Protein 3BDW (pdb70)

CATH classification: 3.10.100.10

Foldseek 3Di:
DLPDAPPQWDGDPSKTKDWDPWWAFLVVLQVVLVVVVWGFADDPALCRVVVQQPDPFWAFGQWADDPVVNAIAGPVGHGDDCVLAVCRVVADRQFGWIDTSNSDIDTDHRRDIGITMTMDHDD/DDDDPVDDDQWDDDPNKIKDQFPWWDFLVRQQVVQVVVVFGWAADDDLVVLQVVLVVDFKAFHQWWDPFPDDAIAGPVGDGDPDDADVTFTTWMRGRSGIYTHNRHDTGGIMTMHD/DPDAPPQWDADPQKTKDWDPWWAFLVVLQVVLVVVVWGFADDPALCRVVVQQPDPFWAFGQWAADPVVNAIAGPVGHGDDCVLAVCRVVADRQFGWIDDSNSDIDTDHRRDIGITMTMDHDD/DDDDPVDDDQWDDDPNKIKDQFPWWDFLVRQQVVQVVVVFGWAADDDLVVLQVVLVVDFKAFHQWWDPFPDDAIAGPVGDGDPDDADVTFTTWMRGRSGIYTHNRGDTGGIMTMHD

Sequence (477 aa):
DCCSCQEKWVGYRCNCYFISSEQKTWNESRHLCASQKSSLLQLQNTDELDFMSSSQQFYWIGLSYSEEHTAWLWENGSALSQYLFPSFETFNTKNCIAYNPNGNALDESCEDKNRYICKQQLIARHCGHCPEEWITYSNSCYYIGKERRTWEESLLACTSKNSSLLSIDNEEEMKFLSIISPSSWIGVFRNSSHHPWVTMNGLAFKHEIKAELNCAVLQVNRLKSAQCGSSIIYHCKHKCCSCQEKWVGYRCNCYFISSEQKTWNESRHLCASQKSSLLQLQNTDELDFMSSSQQFYWIGLSYSEEHTAWLWENGSALSQYLFPSFETFNTKNCIAYNPNGNALDESCEDKNRYICKQQLIARHCGHCPEEWITYSNSCYYIGKERRTWEESLLACTSKNSSLLSIDNEEEMKFLSIISPSSWIGVFRNSSHHPWVTMNGLAFKHEIKAELNCAVLQVNRLKSAQCGSSIIYHCKHK

Radius of gyration: 29.56 Å; Cα contacts (8 Å, |Δi|>4): 1004; chains: 4; bounding box: 47×53×94 Å

Secondary structure (DSSP, 8-state):
-----TTT-EEETTEEEEE-SS-B-HHHHHHHHHHTT-EE---S-GGGGGGGTT----EE-SEEEETTTTEEEETTSPBPPTTTSGGGGG--TTSEEEEETTTEEEEE-TTS-BEEEEEE---/----TTS-TT-EESSSSEEEEEEEEE-HHHHHHHHHHTTSEE-----HHHHHHHHHH-SEEEEEEE-SSTTS--EETTSSB--S-------EEEEESSSEEEE-TTS-EEEEEE--/----TTT-EEETTEEEEE-SS-B-HHHHHHHHHHTT-EE---S-GGGGGGGTT----EE-SEEEETTTTEEEETTSPBPPTTTSGGGGG--TTSEEEEETTTEEEEE-TTS-BEEEEEE---/----TTS-TT-EESSSSEEEEEEEEE-HHHHHHHHHHTTSEE-----HHHHHHHHHH-SEEEEEEE-SSTTS--EETTSSB--S-------EEEEESSSEEEE-TTS-EEEEEE--

Solvent-accessible surface area: 25341 Å² total; per-residue (Å²): 136,14,48,68,6,104,130,91,9,3,4,12,101,12,16,0,0,62,18,1,72,92,82,54,12,22,61,70,0,79,97,58,0,62,75,79,163,17,55,1,0,34,3,103,76,58,85,12,1,57,5,0,39,48,8,147,46,70,0,0,0,0,0,36,55,24,139,157,115,109,37,14,23,14,70,99,42,52,74,21,65,118,199,27,1,111,57,55,155,112,13,72,60,171,33,4,0,2,1,5,7,100,34,81,12,78,37,55,56,30,135,59,118,27,60,6,0,0,12,21,101,43,195,139,188,63,11,62,153,8,50,106,103,15,2,28,24,52,151,15,7,3,45,13,8,91,62,173,39,29,15,112,51,0,30,80,17,0,82,43,36,128,14,40,6,0,48,14,98,82,93,92,13,0,104,20,2,23,21,0,9,64,23,2,0,0,8,4,54,48,123,48,70,150,95,86,34,49,27,97,128,62,116,71,25,194,48,167,27,154,135,121,63,28,4,0,0,6,59,99,45,134,6,92,10,12,84,35,52,41,68,20,37,2,2,0,15,48,204,65,60,76,6,98,132,92,9,3,4,13,104,12,16,0,0,63,18,1,71,92,80,53,14,22,62,69,0,80,96,57,0,60,75,80,162,17,55,1,0,35,4,103,78,59,83,12,1,59,4,0,40,47,7,149,46,68,0,0,0,0,0,36,55,23,139,157,114,111,35,14,23,14,72,99,41,52,74,22,64,118,198,28,3,110,58,53,155,114,14,71,60,169,34,4,0,1,0,4,7,100,35,81,12,79,35,55,53,30,134,60,118,28,63,7,0,0,12,21,94,48,204,141,187,64,12,63,156,9,51,107,102,17,1,28,24,54,150,16,8,3,46,14,9,96,61,173,38,29,15,111,50,0,31,81,18,0,83,42,34,128,12,39,6,0,49,15,98,82,92,94,11,1,105,20,1,25,19,0,9,67,22,2,0,0,7,4,52,47,124,48,70,152,94,85,32,50,27,97,126,61,117,70,24,193,49,165,28,153,134,121,63,28,4,0,0,6,57,102,46,130,6,93,10,11,82,36,50,42,69,20,37,4,3,0,14,48,202

GO terms:
  GO:0030108 HLA-A specific activating MHC class I receptor activity (F, IDA)
  GO:0001915 negative regulation of T cell mediated cytotoxicity (P, IDA)
  GO:0002223 stimulatory C-type lectin receptor signaling pathway (P, IDA)
  GO:0062082 HLA-E specific inhibitory MHC class Ib receptor activity (F, IDA)
  GO:0005886 plasma membrane (C, IDA)
  GO:0045953 negative regulation of natural killer cell mediated cytotoxicity (P, IDA)
  GO:0045954 positive regulation of natural killer cell mediated cytotoxicity (P, IDA)
  GO:0005886 plasma membrane (C, EXP)
  GO:0005515 protein binding (F, IPI)
  GO:0004888 transmembrane signaling receptor activity (F, TAS)
  GO:0005886 plasma membrane (C, TAS)
  GO:0007166 cell surface receptor signaling pathway (P, TAS)
  GO:0002228 natural killer cell mediated immunity (P, IDA)
  GO:0043235 signaling receptor complex (C, IDA)
  GO:1990405 protein antigen binding (F, IDA)
  GO:0023024 MHC class I protein complex binding (F, IPI)
  GO:0023030 MHC class Ib protein binding, via antigen binding groove (F, IPI)

Structure (mmCIF, N/CA/C/O backbone):
data_3BDW
#
_entry.id   3BDW
#
_cell.length_a   44.651
_cell.length_b   34.730
_cell.length_c   152.896
_cell.angle_alpha   90.000
_cell.angle_beta   89.720
_cell.angle_gamma   90.000
#
_symmetry.space_group_name_H-M   'P 1 21 1'
#
loop_
_entity.id
_entity.type
_entity.pdbx_description
1 polymer 'Natural killer cells antigen CD94'
2 polymer 'NKG2-A/NKG2-B type II integral membrane protein'
3 water water
#
loop_
_atom_site.group_PDB
_atom_site.id
_atom_site.type_symbol
_atom_site.label_atom_id
_atom_site.label_alt_id
_atom_site.label_comp_id
_atom_site.label_asym_id
_atom_site.label_entity_id
_atom_site.label_seq_id
_atom_site.pdbx_PDB_ins_code
_atom_site.Cartn_x
_atom_site.Cartn_y
_atom_site.Cartn_z
_atom_site.occupancy
_atom_site.B_iso_or_equiv
_atom_site.auth_seq_id
_atom_site.auth_comp_id
_atom_site.auth_asym_id
_atom_site.auth_atom_id
_atom_site.pdbx_PDB_model_num
ATOM 1 N N . ASP A 1 1 ? 5.502 0.390 -54.869 1.00 47.76 57 ASP A N 1
ATOM 2 C CA . ASP A 1 1 ? 4.999 1.776 -54.639 1.00 47.54 57 ASP A CA 1
ATOM 3 C C . ASP A 1 1 ? 3.494 1.766 -54.407 1.00 47.56 57 ASP A C 1
ATOM 4 O O . ASP A 1 1 ? 3.006 2.335 -53.426 1.00 48.45 57 ASP A O 1
ATOM 6 N N . CYS A 1 2 ? 2.773 1.131 -55.332 1.00 46.67 58 CYS A N 1
ATOM 7 C CA . CYS A 1 2 ? 1.297 1.003 -55.328 1.00 46.17 58 CYS A CA 1
ATOM 8 C C . CYS A 1 2 ? 0.426 2.259 -55.311 1.00 45.81 58 CYS A C 1
ATOM 9 O O . CYS A 1 2 ? -0.792 2.160 -55.463 1.00 45.97 58 CYS A O 1
ATOM 12 N N . CYS A 1 3 ? 1.033 3.427 -55.126 1.00 45.26 59 CYS A N 1
ATOM 13 C CA . CYS A 1 3 ? 0.287 4.671 -54.978 1.00 45.04 59 CYS A CA 1
ATOM 14 C C . CYS A 1 3 ? 0.843 5.516 -56.134 1.00 44.76 59 CYS A C 1
ATOM 15 O O . CYS A 1 3 ? 1.325 6.633 -55.938 1.00 44.31 59 CYS A O 1
ATOM 18 N N . SER A 1 4 ? 0.757 4.953 -57.338 1.00 44.62 60 SER A N 1
ATOM 19 C CA . SER A 1 4 ? 1.079 5.644 -58.582 1.00 44.72 60 SER A CA 1
ATOM 20 C C . SER A 1 4 ? -0.232 6.280 -59.098 1.00 44.77 60 SER A C 1
ATOM 21 O O . SER A 1 4 ? -0.912 6.979 -58.345 1.00 45.21 60 SER A O 1
ATOM 24 N N . CYS A 1 5 ? -0.578 6.068 -60.367 1.00 44.79 61 CYS A N 1
ATOM 25 C CA . CYS A 1 5 ? -1.950 6.294 -60.885 1.00 44.41 61 CYS A CA 1
ATOM 26 C C . CYS A 1 5 ? -2.304 7.729 -61.253 1.00 44.30 61 CYS A C 1
ATOM 27 O O . CYS A 1 5 ? -3.351 8.222 -60.826 1.00 44.64 61 CYS A O 1
ATOM 30 N N . GLN A 1 6 ? -1.475 8.399 -62.048 1.00 43.98 62 GLN A N 1
ATOM 31 C CA . GLN A 1 6 ? -1.784 9.765 -62.504 1.00 43.82 62 GLN A CA 1
ATOM 32 C C . GLN A 1 6 ? -2.464 10.672 -61.469 1.00 43.59 62 GLN A C 1
ATOM 33 O O . GLN A 1 6 ? -2.393 10.431 -60.265 1.00 43.58 62 GLN A O 1
ATOM 39 N N . GLU A 1 7 ? -3.219 11.673 -61.999 1.00 43.55 63 GLU A N 1
ATOM 40 C CA . GLU A 1 7 ? -4.247 12.329 -61.200 1.00 43.29 63 GLU A CA 1
ATOM 41 C C . GLU A 1 7 ? -5.514 11.882 -61.909 1.00 42.93 63 GLU A C 1
ATOM 42 O O . GLU A 1 7 ? -5.558 11.849 -63.143 1.00 42.97 63 GLU A O 1
ATOM 48 N N . LYS A 1 8 ? -6.514 11.490 -61.126 1.00 42.42 64 LYS A N 1
ATOM 49 C CA . LYS A 1 8 ? -7.826 11.105 -61.652 1.00 42.13 64 LYS A CA 1
ATOM 50 C C . LYS A 1 8 ? -7.903 9.735 -62.366 1.00 41.61 64 LYS A C 1
ATOM 51 O O . LYS A 1 8 ? -8.834 9.480 -63.121 1.00 41.75 64 LYS A O 1
ATOM 57 N N . TRP A 1 9 ? -6.934 8.864 -62.113 1.00 40.91 65 TRP A N 1
ATOM 58 C CA . TRP A 1 9 ? -7.124 7.425 -62.296 1.00 40.47 65 TRP A CA 1
ATOM 59 C C . TRP A 1 9 ? -7.539 6.888 -60.929 1.00 40.09 65 TRP A C 1
ATOM 60 O O . TRP A 1 9 ? -7.280 7.531 -59.923 1.00 40.30 65 TRP A O 1
ATOM 71 N N . VAL A 1 10 ? -8.184 5.729 -60.872 1.00 39.70 66 VAL A N 1
ATOM 72 C CA . VAL A 1 10 ? -8.612 5.193 -59.583 1.00 39.42 66 VAL A CA 1
ATOM 73 C C . VAL A 1 10 ? -7.679 4.051 -59.228 1.00 39.20 66 VAL A C 1
ATOM 74 O O . VAL A 1 10 ? -7.410 3.194 -60.055 1.00 39.13 66 VAL A O 1
ATOM 78 N N . GLY A 1 11 ? -7.156 4.067 -58.011 1.00 39.24 67 GLY A N 1
ATOM 79 C CA . GLY A 1 11 ? -6.242 3.033 -57.543 1.00 39.31 67 GLY A CA 1
ATOM 80 C C . GLY A 1 11 ? -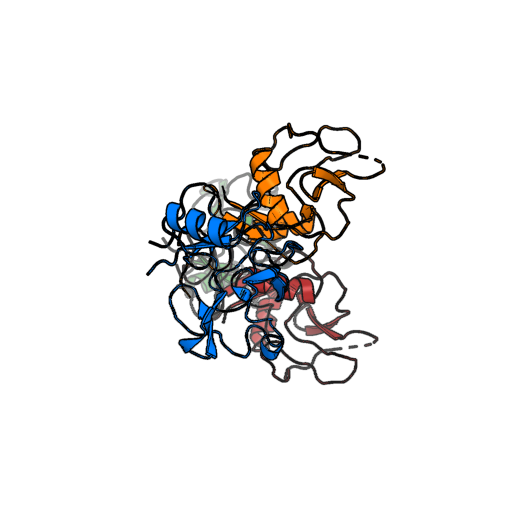6.958 2.049 -56.647 1.00 39.35 67 GLY A C 1
ATOM 81 O O . GLY A 1 11 ? -7.701 2.462 -55.763 1.00 39.55 67 GLY A O 1
ATOM 82 N N . TYR A 1 12 ? -6.726 0.754 -56.859 1.00 39.33 68 TYR A N 1
ATOM 83 C CA . TYR A 1 12 ? -7.431 -0.301 -56.120 1.00 39.44 68 TYR A CA 1
ATOM 84 C C . TYR A 1 12 ? -6.673 -1.614 -56.258 1.00 39.61 68 TYR A C 1
ATOM 85 O O . TYR A 1 12 ? -6.408 -2.059 -57.376 1.00 39.79 68 TYR A O 1
ATOM 94 N N . ARG A 1 13 ? -6.314 -2.215 -55.122 1.00 40.08 69 ARG A N 1
ATOM 95 C CA . ARG A 1 13 ? -5.562 -3.474 -55.081 1.00 40.54 69 ARG A CA 1
ATOM 96 C C . ARG A 1 13 ? -4.219 -3.333 -55.820 1.00 40.79 69 ARG A C 1
ATOM 97 O O . ARG A 1 13 ? -3.820 -4.196 -56.609 1.00 40.63 69 ARG A O 1
ATOM 105 N N . CYS A 1 14 ? -3.541 -2.217 -55.562 1.00 41.15 70 CYS A N 1
ATOM 106 C CA . CYS A 1 14 ? -2.260 -1.897 -56.182 1.00 41.09 70 CYS A CA 1
ATOM 107 C C . CYS A 1 14 ? -2.303 -1.950 -57.704 1.00 40.99 70 CYS A C 1
ATOM 108 O O . CYS A 1 14 ? -1.313 -2.311 -58.338 1.00 40.84 70 CYS A O 1
ATOM 111 N N . ASN A 1 15 ? -3.459 -1.599 -58.273 1.00 40.80 71 ASN A N 1
ATOM 112 C CA . ASN A 1 15 ? -3.599 -1.319 -59.699 1.00 40.72 71 ASN A CA 1
ATOM 113 C C . ASN A 1 15 ? -4.144 0.088 -59.873 1.00 40.62 71 ASN A C 1
ATOM 114 O O . ASN A 1 15 ? -4.607 0.695 -58.909 1.00 40.61 71 ASN A O 1
ATOM 119 N N . CYS A 1 16 ? -4.080 0.599 -61.101 1.00 40.35 72 CYS A N 1
ATOM 120 C CA . CYS A 1 16 ? -4.645 1.897 -61.430 1.00 40.12 72 CYS A CA 1
ATOM 121 C C . CYS A 1 16 ? -5.627 1.693 -62.553 1.00 39.60 72 CYS A C 1
ATOM 122 O O . CYS A 1 16 ? -5.308 1.015 -63.509 1.00 39.35 72 CYS A O 1
ATOM 125 N N . TYR A 1 17 ? -6.814 2.283 -62.429 1.00 39.23 73 TYR A N 1
ATOM 126 C CA . TYR A 1 17 ? -7.844 2.186 -63.444 1.00 39.02 73 TYR A CA 1
ATOM 127 C C . TYR A 1 17 ? -8.243 3.566 -63.976 1.00 38.82 73 TYR A C 1
ATOM 128 O O . TYR A 1 17 ? -8.261 4.555 -63.236 1.00 38.73 73 TYR A O 1
ATOM 137 N N . PHE A 1 18 ? -8.548 3.617 -65.269 1.00 38.94 74 PHE A N 1
ATOM 138 C CA . PHE A 1 18 ? -9.120 4.798 -65.918 1.00 38.91 74 PHE A CA 1
ATOM 139 C C . PHE A 1 18 ? -10.431 4.389 -66.572 1.00 38.66 74 PHE A C 1
ATOM 140 O O . PHE A 1 18 ? -10.432 3.605 -67.504 1.00 38.14 74 PHE A O 1
ATOM 148 N N . ILE A 1 19 ? -11.545 4.912 -66.063 1.00 38.91 75 ILE A N 1
ATOM 149 C CA . ILE A 1 19 ? -12.869 4.581 -66.582 1.00 38.83 75 ILE A CA 1
ATOM 150 C C . ILE A 1 19 ? -13.293 5.730 -67.468 1.00 38.78 75 ILE A C 1
ATOM 151 O O . ILE A 1 19 ? -13.450 6.860 -66.997 1.00 38.53 75 ILE A O 1
ATOM 156 N N . SER A 1 20 ? -13.459 5.456 -68.753 1.00 39.22 76 SER A N 1
ATOM 157 C CA . SER A 1 20 ? -13.733 6.524 -69.717 1.00 39.71 76 SER A CA 1
ATOM 158 C C . SER A 1 20 ? -15.175 7.031 -69.642 1.00 39.89 76 SER A C 1
ATOM 159 O O . SER A 1 20 ? -16.078 6.332 -69.201 1.00 40.05 76 SER A O 1
ATOM 162 N N . SER A 1 21 ? -15.356 8.278 -70.042 1.00 40.47 77 SER A N 1
ATOM 163 C CA . SER A 1 21 ? -16.661 8.869 -70.319 1.00 40.58 77 SER A CA 1
ATOM 164 C C . SER A 1 21 ? -16.854 8.976 -71.831 1.00 40.66 77 SER A C 1
ATOM 165 O O . SER A 1 21 ? -17.974 8.979 -72.334 1.00 40.72 77 SER A O 1
ATOM 168 N N . GLU A 1 22 ? -15.725 9.044 -72.527 1.00 40.71 78 GLU A N 1
ATOM 169 C CA . GLU A 1 22 ? -15.629 9.141 -73.968 1.00 40.57 78 GLU A CA 1
ATOM 170 C C . GLU A 1 22 ? -15.835 7.756 -74.563 1.00 40.48 78 GLU A C 1
ATOM 171 O O . GLU A 1 22 ? -15.353 6.763 -74.005 1.00 40.66 78 GLU A O 1
ATOM 177 N N . GLN A 1 23 ? -16.530 7.686 -75.695 1.00 39.90 79 GLN A N 1
ATOM 178 C CA . GLN A 1 23 ? -16.830 6.413 -76.331 1.00 39.53 79 GLN A CA 1
ATOM 179 C C . GLN A 1 23 ? -16.064 6.273 -77.615 1.00 39.07 79 GLN A C 1
ATOM 180 O O . GLN A 1 23 ? -16.152 7.119 -78.483 1.00 39.43 79 GLN A O 1
ATOM 186 N N . LYS A 1 24 ? -15.314 5.185 -77.728 1.00 38.87 80 LYS A N 1
ATOM 187 C CA . LYS A 1 24 ? -14.429 4.976 -78.843 1.00 38.71 80 LYS A CA 1
ATOM 188 C C . LYS A 1 24 ? -14.499 3.531 -79.318 1.00 38.67 80 LYS A C 1
ATOM 189 O O . LYS A 1 24 ? -15.009 2.633 -78.631 1.00 39.20 80 LYS A O 1
ATOM 195 N N . THR A 1 25 ? -13.943 3.322 -80.494 1.00 38.20 81 THR A N 1
ATOM 196 C CA . THR A 1 25 ? -13.893 2.024 -81.121 1.00 38.21 81 THR A CA 1
ATOM 197 C C . THR A 1 25 ? -12.997 1.134 -80.256 1.00 37.94 81 THR A C 1
ATOM 198 O O . THR A 1 25 ? -12.275 1.631 -79.392 1.00 37.52 81 THR A O 1
ATOM 202 N N . TRP A 1 26 ? -13.055 -0.174 -80.469 1.00 38.29 82 TRP A N 1
ATOM 203 C CA . TRP A 1 26 ? -12.244 -1.101 -79.694 1.00 38.72 82 TRP A CA 1
ATOM 204 C C . TRP A 1 26 ? -10.751 -0.821 -79.913 1.00 39.41 82 TRP A C 1
ATOM 205 O O . TRP A 1 26 ? -9.987 -0.719 -78.938 1.00 39.63 82 TRP A O 1
ATOM 216 N N . ASN A 1 27 ? -10.347 -0.690 -81.180 1.00 39.71 83 ASN A N 1
ATOM 217 C CA . ASN A 1 27 ? -8.972 -0.306 -81.513 1.00 40.21 83 ASN A CA 1
ATOM 218 C C . ASN A 1 27 ? -8.537 1.078 -81.056 1.00 40.33 83 ASN A C 1
ATOM 219 O O . ASN A 1 27 ? -7.399 1.258 -80.630 1.00 40.37 83 ASN A O 1
ATOM 224 N N . GLU A 1 28 ? -9.420 2.058 -81.185 1.00 40.57 84 GLU A N 1
ATOM 225 C CA . GLU A 1 28 ? -9.131 3.409 -80.705 1.00 40.80 84 GLU A CA 1
ATOM 226 C C . GLU A 1 28 ? -8.954 3.362 -79.185 1.00 41.07 84 GLU A C 1
ATOM 227 O O . GLU A 1 28 ? -8.088 4.050 -78.639 1.00 41.36 84 GLU A O 1
ATOM 233 N N . SER A 1 29 ? -9.751 2.537 -78.506 1.00 41.03 85 SER A N 1
ATOM 234 C CA . SER A 1 29 ? -9.622 2.390 -77.046 1.00 41.20 85 SER A CA 1
ATOM 235 C C . SER A 1 29 ? -8.282 1.755 -76.728 1.00 41.71 85 SER A C 1
ATOM 236 O O . SER A 1 29 ? -7.582 2.170 -75.785 1.00 42.07 85 SER A O 1
ATOM 239 N N . ARG A 1 30 ? -7.932 0.755 -77.535 1.00 41.68 86 ARG A N 1
ATOM 240 C CA . ARG A 1 30 ? -6.703 0.005 -77.366 1.00 41.59 86 ARG A CA 1
ATOM 241 C C . ARG A 1 30 ? -5.489 0.928 -77.453 1.00 41.46 86 ARG A C 1
ATOM 242 O O . ARG A 1 30 ? -4.525 0.764 -76.708 1.00 41.21 86 ARG A O 1
ATOM 250 N N . HIS A 1 31 ? -5.543 1.902 -78.362 1.00 41.57 87 HIS A N 1
ATOM 251 C CA . HIS A 1 31 ? -4.425 2.821 -78.595 1.00 41.19 87 HIS A CA 1
ATOM 252 C C . HIS A 1 31 ? -4.374 3.949 -77.550 1.00 40.73 87 HIS A C 1
ATOM 253 O O . HIS A 1 31 ? -3.300 4.346 -77.105 1.00 40.39 87 HIS A O 1
ATOM 260 N N . LEU A 1 32 ? -5.536 4.455 -77.154 1.00 40.29 88 LEU A N 1
ATOM 261 C CA . LEU A 1 32 ? -5.614 5.458 -76.087 1.00 39.99 88 LEU A CA 1
ATOM 262 C C . LEU A 1 32 ? -5.017 4.932 -74.782 1.00 39.83 88 LEU A C 1
ATOM 263 O O . LEU A 1 32 ? -4.224 5.625 -74.144 1.00 39.92 88 LEU A O 1
ATOM 268 N N . CYS A 1 33 ? -5.382 3.713 -74.389 1.00 39.44 89 CYS A N 1
ATOM 269 C CA . CYS A 1 33 ? -4.755 3.088 -73.226 1.00 39.28 89 CYS A CA 1
ATOM 270 C C . CYS A 1 33 ? -3.267 2.957 -73.453 1.00 38.89 89 CYS A C 1
ATOM 271 O O . CYS A 1 33 ? -2.483 3.243 -72.562 1.00 39.36 89 CYS A O 1
ATOM 274 N N . ALA A 1 34 ? -2.876 2.518 -74.641 1.00 38.62 90 ALA A N 1
ATOM 275 C CA . ALA A 1 34 ? -1.452 2.429 -74.984 1.00 38.88 90 ALA A CA 1
ATOM 276 C C . ALA A 1 34 ? -0.749 3.804 -74.942 1.00 38.59 90 ALA A C 1
ATOM 277 O O . ALA A 1 34 ? 0.411 3.893 -74.555 1.00 38.73 90 ALA A O 1
ATOM 279 N N . SER A 1 35 ? -1.457 4.869 -75.317 1.00 38.84 91 SER A N 1
ATOM 280 C CA . SER A 1 35 ? -0.913 6.239 -75.221 1.00 39.04 91 SER A CA 1
ATOM 281 C C . SER A 1 35 ? -0.748 6.704 -73.772 1.00 39.05 91 SER A C 1
ATOM 282 O O . SER A 1 35 ? 0.034 7.596 -73.492 1.00 38.72 91 SER A O 1
ATOM 285 N N . GLN A 1 36 ? -1.498 6.098 -72.856 1.00 39.52 92 GLN A N 1
ATOM 286 C CA . GLN A 1 36 ? -1.360 6.379 -71.423 1.00 39.90 92 GLN A CA 1
ATOM 287 C C . GLN A 1 36 ? -0.426 5.385 -70.753 1.00 40.06 92 GLN A C 1
ATOM 288 O O . GLN A 1 36 ? -0.358 5.342 -69.522 1.00 40.14 92 GLN A O 1
ATOM 294 N N . LYS A 1 37 ? 0.282 4.592 -71.562 1.00 40.49 93 LYS A N 1
ATOM 295 C CA . LYS A 1 37 ? 1.185 3.540 -71.083 1.00 40.78 93 LYS A CA 1
ATOM 296 C C . LYS A 1 37 ? 0.443 2.544 -70.214 1.00 41.01 93 LYS A C 1
ATOM 297 O O . LYS A 1 37 ? 0.858 2.243 -69.099 1.00 41.65 93 LYS A O 1
ATOM 303 N N . SER A 1 38 ? -0.675 2.047 -70.724 1.00 41.15 94 SER A N 1
ATOM 304 C CA . SER A 1 38 ? -1.462 1.050 -70.018 1.00 41.12 94 SER A CA 1
ATOM 305 C C . SER A 1 38 ? -2.162 0.167 -71.031 1.00 41.27 94 SER A C 1
ATOM 306 O O . SER A 1 38 ? -2.089 0.424 -72.226 1.00 41.39 94 SER A O 1
ATOM 309 N N . SER A 1 39 ? -2.851 -0.859 -70.539 1.00 41.53 95 SER A N 1
ATOM 310 C CA . SER A 1 39 ? -3.585 -1.791 -71.379 1.00 41.43 95 SER A CA 1
ATOM 311 C C . SER A 1 39 ? -5.087 -1.666 -71.187 1.00 41.38 95 SER A C 1
ATOM 312 O O . SER A 1 39 ? -5.566 -1.236 -70.135 1.00 41.19 95 SER A O 1
ATOM 315 N N . LEU A 1 40 ? -5.820 -2.084 -72.212 1.00 41.28 96 LEU A N 1
ATOM 316 C CA . LEU A 1 40 ? -7.254 -2.234 -72.114 1.00 41.40 96 LEU A CA 1
ATOM 317 C C . LEU A 1 40 ? -7.513 -3.338 -71.087 1.00 41.98 96 LEU A C 1
ATOM 318 O O . LEU A 1 40 ? -6.813 -4.345 -71.058 1.00 42.02 96 LEU A O 1
ATOM 323 N N . LEU A 1 41 ? -8.509 -3.129 -70.235 1.00 42.04 97 LEU A N 1
ATOM 324 C CA . LEU A 1 41 ? -8.752 -3.995 -69.087 1.00 42.19 97 LEU A CA 1
ATOM 325 C C . LEU A 1 41 ? -8.565 -5.494 -69.350 1.00 42.44 97 LEU A C 1
ATOM 326 O O . LEU A 1 41 ? -9.296 -6.103 -70.133 1.00 42.01 97 LEU A O 1
ATOM 331 N N . GLN A 1 42 ? -7.574 -6.065 -68.675 1.00 43.09 98 GLN A N 1
ATOM 332 C CA . GLN A 1 42 ? -7.458 -7.507 -68.497 1.00 43.18 98 GLN A CA 1
ATOM 333 C C . GLN A 1 42 ? -8.105 -7.845 -67.162 1.00 43.32 98 GLN A C 1
ATOM 334 O O . GLN A 1 42 ? -7.669 -7.361 -66.114 1.00 43.17 98 GLN A O 1
ATOM 340 N N . LEU A 1 43 ? -9.151 -8.665 -67.204 1.00 43.85 99 LEU A N 1
ATOM 341 C CA . LEU A 1 43 ? -9.886 -9.070 -66.004 1.00 44.00 99 LEU A CA 1
ATOM 342 C C . LEU A 1 43 ? -9.325 -10.381 -65.499 1.00 44.31 99 LEU A C 1
ATOM 343 O O . LEU A 1 43 ? -9.366 -11.382 -66.207 1.00 44.97 99 LEU A O 1
ATOM 348 N N . GLN A 1 44 ? -8.819 -10.388 -64.272 1.00 44.54 100 GLN A N 1
ATOM 349 C CA . GLN A 1 44 ? -8.272 -11.609 -63.666 1.00 44.54 100 GLN A CA 1
ATOM 350 C C . GLN A 1 44 ? -9.385 -12.339 -62.897 1.00 44.27 100 GLN A C 1
ATOM 351 O O . GLN A 1 44 ? -9.323 -13.542 -62.702 1.00 44.21 100 GLN A O 1
ATOM 357 N N . ASN A 1 45 ? -10.382 -11.575 -62.450 1.00 44.27 101 ASN A N 1
ATOM 358 C CA . ASN A 1 45 ? -11.640 -12.086 -61.882 1.00 43.91 101 ASN A CA 1
ATOM 359 C C . ASN A 1 45 ? -12.626 -10.918 -61.704 1.00 43.42 101 ASN A C 1
ATOM 360 O O . ASN A 1 45 ? -12.234 -9.753 -61.788 1.00 43.40 101 ASN A O 1
ATOM 365 N N . THR A 1 46 ? -13.896 -11.218 -61.469 1.00 42.87 102 THR A N 1
ATOM 366 C CA . THR A 1 46 ? -14.922 -10.174 -61.403 1.00 42.71 102 THR A CA 1
ATOM 367 C C . THR A 1 46 ? -14.805 -9.235 -60.186 1.00 42.37 102 THR A C 1
ATOM 368 O O . THR A 1 46 ? -15.176 -8.068 -60.266 1.00 42.06 102 THR A O 1
ATOM 372 N N . ASP A 1 47 ? -14.257 -9.722 -59.080 1.00 42.36 103 ASP A N 1
ATOM 373 C CA . ASP A 1 47 ? -14.084 -8.886 -57.872 1.00 42.37 103 ASP A CA 1
ATOM 374 C C . ASP A 1 47 ? -13.143 -7.700 -58.094 1.00 42.23 103 ASP A C 1
ATOM 375 O O . ASP A 1 47 ? -13.089 -6.765 -57.274 1.00 41.93 103 ASP A O 1
ATOM 380 N N . GLU A 1 48 ? -12.385 -7.768 -59.182 1.00 41.78 104 GLU A N 1
ATOM 381 C CA . GLU A 1 48 ? -11.420 -6.747 -59.535 1.00 41.95 104 GLU A CA 1
ATOM 382 C C . GLU A 1 48 ? -12.030 -5.335 -59.675 1.00 41.58 104 GLU A C 1
ATOM 383 O O . GLU A 1 48 ? -11.382 -4.353 -59.319 1.00 41.19 104 GLU A O 1
ATOM 389 N N . LEU A 1 49 ? -13.247 -5.246 -60.223 1.00 41.40 105 LEU A N 1
ATOM 390 C CA . LEU A 1 49 ? -13.994 -3.982 -60.323 1.00 41.29 105 LEU A CA 1
ATOM 391 C C . LEU A 1 49 ? -15.179 -3.994 -59.369 1.00 41.05 105 LEU A C 1
ATOM 392 O O . LEU A 1 49 ? -16.249 -3.488 -59.691 1.00 41.14 105 LEU A O 1
ATOM 397 N N . ASP A 1 50 ? -14.980 -4.573 -58.189 1.00 41.31 106 ASP A N 1
ATOM 398 C CA . ASP A 1 50 ? -15.998 -4.562 -57.127 1.00 41.32 106 ASP A CA 1
ATOM 399 C C . ASP A 1 50 ? -16.435 -3.124 -56.836 1.00 41.19 106 ASP A C 1
ATOM 400 O O . ASP A 1 50 ? -17.629 -2.830 -56.835 1.00 41.13 106 ASP A O 1
ATOM 405 N N . PHE A 1 51 ? -15.466 -2.223 -56.652 1.00 41.31 107 PHE A N 1
ATOM 406 C CA . PHE A 1 51 ? -15.753 -0.799 -56.373 1.00 41.45 107 PHE A CA 1
ATOM 407 C C . PHE A 1 51 ? -16.744 -0.149 -57.337 1.00 41.66 107 PHE A C 1
ATOM 408 O O . PHE A 1 51 ? -17.341 0.864 -57.013 1.00 41.67 107 PHE A O 1
ATOM 416 N N . MET A 1 52 ? -16.903 -0.744 -58.514 1.00 42.37 108 MET A N 1
ATOM 417 C CA . MET A 1 52 ? -17.738 -0.217 -59.582 1.00 42.72 108 MET A CA 1
ATOM 418 C C . MET A 1 52 ? -18.876 -1.183 -59.933 1.00 42.90 108 MET A C 1
ATOM 419 O O . MET A 1 52 ? -19.425 -1.113 -61.028 1.00 43.04 108 MET A O 1
ATOM 424 N N . SER A 1 53 ? -19.259 -2.054 -58.992 1.00 43.08 109 SER A N 1
ATOM 425 C CA . SER A 1 53 ? -20.205 -3.151 -59.279 1.00 43.17 109 SER A CA 1
ATOM 426 C C . SER A 1 53 ? -21.647 -2.696 -59.531 1.00 43.36 109 SER A C 1
ATOM 427 O O . SER A 1 53 ? -22.465 -3.466 -60.049 1.00 43.29 109 SER A O 1
ATOM 430 N N . SER A 1 54 ? -21.961 -1.462 -59.146 1.00 43.45 110 SER A N 1
ATOM 431 C CA . SER A 1 54 ? -23.290 -0.909 -59.370 1.00 43.54 110 SER A CA 1
ATOM 432 C C . SER A 1 54 ? -23.477 -0.399 -60.800 1.00 43.43 110 SER A C 1
ATOM 433 O O . SER A 1 54 ? -24.593 -0.172 -61.226 1.00 43.81 110 SER A O 1
ATOM 436 N N . SER A 1 55 ? -22.403 -0.200 -61.542 1.00 43.61 111 SER A N 1
ATOM 437 C CA . SER A 1 55 ? -22.537 0.340 -62.894 1.00 43.69 111 SER A CA 1
ATOM 438 C C . SER A 1 55 ? -23.432 -0.505 -63.787 1.00 43.66 111 SER A C 1
ATOM 439 O O . SER A 1 55 ? -23.401 -1.735 -63.735 1.00 43.84 111 SER A O 1
ATOM 442 N N . GLN A 1 56 ? -24.215 0.172 -64.618 1.00 43.37 112 GLN A N 1
ATOM 443 C CA . GLN A 1 56 ? -24.925 -0.491 -65.685 1.00 43.36 112 GLN A CA 1
ATOM 444 C C . GLN A 1 56 ? -24.440 0.069 -67.026 1.00 43.09 112 GLN A C 1
ATOM 445 O O . GLN A 1 56 ? -25.237 0.362 -67.916 1.00 43.66 112 GLN A O 1
ATOM 451 N N . GLN A 1 57 ? -23.115 0.198 -67.139 1.00 42.39 113 GLN A N 1
ATOM 452 C CA . GLN A 1 57 ? -22.415 0.586 -68.368 1.00 41.85 113 GLN A CA 1
ATOM 453 C C . GLN A 1 57 ? -21.560 -0.586 -68.854 1.00 40.95 113 GLN A C 1
ATOM 454 O O . GLN A 1 57 ? -20.928 -1.281 -68.061 1.00 40.31 113 GLN A O 1
ATOM 460 N N . PHE A 1 58 ? -21.517 -0.775 -70.162 1.00 40.07 114 PHE A N 1
ATOM 461 C CA . PHE A 1 58 ? -20.610 -1.732 -70.771 1.00 39.72 114 PHE A CA 1
ATOM 462 C C . PHE A 1 58 ? -19.353 -0.985 -71.191 1.00 39.21 114 PHE A C 1
ATOM 463 O O . PHE A 1 58 ? -19.445 0.139 -71.682 1.00 39.31 114 PHE A O 1
ATOM 471 N N . TYR A 1 59 ? -18.199 -1.612 -70.967 1.00 38.43 115 TYR A N 1
ATOM 472 C CA . TYR A 1 59 ? -16.906 -1.062 -71.324 1.00 38.40 115 TYR A CA 1
ATOM 473 C C . TYR A 1 59 ? -16.135 -2.059 -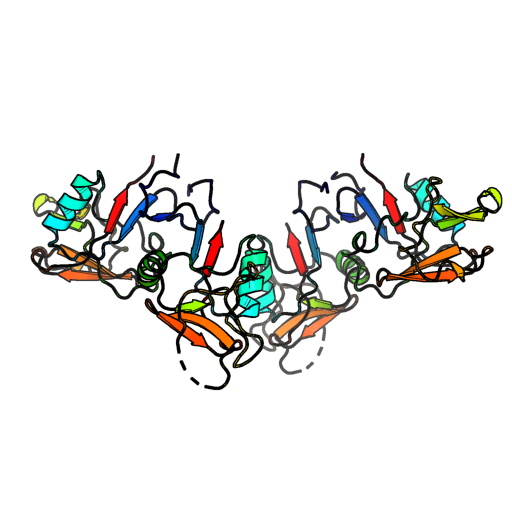72.183 1.00 38.19 115 TYR A C 1
ATOM 474 O O . TYR A 1 59 ? -16.048 -3.237 -71.854 1.00 38.24 115 TYR A O 1
ATOM 483 N N . TRP A 1 60 ? -15.561 -1.598 -73.278 1.00 38.06 116 TRP A N 1
ATOM 484 C CA . TRP A 1 60 ? -14.622 -2.423 -74.016 1.00 38.20 116 TRP A CA 1
ATOM 485 C C . TRP A 1 60 ? -13.554 -2.930 -73.048 1.00 38.01 116 TRP A C 1
ATOM 486 O O . TRP A 1 60 ? -13.027 -2.157 -72.260 1.00 37.08 116 TRP A O 1
ATOM 497 N N . ILE A 1 61 ? -13.248 -4.227 -73.098 1.00 38.65 117 ILE A N 1
ATOM 498 C CA . ILE A 1 61 ? -12.128 -4.792 -72.330 1.00 38.79 117 ILE A CA 1
ATOM 499 C C . ILE A 1 61 ? -11.083 -5.384 -73.275 1.00 39.05 117 ILE A C 1
ATOM 500 O O . ILE A 1 61 ? -11.297 -5.431 -74.481 1.00 39.67 117 ILE A O 1
ATOM 505 N N . GLY A 1 62 ? -9.949 -5.829 -72.744 1.00 39.25 118 GLY A N 1
ATOM 506 C CA . GLY A 1 62 ? -8.806 -6.181 -73.584 1.00 39.55 118 GLY A CA 1
ATOM 507 C C . GLY A 1 62 ? -8.771 -7.577 -74.190 1.00 39.88 118 GLY A C 1
ATOM 508 O O . GLY A 1 62 ? -7.691 -8.095 -74.446 1.00 39.84 118 GLY A O 1
ATOM 509 N N . LEU A 1 63 ? -9.935 -8.174 -74.442 1.00 40.44 119 LEU A N 1
ATOM 510 C CA . LEU A 1 63 ? -10.032 -9.559 -74.935 1.00 40.56 119 LEU A CA 1
ATOM 511 C C . LEU A 1 63 ? -10.380 -9.623 -76.420 1.00 41.00 119 LEU A C 1
ATOM 512 O O . LEU A 1 63 ? -11.417 -9.087 -76.837 1.00 41.49 119 LEU A O 1
ATOM 517 N N . SER A 1 64 ? -9.526 -10.277 -77.213 1.00 41.06 120 SER A N 1
ATOM 518 C CA . SER A 1 64 ? -9.811 -10.525 -78.636 1.00 41.05 120 SER A CA 1
ATOM 519 C C . SER A 1 64 ? -9.402 -11.933 -79.066 1.00 40.88 120 SER A C 1
ATOM 520 O O . SER A 1 64 ? -8.500 -12.531 -78.479 1.00 40.93 120 SER A O 1
ATOM 523 N N . TYR A 1 65 ? -10.053 -12.443 -80.110 1.00 40.73 121 TYR A N 1
ATOM 524 C CA . TYR A 1 65 ? -9.843 -13.816 -80.572 1.00 40.61 121 TYR A CA 1
ATOM 525 C C . TYR A 1 65 ? -8.550 -13.959 -81.349 1.00 40.26 121 TYR A C 1
ATOM 526 O O . TYR A 1 65 ? -8.185 -13.069 -82.109 1.00 40.20 121 TYR A O 1
ATOM 535 N N . SER A 1 66 ? -7.884 -15.098 -81.162 1.00 40.01 122 SER A N 1
ATOM 536 C CA . SER A 1 66 ? -6.668 -15.445 -81.892 1.00 39.85 122 SER A CA 1
ATOM 537 C C . SER A 1 66 ? -6.958 -16.668 -82.751 1.00 39.70 122 SER A C 1
ATOM 538 O O . SER A 1 66 ? -7.188 -17.760 -82.232 1.00 39.49 122 SER A O 1
ATOM 541 N N . GLU A 1 67 ? -6.969 -16.465 -84.069 1.00 39.93 123 GLU A N 1
ATOM 542 C CA . GLU A 1 67 ? -7.173 -17.552 -85.018 1.00 40.10 123 GLU A CA 1
ATOM 543 C C . GLU A 1 67 ? -6.149 -18.648 -84.760 1.00 39.95 123 GLU A C 1
ATOM 544 O O . GLU A 1 67 ? -6.493 -19.826 -84.758 1.00 40.27 123 GLU A O 1
ATOM 550 N N . GLU A 1 68 ? -4.899 -18.249 -84.532 1.00 39.49 124 GLU A N 1
ATOM 551 C CA . GLU A 1 68 ? -3.809 -19.186 -84.269 1.00 39.35 124 GLU A CA 1
ATOM 552 C C . GLU A 1 68 ? -4.033 -20.139 -83.086 1.00 39.13 124 GLU A C 1
ATOM 553 O O . GLU A 1 68 ? -3.818 -21.335 -83.212 1.00 38.90 124 GLU A O 1
ATOM 559 N N . HIS A 1 69 ? -4.455 -19.593 -81.948 1.00 38.85 125 HIS A N 1
ATOM 560 C CA . HIS A 1 69 ? -4.652 -20.363 -80.733 1.00 38.59 125 HIS A CA 1
ATOM 561 C C . HIS A 1 69 ? -6.062 -20.912 -80.621 1.00 38.16 125 HIS A C 1
ATOM 562 O O . HIS A 1 69 ? -6.396 -21.572 -79.639 1.00 37.05 125 HIS A O 1
ATOM 569 N N . THR A 1 70 ? -6.897 -20.615 -81.609 1.00 38.31 126 THR A N 1
ATOM 570 C CA . THR A 1 70 ? -8.294 -21.049 -81.604 1.00 38.65 126 THR A CA 1
ATOM 571 C C . THR A 1 70 ? -8.989 -20.666 -80.280 1.00 38.78 126 THR A C 1
ATOM 572 O O . THR A 1 70 ? -9.898 -21.354 -79.832 1.00 38.90 126 THR A O 1
ATOM 576 N N . ALA A 1 71 ? -8.555 -19.554 -79.678 1.00 39.13 127 ALA A N 1
ATOM 577 C CA . ALA A 1 71 ? -8.956 -19.166 -78.323 1.00 38.80 127 ALA A CA 1
ATOM 578 C C . ALA A 1 71 ? -8.994 -17.645 -78.174 1.00 38.73 127 ALA A C 1
ATOM 579 O O . ALA A 1 71 ? -8.392 -16.920 -78.967 1.00 38.40 127 ALA A O 1
ATOM 581 N N . TRP A 1 72 ? -9.710 -17.176 -77.153 1.00 38.68 128 TRP A N 1
ATOM 582 C CA . TRP A 1 72 ? -9.731 -15.753 -76.801 1.00 38.72 128 TRP A CA 1
ATOM 583 C C . TRP A 1 72 ? -8.575 -15.455 -75.854 1.00 38.49 128 TRP A C 1
ATOM 584 O O . TRP A 1 72 ? -8.365 -16.191 -74.895 1.00 38.33 128 TRP A O 1
ATOM 595 N N . LEU A 1 73 ? -7.856 -14.363 -76.112 1.00 38.28 129 LEU A N 1
ATOM 596 C CA . LEU A 1 73 ? -6.672 -13.984 -75.328 1.00 38.56 129 LEU A CA 1
ATOM 597 C C . LEU A 1 73 ? -6.725 -12.518 -74.916 1.00 38.71 129 LEU A C 1
ATOM 598 O O . LEU A 1 73 ? -7.341 -11.703 -75.602 1.00 38.73 129 LEU A O 1
ATOM 603 N N . TRP A 1 74 ? -6.045 -12.187 -73.817 1.00 38.92 130 TRP A N 1
ATOM 604 C CA . TRP A 1 74 ? -5.865 -10.786 -73.425 1.00 39.33 130 TRP A CA 1
ATOM 605 C C . TRP A 1 74 ? -4.761 -10.161 -74.286 1.00 39.83 130 TRP A C 1
ATOM 606 O O . TRP A 1 74 ? -4.051 -10.855 -75.021 1.00 39.89 130 TRP A O 1
ATOM 617 N N . GLU A 1 75 ? -4.630 -8.849 -74.219 1.00 40.10 131 GLU A N 1
ATOM 618 C CA . GLU A 1 75 ? -3.661 -8.190 -75.065 1.00 40.75 131 GLU A CA 1
ATOM 619 C C . GLU A 1 75 ? -2.221 -8.609 -74.755 1.00 40.50 131 GLU A C 1
ATOM 620 O O . GLU A 1 75 ? -1.361 -8.522 -75.624 1.00 40.36 131 GLU A O 1
ATOM 626 N N . ASN A 1 76 ? -1.971 -9.069 -73.532 1.00 40.38 132 ASN A N 1
ATOM 627 C CA . ASN A 1 76 ? -0.643 -9.519 -73.151 1.00 40.43 132 ASN A CA 1
ATOM 628 C C . ASN A 1 76 ? -0.315 -10.930 -73.665 1.00 40.44 132 ASN A C 1
ATOM 629 O O . ASN A 1 76 ? 0.860 -11.350 -73.661 1.00 39.85 132 ASN A O 1
ATOM 634 N N . GLY A 1 77 ? -1.351 -11.643 -74.111 1.00 40.33 133 GLY A N 1
ATOM 635 C CA . GLY A 1 77 ? -1.193 -12.984 -74.669 1.00 40.54 133 GLY A CA 1
ATOM 636 C C . GLY A 1 77 ? -1.652 -14.117 -73.761 1.00 40.63 133 GLY A C 1
ATOM 637 O O . GLY A 1 77 ? -1.820 -15.247 -74.218 1.00 40.67 133 GLY A O 1
ATOM 638 N N . SER A 1 78 ? -1.842 -13.837 -72.476 1.00 40.89 134 SER A N 1
ATOM 639 C CA . SER A 1 78 ? -2.343 -14.849 -71.539 1.00 41.28 134 SER A CA 1
ATOM 640 C C . SER A 1 78 ? -3.787 -15.256 -71.859 1.00 41.30 134 SER A C 1
ATOM 641 O O . SER A 1 78 ? -4.571 -14.470 -72.362 1.00 41.75 134 SER A O 1
ATOM 644 N N . ALA A 1 79 ? -4.122 -16.501 -71.564 1.00 41.69 135 ALA A N 1
ATOM 645 C CA . ALA A 1 79 ? -5.412 -17.074 -71.946 1.00 41.70 135 ALA A CA 1
ATOM 646 C C . ALA A 1 79 ? -6.549 -16.639 -71.020 1.00 41.70 135 ALA A C 1
ATOM 647 O O . ALA A 1 79 ? -6.316 -16.207 -69.891 1.00 41.67 135 ALA A O 1
ATOM 649 N N . LEU A 1 80 ? -7.776 -16.744 -71.533 1.00 41.82 136 LEU A N 1
ATOM 650 C CA . LEU A 1 80 ? -8.996 -16.513 -70.757 1.00 41.64 136 LEU A CA 1
ATOM 651 C C . LEU A 1 80 ? -9.285 -17.780 -69.990 1.00 41.91 136 LEU A C 1
ATOM 652 O O . LEU A 1 80 ? -9.174 -18.868 -70.544 1.00 42.32 136 LEU A O 1
ATOM 657 N N . SER A 1 81 ? -9.630 -17.653 -68.712 1.00 42.22 137 SER A N 1
ATOM 658 C CA . SER A 1 81 ? -10.162 -18.784 -67.965 1.00 42.25 137 SER A CA 1
ATOM 659 C C . SER A 1 81 ? -11.565 -19.109 -68.459 1.00 42.42 137 SER A C 1
ATOM 660 O O . SER A 1 81 ? -12.334 -18.215 -68.836 1.00 42.42 137 SER A O 1
ATOM 663 N N . GLN A 1 82 ? -11.894 -20.394 -68.438 1.00 42.45 138 GLN A N 1
ATOM 664 C CA . GLN A 1 82 ? -13.181 -20.849 -68.929 1.00 42.44 138 GLN A CA 1
ATOM 665 C C . GLN A 1 82 ? -14.292 -20.336 -68.027 1.00 42.57 138 GLN A C 1
ATOM 666 O O . GLN A 1 82 ? -15.340 -19.896 -68.512 1.00 43.03 138 GLN A O 1
ATOM 672 N N . TYR A 1 83 ? -14.034 -20.332 -66.723 1.00 42.44 139 TYR A N 1
ATOM 673 C CA . TYR A 1 83 ? -15.049 -19.978 -65.747 1.00 42.42 139 TYR A CA 1
ATOM 674 C C . TYR A 1 83 ? -15.312 -18.466 -65.679 1.00 42.59 139 TYR A C 1
ATOM 675 O O . TYR A 1 83 ? -16.350 -18.044 -65.181 1.00 42.77 139 TYR A O 1
ATOM 684 N N . LEU A 1 84 ? -14.396 -17.646 -66.197 1.00 42.60 140 LEU A N 1
ATOM 685 C CA . LEU A 1 84 ? -14.563 -16.188 -66.130 1.00 42.40 140 LEU A CA 1
ATOM 686 C C . LEU A 1 84 ? -15.847 -15.719 -66.819 1.00 42.51 140 LEU A C 1
ATOM 687 O O . LEU A 1 84 ? -16.683 -15.068 -66.210 1.00 43.26 140 LEU A O 1
ATOM 692 N N . PHE A 1 85 ? -15.977 -16.027 -68.098 1.00 42.38 141 PHE A N 1
ATOM 693 C CA . PHE A 1 85 ? -17.173 -15.732 -68.861 1.00 42.17 141 PHE A CA 1
ATOM 694 C C . PHE A 1 85 ? -17.692 -17.085 -69.345 1.00 42.47 141 PHE A C 1
ATOM 695 O O . PHE A 1 85 ? -17.029 -17.733 -70.166 1.00 42.50 141 PHE A O 1
ATOM 703 N N . PRO A 1 86 ? -18.852 -17.542 -68.821 1.00 42.69 142 PRO A N 1
ATOM 704 C CA . PRO A 1 86 ? -19.339 -18.894 -69.180 1.00 42.62 142 PRO A CA 1
ATOM 705 C C . PRO A 1 86 ? -19.957 -19.012 -70.593 1.00 42.84 142 PRO A C 1
ATOM 706 O O . PRO A 1 86 ? -19.877 -20.080 -71.227 1.00 42.89 142 PRO A O 1
ATOM 710 N N . SER A 1 87 ? -20.543 -17.924 -71.091 1.00 42.83 143 SER A N 1
ATOM 711 C CA . SER A 1 87 ? -21.089 -17.897 -72.451 1.00 42.81 143 SER A CA 1
ATOM 712 C C . SER A 1 87 ? -20.023 -17.911 -73.563 1.00 42.89 143 SER A C 1
ATOM 713 O O . SER A 1 87 ? -20.380 -17.999 -74.743 1.00 43.07 143 SER A O 1
ATOM 716 N N . PHE A 1 88 ? -18.734 -17.861 -73.193 1.00 42.68 144 PHE A N 1
ATOM 717 C CA . PHE A 1 88 ? -17.633 -17.611 -74.150 1.00 42.21 144 PHE A CA 1
ATOM 718 C C . PHE A 1 88 ? -17.663 -18.549 -75.346 1.00 42.02 144 PHE A C 1
ATOM 719 O O . PHE A 1 88 ? -17.213 -18.189 -76.448 1.00 42.00 144 PHE A O 1
ATOM 727 N N . GLU A 1 89 ? -18.202 -19.743 -75.110 1.00 41.81 145 GLU A N 1
ATOM 728 C CA . GLU A 1 89 ? -18.535 -20.695 -76.165 1.00 41.56 145 GLU A CA 1
ATOM 729 C C . GLU A 1 89 ? -19.246 -20.015 -77.327 1.00 41.08 145 GLU A C 1
ATOM 730 O O . GLU A 1 89 ? -18.856 -20.183 -78.486 1.00 40.88 145 GLU A O 1
ATOM 736 N N . THR A 1 90 ? -20.273 -19.232 -76.999 1.00 40.41 146 THR A N 1
ATOM 737 C CA . THR A 1 90 ? -21.118 -18.580 -77.998 1.00 40.06 146 THR A CA 1
ATOM 738 C C . THR A 1 90 ? -20.661 -17.182 -78.484 1.00 39.85 146 THR A C 1
ATOM 739 O O . THR A 1 90 ? -21.360 -16.578 -79.300 1.00 39.60 146 THR A O 1
ATOM 743 N N . PHE A 1 91 ? -19.521 -16.668 -78.006 1.00 39.51 147 PHE A N 1
ATOM 744 C CA . PHE A 1 91 ? -18.968 -15.415 -78.547 1.00 39.61 147 PHE A CA 1
ATOM 745 C C . PHE A 1 91 ? -18.625 -15.531 -80.025 1.00 39.68 147 PHE A C 1
ATOM 746 O O . PHE A 1 91 ? -17.934 -16.456 -80.435 1.00 40.23 147 PHE A O 1
ATOM 754 N N . ASN A 1 92 ? -19.069 -14.564 -80.814 1.00 39.85 148 ASN A N 1
ATOM 755 C CA . ASN A 1 92 ? -18.759 -14.498 -82.239 1.00 39.76 148 ASN A CA 1
ATOM 756 C C . ASN A 1 92 ? -17.300 -14.060 -82.429 1.00 39.86 148 ASN A C 1
ATOM 757 O O . ASN A 1 92 ? -16.920 -12.961 -82.031 1.00 39.99 148 ASN A O 1
ATOM 762 N N . THR A 1 93 ? -16.497 -14.926 -83.047 1.00 40.06 149 THR A N 1
ATOM 763 C CA . THR A 1 93 ? -15.030 -14.741 -83.140 1.00 40.21 149 THR A CA 1
ATOM 764 C C . THR A 1 93 ? -14.540 -13.509 -83.944 1.00 40.18 149 THR A C 1
ATOM 765 O O . THR A 1 93 ? -13.392 -13.105 -83.807 1.00 40.35 149 THR A O 1
ATOM 769 N N . LYS A 1 94 ? -15.397 -12.928 -84.777 1.00 40.20 150 LYS A N 1
ATOM 770 C CA . LYS A 1 94 ? -15.114 -11.643 -85.422 1.00 40.33 150 LYS A CA 1
ATOM 771 C C . LYS A 1 94 ? -15.395 -10.423 -84.520 1.00 40.41 150 LYS A C 1
ATOM 772 O O . LYS A 1 94 ? -15.037 -9.308 -84.873 1.00 40.23 150 LYS A O 1
ATOM 778 N N . ASN A 1 95 ? -16.029 -10.628 -83.364 1.00 40.58 151 ASN A N 1
ATOM 779 C CA . ASN A 1 95 ? -16.401 -9.515 -82.472 1.00 40.56 151 ASN A CA 1
ATOM 780 C C . ASN A 1 95 ? -15.410 -9.252 -81.352 1.00 40.57 151 ASN A C 1
ATOM 781 O O . ASN A 1 95 ? -14.587 -10.103 -81.022 1.00 40.42 151 ASN A O 1
ATOM 786 N N . CYS A 1 96 ? -15.506 -8.058 -80.775 1.00 40.60 152 CYS A N 1
ATOM 787 C CA . CYS A 1 96 ? -14.762 -7.718 -79.572 1.00 40.86 152 CYS A CA 1
ATOM 788 C C . CYS A 1 96 ? -15.703 -7.861 -78.369 1.00 40.16 152 CYS A C 1
ATOM 789 O O . CYS A 1 96 ? -16.922 -7.900 -78.544 1.00 39.88 152 CYS A O 1
ATOM 792 N N . ILE A 1 97 ? -15.144 -7.939 -77.164 1.00 39.40 153 ILE A N 1
ATOM 793 C CA . ILE A 1 97 ? -15.944 -8.130 -75.947 1.00 39.69 153 ILE A CA 1
ATOM 794 C C . ILE A 1 97 ? -16.137 -6.822 -75.164 1.00 39.67 153 ILE A C 1
ATOM 795 O O . ILE A 1 97 ? -15.166 -6.132 -74.832 1.00 39.62 153 ILE A O 1
ATOM 800 N N . ALA A 1 98 ? -17.395 -6.494 -74.865 1.00 39.98 154 ALA A N 1
ATOM 801 C CA . ALA A 1 98 ? -17.732 -5.415 -73.907 1.00 40.05 154 ALA A CA 1
ATOM 802 C C . ALA A 1 98 ? -18.169 -6.049 -72.600 1.00 40.13 154 ALA A C 1
ATOM 803 O O . ALA A 1 98 ? -18.679 -7.159 -72.596 1.00 40.15 154 ALA A O 1
ATOM 805 N N . TYR A 1 99 ? -17.978 -5.329 -71.497 1.00 40.56 155 TYR A N 1
ATOM 806 C CA . TYR A 1 99 ? -18.186 -5.875 -70.162 1.00 40.75 155 TYR A CA 1
ATOM 807 C C . TYR A 1 99 ? -18.820 -4.865 -69.215 1.00 41.14 155 TYR A C 1
ATOM 808 O O . TYR A 1 99 ? -18.425 -3.707 -69.154 1.00 41.39 155 TYR A O 1
ATOM 817 N N . ASN A 1 100 ? -19.805 -5.350 -68.469 1.00 41.67 156 ASN A N 1
ATOM 818 C CA . ASN A 1 100 ? -20.519 -4.598 -67.468 1.00 41.72 156 ASN A CA 1
ATOM 819 C C . ASN A 1 100 ? -20.023 -5.062 -66.111 1.00 42.02 156 ASN A C 1
ATOM 820 O O . ASN A 1 100 ? -20.105 -6.245 -65.786 1.00 41.78 156 ASN A O 1
ATOM 825 N N . PRO A 1 101 ? -19.513 -4.134 -65.296 1.00 42.56 157 PRO A N 1
ATOM 826 C CA . PRO A 1 101 ? -19.059 -4.491 -63.951 1.00 42.84 157 PRO A CA 1
ATOM 827 C C . PRO A 1 101 ? -20.043 -5.344 -63.133 1.00 43.38 157 PRO A C 1
ATOM 828 O O . PRO A 1 101 ? -19.638 -5.974 -62.161 1.00 43.95 157 PRO A O 1
ATOM 832 N N . ASN A 1 102 ? -21.317 -5.363 -63.515 1.00 43.81 158 ASN A N 1
ATOM 833 C CA . ASN A 1 102 ? -22.262 -6.405 -63.065 1.00 44.04 158 ASN A CA 1
ATOM 834 C C . ASN A 1 102 ? -21.683 -7.820 -62.997 1.00 44.04 158 ASN A C 1
ATOM 835 O O . ASN A 1 102 ? -21.949 -8.561 -62.055 1.00 44.44 158 ASN A O 1
ATOM 840 N N . GLY A 1 103 ? -20.915 -8.185 -64.019 1.00 43.96 159 GLY A N 1
ATOM 841 C CA . GLY A 1 103 ? -20.512 -9.571 -64.269 1.00 43.58 159 GLY A CA 1
ATOM 842 C C . GLY A 1 103 ? -20.862 -10.056 -65.674 1.00 43.46 159 GLY A C 1
ATOM 843 O O . GLY A 1 103 ? -20.505 -11.173 -66.043 1.00 43.86 159 GLY A O 1
ATOM 844 N N . ASN A 1 104 ? -21.551 -9.229 -66.464 1.00 43.05 160 ASN A N 1
ATOM 845 C CA . ASN A 1 104 ? -22.058 -9.648 -67.763 1.00 42.59 160 ASN A CA 1
ATOM 846 C C . ASN A 1 104 ? -21.180 -9.185 -68.927 1.00 42.12 160 ASN A C 1
ATOM 847 O O . ASN A 1 104 ? -20.917 -7.991 -69.083 1.00 42.27 160 ASN A O 1
ATOM 852 N N . ALA A 1 105 ? -20.723 -10.136 -69.738 1.00 41.49 161 ALA A N 1
ATOM 853 C CA . ALA A 1 105 ? -19.962 -9.828 -70.959 1.00 41.25 161 ALA A CA 1
ATOM 854 C C . ALA A 1 105 ? -20.842 -9.963 -72.184 1.00 40.74 161 ALA A C 1
ATOM 855 O O . ALA A 1 105 ? -21.709 -10.836 -72.245 1.00 40.52 161 ALA A O 1
ATOM 857 N N . LEU A 1 106 ? -20.608 -9.099 -73.161 1.00 40.22 162 LEU A N 1
ATOM 858 C CA . LEU A 1 106 ? -21.289 -9.176 -74.436 1.00 40.36 162 LEU A CA 1
ATOM 859 C C . LEU A 1 106 ? -20.271 -9.035 -75.566 1.00 40.05 162 LEU A C 1
ATOM 860 O O . LEU A 1 106 ? -19.390 -8.176 -75.520 1.00 39.94 162 LEU A O 1
ATOM 865 N N . ASP A 1 107 ? -20.404 -9.867 -76.586 1.00 40.02 163 ASP A N 1
ATOM 866 C CA . ASP A 1 107 ? -19.584 -9.722 -77.780 1.00 40.59 163 ASP A CA 1
ATOM 867 C C . ASP A 1 107 ? -20.259 -8.730 -78.728 1.00 40.66 163 ASP A C 1
ATOM 868 O O . ASP A 1 107 ? -21.471 -8.784 -78.925 1.00 41.18 163 ASP A O 1
ATOM 873 N N . GLU A 1 108 ? -19.482 -7.808 -79.286 1.00 40.58 164 GLU A N 1
ATOM 874 C CA . GLU A 1 108 ? -20.035 -6.730 -80.106 1.00 40.83 164 GLU A CA 1
ATOM 875 C C . GLU A 1 108 ? -19.099 -6.380 -81.243 1.00 40.77 164 GLU A C 1
ATOM 876 O O . GLU A 1 108 ? -17.882 -6.565 -81.139 1.00 40.63 164 GLU A O 1
ATOM 882 N N . SER A 1 109 ? -19.664 -5.822 -82.313 1.00 41.27 165 SER A N 1
ATOM 883 C CA . SER A 1 109 ? -18.879 -5.388 -83.471 1.00 41.43 165 SER A CA 1
ATOM 884 C C . SER A 1 109 ? -17.796 -4.447 -82.978 1.00 41.65 165 SER A C 1
ATOM 885 O O . SER A 1 109 ? -18.089 -3.494 -82.271 1.00 42.10 165 SER A O 1
ATOM 888 N N . CYS A 1 110 ? -16.548 -4.714 -83.336 1.00 41.68 166 CYS A N 1
ATOM 889 C CA . CYS A 1 110 ? -15.430 -3.941 -82.815 1.00 42.16 166 CYS A CA 1
ATOM 890 C C . CYS A 1 110 ? -15.493 -2.492 -83.223 1.00 41.95 166 CYS A C 1
ATOM 891 O O . CYS A 1 110 ? -14.921 -1.641 -82.540 1.00 42.13 166 CYS A O 1
ATOM 894 N N . GLU A 1 111 ? -16.182 -2.211 -84.329 1.00 41.72 167 GLU A N 1
ATOM 895 C CA . GLU A 1 111 ? -16.363 -0.843 -84.798 1.00 41.73 167 GLU A CA 1
ATOM 896 C C . GLU A 1 111 ? -17.477 -0.077 -84.067 1.00 41.18 167 GLU A C 1
ATOM 897 O O . GLU A 1 111 ? -17.719 1.088 -84.379 1.00 40.72 167 GLU A O 1
ATOM 903 N N . ASP A 1 112 ? -18.139 -0.710 -83.097 1.00 40.81 168 ASP A N 1
ATOM 904 C CA . ASP A 1 112 ? -19.064 0.017 -82.211 1.00 40.77 168 ASP A CA 1
ATOM 905 C C . ASP A 1 112 ? -18.291 0.900 -81.259 1.00 40.48 168 ASP A C 1
ATOM 906 O O . ASP A 1 112 ? -17.188 0.566 -80.849 1.00 40.64 168 ASP A O 1
ATOM 911 N N . LYS A 1 113 ? -18.885 2.023 -80.891 1.00 40.41 169 LYS A N 1
ATOM 912 C CA . LYS A 1 113 ? -18.255 2.928 -79.952 1.00 40.24 169 LYS A CA 1
ATOM 913 C C . LYS A 1 113 ? -18.778 2.599 -78.571 1.00 40.04 169 LYS A C 1
ATOM 914 O O . LYS A 1 113 ? -19.993 2.456 -78.363 1.00 40.47 169 LYS A O 1
ATOM 920 N N . ASN A 1 114 ? -17.850 2.438 -77.639 1.00 39.58 170 ASN A N 1
ATOM 921 C CA . ASN A 1 114 ? -18.175 2.186 -76.256 1.00 39.31 170 ASN A CA 1
ATOM 922 C C . ASN A 1 114 ? -17.196 2.918 -75.378 1.00 39.45 170 ASN A C 1
ATOM 923 O O . ASN A 1 114 ? -16.101 3.286 -75.815 1.00 39.16 170 ASN A O 1
ATOM 928 N N . ARG A 1 115 ? -17.585 3.104 -74.121 1.00 39.82 171 ARG A N 1
ATOM 929 C CA . ARG A 1 115 ? -16.628 3.494 -73.105 1.00 39.95 171 ARG A CA 1
ATOM 930 C C . ARG A 1 115 ? -15.630 2.359 -72.974 1.00 39.39 171 ARG A C 1
ATOM 931 O O . ARG A 1 115 ? -15.889 1.265 -73.456 1.00 39.34 171 ARG A O 1
ATOM 939 N N . TYR A 1 116 ? -14.474 2.644 -72.376 1.00 39.00 172 TYR A N 1
ATOM 940 C CA . TYR A 1 116 ? -13.393 1.667 -72.234 1.00 38.65 172 TYR A CA 1
ATOM 941 C C . TYR A 1 116 ? -12.747 1.830 -70.871 1.00 38.47 172 TYR A C 1
ATOM 942 O O . TYR A 1 116 ? -12.879 2.876 -70.258 1.00 39.05 172 TYR A O 1
ATOM 951 N N . ILE A 1 117 ? -12.081 0.792 -70.384 1.00 38.27 173 ILE A N 1
ATOM 952 C CA . ILE A 1 117 ? -11.338 0.874 -69.139 1.00 38.69 173 ILE A CA 1
ATOM 953 C C . ILE A 1 117 ? -9.880 0.496 -69.386 1.00 38.65 173 ILE A C 1
ATOM 954 O O . ILE A 1 117 ? -9.623 -0.570 -69.911 1.00 38.61 173 ILE A O 1
ATOM 959 N N . CYS A 1 118 ? -8.943 1.364 -69.003 1.00 38.90 174 CYS A N 1
ATOM 960 C CA . CYS A 1 118 ? -7.517 1.053 -69.069 1.00 39.32 174 CYS A CA 1
ATOM 961 C C . CYS A 1 118 ? -7.072 0.621 -67.683 1.00 39.42 174 CYS A C 1
ATOM 962 O O . CYS A 1 118 ? -7.686 1.002 -66.681 1.00 39.19 174 CYS A O 1
ATOM 965 N N . LYS A 1 119 ? -5.995 -0.156 -67.632 1.00 39.50 175 LYS A N 1
ATOM 966 C CA . LYS A 1 119 ? -5.465 -0.684 -66.380 1.00 39.80 175 LYS A CA 1
ATOM 967 C C . LYS A 1 119 ? -3.961 -0.752 -66.422 1.00 40.27 175 LYS A C 1
ATOM 968 O O . LYS A 1 119 ? -3.387 -1.227 -67.404 1.00 40.25 175 LYS A O 1
ATOM 974 N N . GLN A 1 120 ? -3.336 -0.310 -65.340 1.00 40.82 176 GLN A N 1
ATOM 975 C CA . GLN A 1 120 ? -1.913 -0.467 -65.140 1.00 41.67 176 GLN A CA 1
ATOM 976 C C . GLN A 1 120 ? -1.688 -1.425 -63.983 1.00 42.52 176 GLN A C 1
ATOM 977 O O . GLN A 1 120 ? -2.278 -1.264 -62.911 1.00 42.52 176 GLN A O 1
ATOM 983 N N . GLN A 1 121 ? -0.841 -2.424 -64.211 1.00 43.71 177 GLN A N 1
ATOM 984 C CA . GLN A 1 121 ? -0.320 -3.273 -63.143 1.00 44.40 177 GLN A CA 1
ATOM 985 C C . GLN A 1 121 ? 0.762 -2.515 -62.391 1.00 45.26 177 GLN A C 1
ATOM 986 O O . GLN A 1 121 ? 1.250 -1.491 -62.871 1.00 45.71 177 GLN A O 1
ATOM 992 N N . LEU A 1 122 ? 1.133 -3.028 -61.219 1.00 45.95 178 LEU A N 1
ATOM 993 C CA . LEU A 1 122 ? 2.287 -2.530 -60.476 1.00 46.45 178 LEU A CA 1
ATOM 994 C C . LEU A 1 122 ? 2.996 -3.685 -59.715 1.00 47.26 178 LEU A C 1
ATOM 995 O O . LEU A 1 122 ? 2.666 -3.975 -58.565 1.00 47.46 178 LEU A O 1
ATOM 1000 N N . ILE A 1 123 ? 3.958 -4.321 -60.375 1.00 48.13 179 ILE A N 1
ATOM 1001 C CA . ILE A 1 123 ? 4.962 -5.121 -59.684 1.00 48.29 179 ILE A CA 1
ATOM 1002 C C . ILE A 1 123 ? 6.240 -5.234 -60.507 1.00 48.78 179 ILE A C 1
ATOM 1003 O O . ILE A 1 123 ? 7.111 -4.367 -60.442 1.00 49.06 179 ILE A O 1
ATOM 1008 N N . ALA B 2 1 ? -2.025 -10.017 -52.723 1.00 41.35 113 ALA B N 1
ATOM 1009 C CA . ALA B 2 1 ? -3.073 -9.155 -52.105 1.00 41.42 113 ALA B CA 1
ATOM 1010 C C . ALA B 2 1 ? -2.444 -7.880 -51.529 1.00 41.48 113 ALA B C 1
ATOM 1011 O O . ALA B 2 1 ? -2.547 -7.613 -50.329 1.00 41.34 113 ALA B O 1
ATOM 1013 N N . ARG B 2 2 ? -1.803 -7.100 -52.404 1.00 41.60 114 ARG B N 1
ATOM 1014 C CA . ARG B 2 2 ? -1.101 -5.868 -52.020 1.00 41.60 114 ARG B CA 1
ATOM 1015 C C . ARG B 2 2 ? -1.943 -4.638 -52.319 1.00 41.73 114 ARG B C 1
ATOM 1016 O O . ARG B 2 2 ? -2.818 -4.675 -53.189 1.00 41.77 114 ARG B O 1
ATOM 1024 N N . HIS B 2 3 ? -1.664 -3.550 -51.600 1.00 41.86 115 HIS B N 1
ATOM 1025 C CA . HIS B 2 3 ? -2.435 -2.313 -51.732 1.00 41.92 115 HIS B CA 1
ATOM 1026 C C . HIS B 2 3 ? -1.638 -1.036 -51.418 1.00 41.97 115 HIS B C 1
ATOM 1027 O O . HIS B 2 3 ? -0.678 -1.051 -50.637 1.00 41.75 115 HIS B O 1
ATOM 1034 N N . CYS B 2 4 ? -2.056 0.058 -52.055 1.00 42.06 116 CYS B N 1
ATOM 1035 C CA . CYS B 2 4 ? -1.534 1.395 -51.788 1.00 42.01 116 CYS B CA 1
ATOM 1036 C C . CYS B 2 4 ? -1.640 1.676 -50.294 1.00 41.94 116 CYS B C 1
ATOM 1037 O O . CYS B 2 4 ? -2.732 1.641 -49.725 1.00 41.77 116 CYS B O 1
ATOM 1040 N N . GLY B 2 5 ? -0.495 1.924 -49.665 1.00 41.91 117 GLY B N 1
ATOM 1041 C CA . GLY B 2 5 ? -0.420 2.079 -48.214 1.00 41.96 117 GLY B CA 1
ATOM 1042 C C . GLY B 2 5 ? -1.257 3.213 -47.656 1.00 41.94 117 GLY B C 1
ATOM 1043 O O . GLY B 2 5 ? -1.811 3.095 -46.565 1.00 42.05 117 GLY B O 1
ATOM 1044 N N . HIS B 2 6 ? -1.360 4.305 -48.412 1.00 41.91 118 HIS B N 1
ATOM 1045 C CA . HIS B 2 6 ? -2.045 5.513 -47.943 1.00 41.85 118 HIS B CA 1
ATOM 1046 C C . HIS B 2 6 ? -3.511 5.269 -47.575 1.00 41.92 118 HIS B C 1
ATOM 1047 O O . HIS B 2 6 ? -4.043 5.945 -46.691 1.00 42.15 118 HIS B O 1
ATOM 1054 N N . CYS B 2 7 ? -4.155 4.308 -48.245 1.00 41.92 119 CYS B N 1
ATOM 1055 C CA . CYS B 2 7 ? -5.547 3.934 -47.950 1.00 41.96 119 CYS B CA 1
ATOM 1056 C C . CYS B 2 7 ? -5.610 2.520 -47.380 1.00 41.71 119 CYS B C 1
ATOM 1057 O O . CYS B 2 7 ? -4.635 1.778 -47.486 1.00 41.84 119 CYS B O 1
ATOM 1060 N N . PRO B 2 8 ? -6.749 2.144 -46.763 1.00 41.38 120 PRO B N 1
ATOM 1061 C CA . PRO B 2 8 ? -6.934 0.774 -46.260 1.00 41.32 120 PRO B CA 1
ATOM 1062 C C . PRO B 2 8 ? -7.058 -0.306 -47.343 1.00 41.26 120 PRO B C 1
ATOM 1063 O O . PRO B 2 8 ? -7.071 -0.001 -48.535 1.00 41.38 120 PRO B O 1
ATOM 1067 N N . GLU B 2 9 ? -7.194 -1.552 -46.895 1.00 41.14 121 GLU B N 1
ATOM 1068 C CA . GLU B 2 9 ? -7.019 -2.754 -47.727 1.00 40.99 121 GLU B CA 1
ATOM 1069 C C . GLU B 2 9 ? -8.062 -2.953 -48.832 1.00 40.93 121 GLU B C 1
ATOM 1070 O O . GLU B 2 9 ? -7.787 -3.625 -49.822 1.00 41.00 121 GLU B O 1
ATOM 1076 N N . GLU B 2 10 ? -9.251 -2.383 -48.668 1.00 40.73 122 GLU B N 1
ATOM 1077 C CA . GLU B 2 10 ? -10.348 -2.631 -49.604 1.00 40.57 122 GLU B CA 1
ATOM 1078 C C . GLU B 2 10 ? -10.996 -1.337 -50.137 1.00 40.48 122 GLU B C 1
ATOM 1079 O O . GLU B 2 10 ? -12.120 -1.360 -50.645 1.00 40.18 122 GLU B O 1
ATOM 1085 N N . TRP B 2 11 ? -10.261 -0.225 -50.043 1.00 40.39 123 TRP B N 1
ATOM 1086 C CA . TRP B 2 11 ? -10.745 1.112 -50.420 1.00 40.13 123 TRP B CA 1
ATOM 1087 C C . TRP B 2 11 ? -10.086 1.489 -51.732 1.00 39.89 123 TRP B C 1
ATOM 1088 O O . TRP B 2 11 ? -9.221 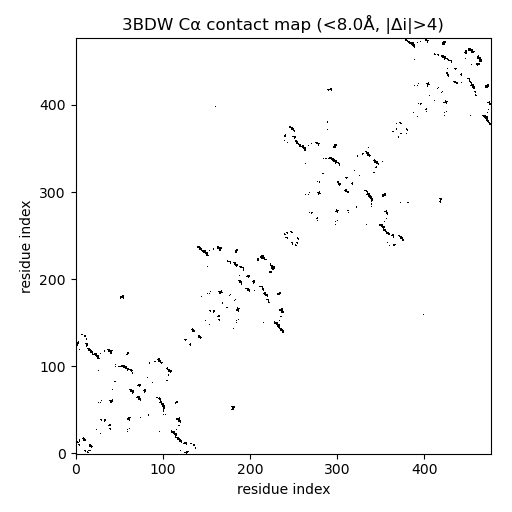0.759 -52.208 1.00 39.90 123 TRP B O 1
ATOM 1099 N N . ILE B 2 12 ? -10.473 2.629 -52.302 1.00 39.65 124 ILE B N 1
ATOM 1100 C CA . ILE B 2 12 ? -9.846 3.124 -53.535 1.00 39.67 124 ILE B CA 1
ATOM 1101 C C . ILE B 2 12 ? -9.285 4.530 -53.372 1.00 39.66 124 ILE B C 1
ATOM 1102 O O . ILE B 2 12 ? -9.802 5.333 -52.587 1.00 39.58 124 ILE B O 1
ATOM 1107 N N . THR B 2 13 ? -8.224 4.815 -54.123 1.00 39.58 125 THR B N 1
ATOM 1108 C CA . THR B 2 13 ? -7.681 6.163 -54.204 1.00 39.69 125 THR B CA 1
ATOM 1109 C C . THR B 2 13 ? -8.281 6.810 -55.441 1.00 39.89 125 THR B C 1
ATOM 1110 O O . THR B 2 13 ? -8.627 6.101 -56.389 1.00 40.07 125 THR B O 1
ATOM 1114 N N . TYR B 2 14 ? -8.414 8.136 -55.431 1.00 39.83 126 TYR B N 1
ATOM 1115 C CA . TYR B 2 14 ? -8.831 8.867 -56.630 1.00 40.00 126 TYR B CA 1
ATOM 1116 C C . TYR B 2 14 ? -8.108 10.214 -56.795 1.00 40.40 126 TYR B C 1
ATOM 1117 O O . TYR B 2 14 ? -7.230 10.359 -57.672 1.00 40.93 126 TYR B O 1
ATOM 1126 N N . SER B 2 15 ? -8.465 11.200 -55.981 1.00 40.18 127 SER B N 1
ATOM 1127 C CA . SER B 2 15 ? -7.766 12.472 -56.032 1.00 40.36 127 SER B CA 1
ATOM 1128 C C . SER B 2 15 ? -7.373 12.865 -54.620 1.00 40.57 127 SER B C 1
ATOM 1129 O O . SER B 2 15 ? -8.100 13.573 -53.929 1.00 40.44 127 SER B O 1
ATOM 1132 N N . ASN B 2 16 ? -6.221 12.356 -54.194 1.00 40.99 128 ASN B N 1
ATOM 1133 C CA . ASN B 2 16 ? -5.677 12.620 -52.863 1.00 41.20 128 ASN B CA 1
ATOM 1134 C C . ASN B 2 16 ? -6.714 12.423 -51.767 1.00 41.35 128 ASN B C 1
ATOM 1135 O O . ASN B 2 16 ? -6.770 13.176 -50.800 1.00 41.39 128 ASN B O 1
ATOM 1140 N N . SER B 2 17 ? -7.531 11.393 -51.948 1.00 41.56 129 SER B N 1
ATOM 1141 C CA . SER B 2 17 ? -8.562 11.035 -50.996 1.00 41.83 129 SER B CA 1
ATOM 1142 C C . SER B 2 17 ? -8.939 9.575 -51.225 1.00 41.95 129 SER B C 1
ATOM 1143 O O . SER B 2 17 ? -8.975 9.115 -52.377 1.00 42.09 129 SER B O 1
ATOM 1146 N N . CYS B 2 18 ? -9.173 8.852 -50.126 1.00 41.81 130 CYS B N 1
ATOM 1147 C CA . CYS B 2 18 ? -9.585 7.450 -50.170 1.00 41.76 130 CYS B CA 1
ATOM 1148 C C . CYS B 2 18 ? -11.104 7.360 -50.202 1.00 41.48 130 CYS B C 1
ATOM 1149 O O . CYS B 2 18 ? -11.787 8.211 -49.651 1.00 41.35 130 CYS B O 1
ATOM 1152 N N . TYR B 2 19 ? -11.631 6.310 -50.818 1.00 41.34 131 TYR B N 1
ATOM 1153 C CA . TYR B 2 19 ? -13.067 6.099 -50.857 1.00 41.21 131 TYR B CA 1
ATOM 1154 C C . TYR B 2 19 ? -13.423 4.674 -50.478 1.00 41.36 131 TYR B C 1
ATOM 1155 O O . TYR B 2 19 ? -12.680 3.743 -50.759 1.00 41.75 131 TYR B O 1
ATOM 1164 N N . TYR B 2 20 ? -14.569 4.526 -49.827 1.00 41.55 132 TYR B N 1
ATOM 1165 C CA . TYR B 2 20 ? -15.175 3.238 -49.561 1.00 41.62 132 TYR B CA 1
ATOM 1166 C C . TYR B 2 20 ? -16.522 3.276 -50.252 1.00 41.87 132 TYR B C 1
ATOM 1167 O O . TYR B 2 20 ? -17.374 4.073 -49.878 1.00 42.37 132 TYR B O 1
ATOM 1176 N N . ILE B 2 21 ? -16.701 2.460 -51.285 1.00 42.17 133 ILE B N 1
ATOM 1177 C CA . ILE B 2 21 ? -18.004 2.299 -51.914 1.00 42.07 133 ILE B CA 1
ATOM 1178 C C . ILE B 2 21 ? -18.735 1.197 -51.151 1.00 42.25 133 ILE B C 1
ATOM 1179 O O . ILE B 2 21 ? -18.467 0.013 -51.333 1.00 42.26 133 ILE B O 1
ATOM 1184 N N . GLY B 2 22 ? -19.684 1.614 -50.317 1.00 42.53 134 GLY B N 1
ATOM 1185 C CA . GLY B 2 22 ? -20.154 0.830 -49.183 1.00 42.58 134 GLY B CA 1
ATOM 1186 C C . GLY B 2 22 ? -20.960 -0.423 -49.454 1.00 42.85 134 GLY B C 1
ATOM 1187 O O . GLY B 2 22 ? -20.705 -1.458 -48.816 1.00 42.96 134 GLY B O 1
ATOM 1188 N N . LYS B 2 23 ? -21.940 -0.319 -50.364 1.00 42.71 135 LYS B N 1
ATOM 1189 C CA . LYS B 2 23 ? -22.877 -1.423 -50.722 1.00 42.59 135 LYS B CA 1
ATOM 1190 C C . LYS B 2 23 ? -23.862 -1.920 -49.630 1.00 42.48 135 LYS B C 1
ATOM 1191 O O . LYS B 2 23 ? -24.572 -2.898 -49.861 1.00 42.57 135 LYS B O 1
ATOM 1197 N N . GLU B 2 24 ? -23.920 -1.252 -48.473 1.00 42.35 136 GLU B N 1
ATOM 1198 C CA . GLU B 2 24 ? -24.940 -1.535 -47.446 1.00 42.38 136 GLU B CA 1
ATOM 1199 C C . GLU B 2 24 ? -25.806 -0.305 -47.222 1.00 42.20 136 GLU B C 1
ATOM 1200 O O . GLU B 2 24 ? -25.284 0.771 -46.964 1.00 41.88 136 GLU B O 1
ATOM 1206 N N . ARG B 2 25 ? -27.124 -0.470 -47.312 1.00 42.19 137 ARG B N 1
ATOM 1207 C CA . ARG B 2 25 ? -28.051 0.632 -47.073 1.00 42.27 137 ARG B CA 1
ATOM 1208 C C . ARG B 2 25 ? -28.210 0.925 -45.568 1.00 42.26 137 ARG B C 1
ATOM 1209 O O . ARG B 2 25 ? -28.259 0.008 -44.737 1.00 42.28 137 ARG B O 1
ATOM 1217 N N . ARG B 2 26 ? -28.291 2.212 -45.237 1.00 42.17 138 ARG B N 1
ATOM 1218 C CA . ARG B 2 26 ? -28.336 2.680 -43.849 1.00 42.02 138 ARG B CA 1
ATOM 1219 C C . ARG B 2 26 ? -29.071 4.014 -43.743 1.00 41.87 138 ARG B C 1
ATOM 1220 O O . ARG B 2 26 ? -29.230 4.722 -44.737 1.00 41.65 138 ARG B O 1
ATOM 1228 N N . THR B 2 27 ? -29.494 4.357 -42.526 1.00 41.78 139 THR B N 1
ATOM 1229 C CA . THR B 2 27 ? -30.102 5.664 -42.246 1.00 41.70 139 THR B CA 1
ATOM 1230 C C . THR B 2 27 ? -29.003 6.725 -42.359 1.00 41.47 139 THR B C 1
ATOM 1231 O O . THR B 2 27 ? -27.820 6.384 -42.392 1.00 41.56 139 THR B O 1
ATOM 1235 N N . TRP B 2 28 ? -29.368 8.001 -42.434 1.00 41.31 140 TRP B N 1
ATOM 1236 C CA . TRP B 2 28 ? -28.350 9.046 -42.600 1.00 41.16 140 TRP B CA 1
ATOM 1237 C C . TRP B 2 28 ? -27.391 9.078 -41.412 1.00 41.08 140 TRP B C 1
ATOM 1238 O O . TRP B 2 28 ? -26.173 9.025 -41.597 1.00 41.14 140 TRP B O 1
ATOM 1249 N N . GLU B 2 29 ? -27.944 9.162 -40.204 1.00 40.78 141 GLU B N 1
ATOM 1250 C CA . GLU B 2 29 ? -27.135 9.125 -38.991 1.00 40.69 141 GLU B CA 1
ATOM 1251 C C . GLU B 2 29 ? -26.387 7.799 -38.876 1.00 40.98 141 GLU B C 1
ATOM 1252 O O . GLU B 2 29 ? -25.235 7.772 -38.446 1.00 41.52 141 GLU B O 1
ATOM 1258 N N . GLU B 2 30 ? -27.024 6.704 -39.281 1.00 40.94 142 GLU B N 1
ATOM 1259 C CA . GLU B 2 30 ? -26.375 5.393 -39.243 1.00 40.96 142 GLU B CA 1
ATOM 1260 C C . GLU B 2 30 ? -25.176 5.344 -40.190 1.00 40.80 142 GLU B C 1
ATOM 1261 O O . GLU B 2 30 ? -24.178 4.684 -39.903 1.00 40.85 142 GLU B O 1
ATOM 1267 N N . SER B 2 31 ? -25.278 6.049 -41.315 1.00 40.69 143 SER B N 1
ATOM 1268 C CA . SER B 2 31 ? -24.180 6.130 -42.279 1.00 40.57 143 SER B CA 1
ATOM 1269 C C . SER B 2 31 ? -23.021 6.948 -41.721 1.00 40.30 143 SER B C 1
ATOM 1270 O O . SER B 2 31 ? -21.868 6.509 -41.742 1.00 40.03 143 SER B O 1
ATOM 1273 N N . LEU B 2 32 ? -23.353 8.139 -41.227 1.00 39.96 144 LEU B N 1
ATOM 1274 C CA . LEU B 2 32 ? -22.408 9.025 -40.549 1.00 39.63 144 LEU B CA 1
ATOM 1275 C C . LEU B 2 32 ? -21.592 8.281 -39.480 1.00 39.44 144 LEU B C 1
ATOM 1276 O O . LEU B 2 32 ? -20.361 8.289 -39.513 1.00 39.50 144 LEU B O 1
ATOM 1281 N N . LEU B 2 33 ? -22.276 7.637 -38.538 1.00 39.08 145 LEU B N 1
ATOM 1282 C CA . LEU B 2 33 ? -21.595 6.874 -37.491 1.00 39.15 145 LEU B CA 1
ATOM 1283 C C . LEU B 2 33 ? -20.843 5.665 -38.053 1.00 38.95 145 LEU B C 1
ATOM 1284 O O . LEU B 2 33 ? -19.777 5.302 -37.561 1.00 38.73 145 LEU B O 1
ATOM 1289 N N . ALA B 2 34 ? -21.399 5.046 -39.088 1.00 38.97 146 ALA B N 1
ATOM 1290 C CA . ALA B 2 34 ? -20.729 3.939 -39.757 1.00 39.15 146 ALA B CA 1
ATOM 1291 C C . ALA B 2 34 ? -19.366 4.365 -40.324 1.00 38.98 146 ALA B C 1
ATOM 1292 O O . ALA B 2 34 ? -18.361 3.697 -40.093 1.00 38.63 146 ALA B O 1
ATOM 1294 N N . CYS B 2 35 ? -19.331 5.478 -41.054 1.00 39.10 147 CYS B N 1
ATOM 1295 C CA . CYS B 2 35 ? -18.062 5.991 -41.583 1.00 39.35 147 CYS B CA 1
ATOM 1296 C C . CYS B 2 35 ? -17.071 6.405 -40.477 1.00 39.19 147 CYS B C 1
ATOM 1297 O O . CYS B 2 35 ? -15.901 6.039 -40.531 1.00 38.86 147 CYS B O 1
ATOM 1300 N N . THR B 2 36 ? -17.534 7.154 -39.476 1.00 39.31 148 THR B N 1
ATOM 1301 C CA . THR B 2 36 ? -16.649 7.609 -38.397 1.00 39.57 148 THR B CA 1
ATOM 1302 C C . THR B 2 36 ? -16.016 6.432 -37.654 1.00 39.64 148 THR B C 1
ATOM 1303 O O . THR B 2 36 ? -14.852 6.489 -37.252 1.00 39.52 148 THR B O 1
ATOM 1307 N N . SER B 2 37 ? -16.789 5.367 -37.477 1.00 39.68 149 SER B N 1
ATOM 1308 C CA . SER B 2 37 ? -16.265 4.126 -36.926 1.00 39.79 149 SER B CA 1
ATOM 1309 C C . SER B 2 37 ? -15.100 3.591 -37.767 1.00 39.94 149 SER B C 1
ATOM 1310 O O . SER B 2 37 ? -14.094 3.120 -37.220 1.00 39.73 149 SER B O 1
ATOM 1313 N N . LYS B 2 38 ? -15.239 3.670 -39.093 1.00 39.79 150 LYS B N 1
ATOM 1314 C CA . LYS B 2 38 ? -14.177 3.256 -40.008 1.00 39.94 150 LYS B CA 1
ATOM 1315 C C . LYS B 2 38 ? -13.041 4.284 -40.114 1.00 39.88 150 LYS B C 1
ATOM 1316 O O . LYS B 2 38 ? -12.245 4.230 -41.055 1.00 39.66 150 LYS B O 1
ATOM 1322 N N . ASN B 2 39 ? -12.971 5.212 -39.160 1.00 39.94 151 ASN B N 1
ATOM 1323 C CA . ASN B 2 39 ? -11.895 6.204 -39.085 1.00 40.00 151 ASN B CA 1
ATOM 1324 C C . ASN B 2 39 ? -11.852 7.133 -40.295 1.00 39.96 151 ASN B C 1
ATOM 1325 O O . ASN B 2 39 ? -10.777 7.463 -40.806 1.00 39.45 151 ASN B O 1
ATOM 1330 N N . SER B 2 40 ? -13.036 7.542 -40.753 1.00 40.12 152 SER B N 1
ATOM 1331 C CA . SER B 2 40 ? -13.153 8.590 -41.765 1.00 40.29 152 SER B CA 1
ATOM 1332 C C . SER B 2 40 ? -14.527 9.235 -41.676 1.00 40.48 152 SER B C 1
ATOM 1333 O O . SER B 2 40 ? -15.178 9.162 -40.642 1.00 40.94 152 SER B O 1
ATOM 1336 N N . SER B 2 41 ? -14.965 9.882 -42.745 1.00 40.64 153 SER B N 1
ATOM 1337 C CA . SER B 2 41 ? -16.173 10.672 -42.695 1.00 40.50 153 SER B CA 1
ATOM 1338 C C . SER B 2 41 ? -17.083 10.261 -43.823 1.00 40.71 153 SER B C 1
ATOM 1339 O O . SER B 2 41 ? -16.613 9.831 -44.868 1.00 40.99 153 SER B O 1
ATOM 1342 N N . LEU B 2 42 ? -18.387 10.387 -43.588 1.00 40.75 154 LEU B N 1
ATOM 1343 C CA . LEU B 2 42 ? -19.409 10.200 -44.601 1.00 40.56 154 LEU B CA 1
ATOM 1344 C C . LEU B 2 42 ? -19.028 10.995 -45.841 1.00 40.60 154 LEU B C 1
ATOM 1345 O O . LEU B 2 42 ? -18.289 11.963 -45.753 1.00 40.81 154 LEU B O 1
ATOM 1350 N N . LEU B 2 43 ? -19.516 10.571 -46.998 1.00 40.89 155 LEU B N 1
ATOM 1351 C CA . LEU B 2 43 ? -19.112 11.180 -48.257 1.00 41.10 155 LEU B CA 1
ATOM 1352 C C . LEU B 2 43 ? -19.319 12.683 -48.238 1.00 41.39 155 LEU B C 1
ATOM 1353 O O . LEU B 2 43 ? -20.408 13.167 -47.940 1.00 41.62 155 LEU B O 1
ATOM 1358 N N . SER B 2 44 ? -18.251 13.411 -48.526 1.00 41.65 156 SER B N 1
ATOM 1359 C CA . SER B 2 44 ? -18.321 14.842 -48.701 1.00 42.02 156 SER B CA 1
ATOM 1360 C C . SER B 2 44 ? -18.147 15.074 -50.175 1.00 42.44 156 SER B C 1
ATOM 1361 O O . SER B 2 44 ? -17.554 14.239 -50.876 1.00 42.82 156 SER B O 1
ATOM 1364 N N . ILE B 2 45 ? -18.661 16.196 -50.655 1.00 42.64 157 ILE B N 1
ATOM 1365 C CA . ILE B 2 45 ? -18.545 16.543 -52.063 1.00 42.76 157 ILE B CA 1
ATOM 1366 C C . ILE B 2 45 ? -17.824 17.878 -52.148 1.00 43.00 157 ILE B C 1
ATOM 1367 O O . ILE B 2 45 ? -18.228 18.834 -51.487 1.00 43.22 157 ILE B O 1
ATOM 1372 N N . ASP B 2 46 ? -16.758 17.934 -52.946 1.00 43.40 158 ASP B N 1
ATOM 1373 C CA . ASP B 2 46 ? -15.900 19.129 -53.047 1.00 43.71 158 ASP B CA 1
ATOM 1374 C C . ASP B 2 46 ? -16.177 19.945 -54.299 1.00 43.83 158 ASP B C 1
ATOM 1375 O O . ASP B 2 46 ? -16.428 21.151 -54.220 1.00 44.25 158 ASP B O 1
ATOM 1380 N N . ASN B 2 47 ? -16.110 19.273 -55.446 1.00 43.81 159 ASN B N 1
ATOM 1381 C CA . ASN B 2 47 ? -16.338 19.878 -56.753 1.00 43.76 159 ASN B CA 1
ATOM 1382 C C . ASN B 2 47 ? -17.624 19.308 -57.379 1.00 43.60 159 ASN B C 1
ATOM 1383 O O . ASN B 2 47 ? -18.276 18.439 -56.799 1.00 43.41 159 ASN B O 1
ATOM 1388 N N . GLU B 2 48 ? -17.988 19.837 -58.548 1.00 43.48 160 GLU B N 1
ATOM 1389 C CA . GLU B 2 48 ? -19.032 19.268 -59.419 1.00 43.20 160 GLU B CA 1
ATOM 1390 C C . GLU B 2 48 ? -18.458 18.096 -60.224 1.00 42.97 160 GLU B C 1
ATOM 1391 O O . GLU B 2 48 ? -19.187 17.195 -60.665 1.00 42.59 160 GLU B O 1
ATOM 1397 N N . GLU B 2 49 ? -17.140 18.134 -60.415 1.00 42.68 161 GLU B N 1
ATOM 1398 C CA . GLU B 2 49 ? -16.419 17.143 -61.206 1.00 42.37 161 GLU B CA 1
ATOM 1399 C C . GLU B 2 49 ? -16.229 15.837 -60.429 1.00 42.00 161 GLU B C 1
ATOM 1400 O O . GLU B 2 49 ? -16.370 14.754 -60.996 1.00 42.22 161 GLU B O 1
ATOM 1406 N N . GLU B 2 50 ? -15.885 15.935 -59.149 1.00 41.35 162 GLU B N 1
ATOM 1407 C CA . GLU B 2 50 ? -15.905 14.776 -58.266 1.00 41.12 162 GLU B CA 1
ATOM 1408 C C . GLU B 2 50 ? -17.249 14.070 -58.398 1.00 40.74 162 GLU B C 1
ATOM 1409 O O . GLU B 2 50 ? -17.316 12.856 -58.534 1.00 40.76 162 GLU B O 1
ATOM 1415 N N . MET B 2 51 ? -18.313 14.862 -58.360 1.00 40.45 163 MET B N 1
ATOM 1416 C CA . MET B 2 51 ? -19.686 14.371 -58.433 1.00 40.20 163 MET B CA 1
ATOM 1417 C C . MET B 2 51 ? -19.870 13.497 -59.671 1.00 39.45 163 MET B C 1
ATOM 1418 O O . MET B 2 51 ? -20.371 12.377 -59.580 1.00 38.95 163 MET B O 1
ATOM 1423 N N . LYS B 2 52 ? -19.436 14.009 -60.821 1.00 39.05 164 LYS B N 1
ATOM 1424 C CA . LYS B 2 52 ? -19.551 13.279 -62.091 1.00 38.57 164 LYS B CA 1
ATOM 1425 C C . LYS B 2 52 ? -18.775 11.969 -62.057 1.00 37.92 164 LYS B C 1
ATOM 1426 O O . LYS B 2 52 ? -19.261 10.951 -62.526 1.00 37.57 164 LYS B O 1
ATOM 1432 N N . PHE B 2 53 ? -17.573 11.998 -61.496 1.00 37.69 165 PHE B N 1
ATOM 1433 C CA . PHE B 2 53 ? -16.790 10.787 -61.322 1.00 37.68 165 PHE B CA 1
ATOM 1434 C C . PHE B 2 53 ? -17.517 9.783 -60.440 1.00 37.57 165 PHE B C 1
ATOM 1435 O O . PHE B 2 53 ? -17.634 8.614 -60.787 1.00 37.43 165 PHE B O 1
ATOM 1443 N N . LEU B 2 54 ? -17.997 10.258 -59.295 1.00 37.40 166 LEU B N 1
ATOM 1444 C CA . LEU B 2 54 ? -18.705 9.425 -58.325 1.00 37.39 166 LEU B CA 1
ATOM 1445 C C . LEU B 2 54 ? -20.004 8.813 -58.910 1.00 37.41 166 LEU B C 1
ATOM 1446 O O . LEU B 2 54 ? -20.498 7.774 -58.435 1.00 37.04 166 LEU B O 1
ATOM 1451 N N . SER B 2 55 ? -20.538 9.455 -59.946 1.00 37.19 167 SER B N 1
ATOM 1452 C CA . SER B 2 55 ? -21.750 8.990 -60.617 1.00 37.30 167 SER B CA 1
ATOM 1453 C C . SER B 2 55 ? -21.506 7.829 -61.591 1.00 37.42 167 SER B C 1
ATOM 1454 O O . SER B 2 55 ? -22.467 7.198 -62.040 1.00 37.11 167 SER B O 1
ATOM 1457 N N . ILE B 2 56 ? -20.238 7.579 -61.926 1.00 37.48 168 ILE B N 1
ATOM 1458 C CA . ILE B 2 56 ? -19.841 6.415 -62.729 1.00 37.95 168 ILE B CA 1
ATOM 1459 C C . ILE B 2 56 ? -19.710 5.177 -61.826 1.00 38.09 168 ILE B C 1
ATOM 1460 O O . ILE B 2 56 ? -20.003 4.054 -62.226 1.00 37.80 168 ILE B O 1
ATOM 1465 N N . ILE B 2 57 ? -19.275 5.417 -60.598 1.00 38.60 169 ILE B N 1
ATOM 1466 C CA . ILE B 2 57 ? -18.891 4.363 -59.671 1.00 39.08 169 ILE B CA 1
ATOM 1467 C C . ILE B 2 57 ? -20.060 3.856 -58.820 1.00 39.22 169 ILE B C 1
ATOM 1468 O O . ILE B 2 57 ? -20.069 2.698 -58.424 1.00 39.28 169 ILE B O 1
ATOM 1473 N N . SER B 2 58 ? -21.046 4.712 -58.561 1.00 39.69 170 SER B N 1
ATOM 1474 C CA . SER B 2 58 ? -22.196 4.343 -57.740 1.00 39.96 170 SER B CA 1
ATOM 1475 C C . SER B 2 58 ? -23.364 5.309 -57.920 1.00 40.28 170 SER B C 1
ATOM 1476 O O . SER B 2 58 ? -23.178 6.515 -57.815 1.00 40.61 170 SER B O 1
ATOM 1479 N N . PRO B 2 59 ? -24.580 4.785 -58.164 1.00 40.62 171 PRO B N 1
ATOM 1480 C CA . PRO B 2 59 ? -25.716 5.656 -58.478 1.00 40.55 171 PRO B CA 1
ATOM 1481 C C . PRO B 2 59 ? -26.210 6.519 -57.312 1.00 40.55 171 PRO B C 1
ATOM 1482 O O . PRO B 2 59 ? -26.499 7.692 -57.529 1.00 40.83 171 PRO B O 1
ATOM 1486 N N . SER B 2 60 ? -26.312 5.959 -56.105 1.00 40.16 172 SER B N 1
ATOM 1487 C CA . SER B 2 60 ? -26.891 6.696 -54.975 1.00 39.89 172 SER B CA 1
ATOM 1488 C C . SER B 2 60 ? -25.990 6.680 -53.739 1.00 39.62 172 SER B C 1
ATOM 1489 O O . SER B 2 60 ? -25.398 5.653 -53.413 1.00 39.55 172 SER B O 1
ATOM 1492 N N . SER B 2 61 ? -25.902 7.821 -53.051 1.00 39.26 173 SER B N 1
ATOM 1493 C CA . SER B 2 61 ? -25.254 7.876 -51.738 1.00 38.86 173 SER B CA 1
ATOM 1494 C C . SER B 2 61 ? -25.647 9.079 -50.905 1.00 38.30 173 SER B C 1
ATOM 1495 O O . SER B 2 61 ? -25.848 10.166 -51.432 1.00 38.10 173 SER B O 1
ATOM 1498 N N . TRP B 2 62 ? -25.729 8.867 -49.594 1.00 38.03 174 TRP B N 1
ATOM 1499 C CA . TRP B 2 62 ? -25.822 9.950 -48.632 1.00 37.85 174 TRP B CA 1
ATOM 1500 C C . TRP B 2 62 ? -24.564 10.796 -48.739 1.00 37.71 174 TRP B C 1
ATOM 1501 O O . TRP B 2 62 ? -23.473 10.277 -48.969 1.00 37.34 174 TRP B O 1
ATOM 1512 N N . ILE B 2 63 ? -24.697 12.098 -48.562 1.00 37.57 175 ILE B N 1
ATOM 1513 C CA . ILE B 2 63 ? -23.521 12.918 -48.380 1.00 37.81 175 ILE B CA 1
ATOM 1514 C C . ILE B 2 63 ? -23.660 13.620 -47.035 1.00 37.93 175 ILE B C 1
ATOM 1515 O O . ILE B 2 63 ? -24.769 13.754 -46.517 1.00 37.88 175 ILE B O 1
ATOM 1520 N N . GLY B 2 64 ? -22.537 14.046 -46.462 1.00 38.07 176 GLY B N 1
ATOM 1521 C CA . GLY B 2 64 ? -22.545 14.701 -45.145 1.00 38.36 176 GLY B CA 1
ATOM 1522 C C . GLY B 2 64 ? -23.076 16.123 -45.188 1.00 38.48 176 GLY B C 1
ATOM 1523 O O . GLY B 2 64 ? -22.328 17.065 -44.956 1.00 39.00 176 GLY B O 1
ATOM 1524 N N . VAL B 2 65 ? -24.367 16.272 -45.484 1.00 38.56 177 VAL B N 1
ATOM 1525 C CA . VAL B 2 65 ? -25.030 17.580 -45.580 1.00 38.67 177 VAL B CA 1
ATOM 1526 C C . VAL B 2 65 ? -26.451 17.464 -45.015 1.00 39.00 177 VAL B C 1
ATOM 1527 O O . VAL B 2 65 ? -27.135 16.470 -45.280 1.00 39.28 177 VAL B O 1
ATOM 1531 N N . PHE B 2 66 ? -26.900 18.451 -44.238 1.00 39.03 178 PHE B N 1
ATOM 1532 C CA . PHE B 2 66 ? -28.199 18.321 -43.556 1.00 39.21 178 PHE B CA 1
ATOM 1533 C C . PHE B 2 66 ? -28.879 19.621 -43.127 1.00 39.31 178 PHE B C 1
ATOM 1534 O O . PHE B 2 66 ? -28.283 20.700 -43.154 1.00 38.90 178 PHE B O 1
ATOM 1542 N N . ARG B 2 67 ? -30.146 19.472 -42.734 1.00 39.59 179 ARG B N 1
ATOM 1543 C CA . ARG B 2 67 ? -30.934 20.534 -42.113 1.00 39.87 179 ARG B CA 1
ATOM 1544 C C . ARG B 2 67 ? -31.584 20.022 -40.838 1.00 39.97 179 ARG B C 1
ATOM 1545 O O . ARG B 2 67 ? -31.923 18.833 -40.738 1.00 39.79 179 ARG B O 1
ATOM 1553 N N . ASN B 2 68 ? -31.759 20.930 -39.876 1.00 39.97 180 ASN B N 1
ATOM 1554 C CA . ASN B 2 68 ? -32.584 20.674 -38.698 1.00 40.03 180 ASN B CA 1
ATOM 1555 C C . ASN B 2 68 ? -34.060 20.658 -39.084 1.00 40.15 180 ASN B C 1
ATOM 1556 O O . ASN B 2 68 ? -34.837 19.865 -38.551 1.00 40.05 180 ASN B O 1
ATOM 1561 N N . SER B 2 69 ? -34.436 21.549 -40.004 1.00 40.31 181 SER B N 1
ATOM 1562 C CA . SER B 2 69 ? -35.813 21.636 -40.508 1.00 40.29 181 SER B CA 1
ATOM 1563 C C . SER B 2 69 ? -35.901 22.279 -41.898 1.00 40.38 181 SER B C 1
ATOM 1564 O O . SER B 2 69 ? -34.929 22.830 -42.419 1.00 39.98 181 SER B O 1
ATOM 1567 N N . SER B 2 70 ? -37.110 22.232 -42.452 1.00 40.83 182 SER B N 1
ATOM 1568 C CA . SER B 2 70 ? -37.402 22.655 -43.826 1.00 41.03 182 SER B CA 1
ATOM 1569 C C . SER B 2 70 ? -36.701 23.935 -44.262 1.00 41.23 182 SER B C 1
ATOM 1570 O O . SER B 2 70 ? -36.302 24.042 -45.424 1.00 41.38 182 SER B O 1
ATOM 1573 N N . HIS B 2 71 ? -36.563 24.916 -43.369 1.00 41.22 183 HIS B N 1
ATOM 1574 C CA . HIS B 2 71 ? -35.660 26.015 -43.692 1.00 41.13 183 HIS B CA 1
ATOM 1575 C C . HIS B 2 71 ? -34.860 26.637 -42.563 1.00 40.89 183 HIS B C 1
ATOM 1576 O O . HIS B 2 71 ? -35.229 27.645 -41.955 1.00 40.80 183 HIS B O 1
ATOM 1583 N N . HIS B 2 72 ? -33.757 25.962 -42.298 1.00 40.59 184 HIS B N 1
ATOM 1584 C CA . HIS B 2 72 ? -32.497 26.601 -42.019 1.00 40.42 184 HIS B CA 1
ATOM 1585 C C . HIS B 2 72 ? -31.654 26.138 -43.215 1.00 40.32 184 HIS B C 1
ATOM 1586 O O . HIS B 2 72 ? -32.026 25.171 -43.887 1.00 40.24 184 HIS B O 1
ATOM 1593 N N . PRO B 2 73 ? -30.540 26.822 -43.509 1.00 40.16 185 PRO B N 1
ATOM 1594 C CA . PRO B 2 73 ? -29.760 26.441 -44.693 1.00 40.08 185 PRO B CA 1
ATOM 1595 C C . PRO B 2 73 ? -29.106 25.065 -44.586 1.00 39.96 185 PRO B C 1
ATOM 1596 O O . PRO B 2 73 ? -28.947 24.543 -43.485 1.00 39.97 185 PRO B O 1
ATOM 1600 N N . TRP B 2 74 ? -28.742 24.479 -45.726 1.00 39.91 186 TRP B N 1
ATOM 1601 C CA . TRP B 2 74 ? -28.018 23.202 -45.728 1.00 39.84 186 TRP B CA 1
ATOM 1602 C C . TRP B 2 74 ? -26.598 23.372 -45.158 1.00 39.80 186 TRP B C 1
ATOM 1603 O O . TRP B 2 74 ? -25.860 24.288 -45.547 1.00 39.84 186 TRP B O 1
ATOM 1614 N N . VAL B 2 75 ? -26.234 22.473 -44.243 1.00 39.51 187 VAL B N 1
ATOM 1615 C CA . VAL B 2 75 ? -24.994 22.566 -43.471 1.00 39.41 187 VAL B CA 1
ATOM 1616 C C . VAL B 2 75 ? -24.157 21.313 -43.697 1.00 39.22 187 VAL B C 1
ATOM 1617 O O . VAL B 2 75 ? -24.708 20.217 -43.815 1.00 39.22 187 VAL B O 1
ATOM 1621 N N . THR B 2 76 ? -22.837 21.473 -43.766 1.00 39.03 188 THR B N 1
ATOM 1622 C CA . THR B 2 76 ? -21.930 20.318 -43.851 1.00 39.15 188 THR B CA 1
ATOM 1623 C C . THR B 2 76 ? -21.594 19.804 -42.450 1.00 39.26 188 THR B C 1
ATOM 1624 O O . THR B 2 76 ? -21.980 20.405 -41.451 1.00 38.97 188 THR B O 1
ATOM 1628 N N . MET B 2 77 ? -20.859 18.699 -42.386 1.00 39.43 189 MET B N 1
ATOM 1629 C CA . MET B 2 77 ? -20.357 18.180 -41.119 1.00 39.57 189 MET B CA 1
ATOM 1630 C C . MET B 2 77 ? -19.047 18.855 -40.703 1.00 39.74 189 MET B C 1
ATOM 1631 O O . MET B 2 77 ? -18.580 18.656 -39.578 1.00 40.05 189 MET B O 1
ATOM 1636 N N . ASN B 2 78 ? -18.461 19.657 -41.597 1.00 39.66 190 ASN B N 1
ATOM 1637 C CA . ASN B 2 78 ? -17.359 20.561 -41.221 1.00 39.52 190 ASN B CA 1
ATOM 1638 C C . ASN B 2 78 ? -17.849 21.887 -40.643 1.00 39.39 190 ASN B C 1
ATOM 1639 O O . ASN B 2 78 ? -17.032 22.747 -40.317 1.00 39.42 190 ASN B O 1
ATOM 1644 N N . GLY B 2 79 ? -19.168 22.064 -40.541 1.00 39.34 191 GLY B N 1
ATOM 1645 C CA . GLY B 2 79 ? -19.751 23.267 -39.956 1.00 39.45 191 GLY B CA 1
ATOM 1646 C C . GLY B 2 79 ? -19.813 24.466 -40.886 1.00 39.58 191 GLY B C 1
ATOM 1647 O O . GLY B 2 79 ? -19.731 25.604 -40.432 1.00 39.72 191 GLY B O 1
ATOM 1648 N N . LEU B 2 80 ? -19.989 24.213 -42.180 1.00 39.93 192 LEU B N 1
ATOM 1649 C CA . LEU B 2 80 ? -20.022 25.252 -43.207 1.00 40.09 192 LEU B CA 1
ATOM 1650 C C . LEU B 2 80 ? -21.332 25.215 -43.989 1.00 40.41 192 LEU B C 1
ATOM 1651 O O . LEU B 2 80 ? -22.051 24.206 -43.979 1.00 40.75 192 LEU B O 1
ATOM 1656 N N . ALA B 2 81 ? -21.617 26.306 -44.694 1.00 40.53 193 ALA B N 1
ATOM 1657 C CA . ALA B 2 81 ? -22.773 26.372 -45.585 1.00 40.80 193 ALA B CA 1
ATOM 1658 C C . ALA B 2 81 ? -22.460 25.629 -46.882 1.00 40.95 193 ALA B C 1
ATOM 1659 O O . ALA B 2 81 ? -21.436 25.881 -47.505 1.00 41.01 193 ALA B O 1
ATOM 1661 N N . PHE B 2 82 ? -23.343 24.712 -47.274 1.00 41.56 194 PHE B N 1
ATOM 1662 C CA . PHE B 2 82 ? -23.138 23.877 -48.465 1.00 41.80 194 PHE B CA 1
ATOM 1663 C C . PHE B 2 82 ? -23.495 24.663 -49.729 1.00 42.08 194 PHE B C 1
ATOM 1664 O O . PHE B 2 82 ? -24.664 24.951 -49.982 1.00 42.33 194 PHE B O 1
ATOM 1672 N N . LYS B 2 83 ? -22.485 25.000 -50.525 1.00 42.21 195 LYS B N 1
ATOM 1673 C CA . LYS B 2 83 ? -22.655 25.961 -51.619 1.00 42.28 195 LYS B CA 1
ATOM 1674 C C . LYS B 2 83 ? -23.163 25.370 -52.944 1.00 42.10 195 LYS B C 1
ATOM 1675 O O . LYS B 2 83 ? -23.354 26.116 -53.908 1.00 42.04 195 LYS B O 1
ATOM 1681 N N . HIS B 2 84 ? -23.389 24.057 -52.997 1.00 41.96 196 HIS B N 1
ATOM 1682 C CA . HIS B 2 84 ? -24.031 23.436 -54.169 1.00 41.94 196 HIS B CA 1
ATOM 1683 C C . HIS B 2 84 ? -25.530 23.297 -53.935 1.00 41.80 196 HIS B C 1
ATOM 1684 O O . HIS B 2 84 ? -25.970 22.924 -52.841 1.00 41.57 196 HIS B O 1
ATOM 1691 N N . GLU B 2 85 ? -26.311 23.593 -54.970 1.00 41.67 197 GLU B N 1
ATOM 1692 C CA . GLU B 2 85 ? -27.762 23.529 -54.865 1.00 41.61 197 GLU B CA 1
ATOM 1693 C C . GLU B 2 85 ? -28.176 22.070 -54.745 1.00 41.51 197 GLU B C 1
ATOM 1694 O O . GLU B 2 85 ? -27.591 21.194 -55.387 1.00 41.60 197 GLU B O 1
ATOM 1700 N N . ILE B 2 86 ? -29.176 21.820 -53.906 1.00 41.43 198 ILE B N 1
ATOM 1701 C CA . ILE B 2 86 ? -29.729 20.481 -53.721 1.00 41.30 198 ILE B CA 1
ATOM 1702 C C . ILE B 2 86 ? -31.263 20.538 -53.926 1.00 41.32 198 ILE B C 1
ATOM 1703 O O . ILE B 2 86 ? -31.938 21.448 -53.437 1.00 41.55 198 ILE B O 1
ATOM 1708 N N . LYS B 2 87 ? -31.783 19.574 -54.686 1.00 41.15 199 LYS B N 1
ATOM 1709 C CA . LYS B 2 87 ? -33.184 19.535 -55.091 1.00 40.90 199 LYS B CA 1
ATOM 1710 C C . LYS B 2 87 ? -34.112 19.226 -53.922 1.00 40.85 199 LYS B C 1
ATOM 1711 O O . LYS B 2 87 ? -35.037 19.994 -53.634 1.00 41.15 199 LYS B O 1
ATOM 1717 N N . ALA B 2 92 ? -41.206 17.631 -48.993 1.00 42.14 204 ALA B N 1
ATOM 1718 C CA . ALA B 2 92 ? -42.107 17.607 -47.851 1.00 42.16 204 ALA B CA 1
ATOM 1719 C C . ALA B 2 92 ? -41.316 17.609 -46.544 1.00 42.19 204 ALA B C 1
ATOM 1720 O O . ALA B 2 92 ? -41.178 18.658 -45.915 1.00 42.33 204 ALA B O 1
ATOM 1722 N N . GLU B 2 93 ? -40.782 16.453 -46.147 1.00 42.21 205 GLU B N 1
ATOM 1723 C CA . GLU B 2 93 ? -40.094 16.311 -44.851 1.00 42.15 205 GLU B CA 1
ATOM 1724 C C . GLU B 2 93 ? -38.656 15.822 -45.027 1.00 42.12 205 GLU B C 1
ATOM 1725 O O . GLU B 2 93 ? -38.184 14.957 -44.287 1.00 42.33 205 GLU B O 1
ATOM 1731 N N . LEU B 2 94 ? -37.959 16.397 -46.000 1.00 41.88 206 LEU B N 1
ATOM 1732 C CA . LEU B 2 94 ? -36.640 15.926 -46.398 1.00 41.63 206 LEU B CA 1
ATOM 1733 C C . LEU B 2 94 ? -35.575 16.862 -45.844 1.00 41.36 206 LEU B C 1
ATOM 1734 O O . LEU B 2 94 ? -35.476 18.003 -46.277 1.00 41.25 206 LEU B O 1
ATOM 1739 N N . ASN B 2 95 ? -34.776 16.378 -44.897 1.00 41.14 207 ASN B N 1
ATOM 1740 C CA . ASN B 2 95 ? -33.791 17.216 -44.207 1.00 41.07 207 ASN B CA 1
ATOM 1741 C C . ASN B 2 95 ? -32.331 16.727 -44.284 1.00 40.97 207 ASN B C 1
ATOM 1742 O O . ASN B 2 95 ? -31.453 17.268 -43.613 1.00 40.74 207 ASN B O 1
ATOM 1747 N N . CYS B 2 96 ? -32.074 15.720 -45.119 1.00 41.18 208 CYS B N 1
ATOM 1748 C CA . CYS B 2 96 ? -30.727 15.166 -45.324 1.00 41.05 208 CYS B CA 1
ATOM 1749 C C . CYS B 2 96 ? -30.466 15.032 -46.817 1.00 40.98 208 CYS B C 1
ATOM 1750 O O . CYS B 2 96 ? -31.380 14.721 -47.576 1.00 41.13 208 CYS B O 1
ATOM 1753 N N . ALA B 2 97 ? -29.221 15.237 -47.240 1.00 40.87 209 ALA B N 1
ATOM 1754 C CA . ALA B 2 97 ? -28.892 15.228 -48.665 1.00 40.71 209 ALA B CA 1
ATOM 1755 C C . ALA B 2 97 ? -28.370 13.871 -49.127 1.00 40.77 209 ALA B C 1
ATOM 1756 O O . ALA B 2 97 ? -27.737 13.150 -48.362 1.00 40.96 209 ALA B O 1
ATOM 1758 N N . VAL B 2 98 ? -28.655 13.545 -50.385 1.00 40.72 210 VAL B N 1
ATOM 1759 C CA . VAL B 2 98 ? -28.184 12.333 -51.048 1.00 40.85 210 VAL B CA 1
ATOM 1760 C C . VAL B 2 98 ? -27.747 12.694 -52.462 1.00 41.04 210 VAL B C 1
ATOM 1761 O O . VAL B 2 98 ? -28.417 13.480 -53.136 1.00 41.04 210 VAL B O 1
ATOM 1765 N N . LEU B 2 99 ? -26.632 12.116 -52.900 1.00 41.29 211 LEU B N 1
ATOM 1766 C CA . LEU B 2 99 ? -26.186 12.221 -54.293 1.00 41.46 211 LEU B CA 1
ATOM 1767 C C . LEU B 2 99 ? -26.737 11.030 -55.066 1.00 41.62 211 LEU B C 1
ATOM 1768 O O . LEU B 2 99 ? -26.379 9.897 -54.761 1.00 41.38 211 LEU B O 1
ATOM 1773 N N . GLN B 2 100 ? -27.607 11.299 -56.048 1.00 42.14 212 GLN B N 1
ATOM 1774 C CA . GLN B 2 100 ? -28.208 10.265 -56.908 1.00 42.40 212 GLN B CA 1
ATOM 1775 C C . GLN B 2 100 ? -28.034 10.566 -58.401 1.00 42.72 212 GLN B C 1
ATOM 1776 O O . GLN B 2 100 ? -28.717 11.445 -58.938 1.00 42.93 212 GLN B O 1
ATOM 1782 N N . VAL B 2 101 ? -27.150 9.810 -59.063 1.00 42.92 213 VAL B N 1
ATOM 1783 C CA . VAL B 2 101 ? -26.743 10.038 -60.470 1.00 42.91 213 VAL B CA 1
ATOM 1784 C C . VAL B 2 101 ? -26.527 11.522 -60.837 1.00 42.95 213 VAL B C 1
ATOM 1785 O O . VAL B 2 101 ? -27.412 12.191 -61.381 1.00 42.89 213 VAL B O 1
ATOM 1789 N N . ASN B 2 102 ? -25.332 12.012 -60.509 1.00 42.81 214 ASN B N 1
ATOM 1790 C CA . ASN B 2 102 ? -24.906 13.390 -60.787 1.00 42.52 214 ASN B CA 1
ATOM 1791 C C . ASN B 2 102 ? -25.928 14.482 -60.456 1.00 42.25 214 ASN B C 1
ATOM 1792 O O . ASN B 2 102 ? -26.004 15.499 -61.145 1.00 42.18 214 ASN B O 1
ATOM 1797 N N . ARG B 2 103 ? -26.699 14.270 -59.394 1.00 41.99 215 ARG B N 1
ATOM 1798 C CA . ARG B 2 103 ? -27.523 15.328 -58.824 1.00 41.83 215 ARG B CA 1
ATOM 1799 C C . ARG B 2 103 ? -27.648 15.213 -57.298 1.00 41.60 215 ARG B C 1
ATOM 1800 O O . ARG B 2 103 ? -27.616 14.111 -56.726 1.00 41.18 215 ARG B O 1
ATOM 1808 N N . LEU B 2 104 ? -27.775 16.373 -56.657 1.00 41.14 216 LEU B N 1
ATOM 1809 C CA . LEU B 2 104 ? -27.922 16.451 -55.207 1.00 41.15 216 LEU B CA 1
ATOM 1810 C C . LEU B 2 104 ? -29.409 16.503 -54.865 1.00 41.01 216 LEU B C 1
ATOM 1811 O O . LEU B 2 104 ? -30.109 17.451 -55.238 1.00 40.70 216 LEU B O 1
ATOM 1816 N N . LYS B 2 105 ? -29.883 15.469 -54.171 1.00 40.99 217 LYS B N 1
ATOM 1817 C CA . LYS B 2 105 ? -31.306 15.274 -53.914 1.00 40.97 217 LYS B CA 1
ATOM 1818 C C . LYS B 2 105 ? -31.598 15.377 -52.420 1.00 40.86 217 LYS B C 1
ATOM 1819 O O . LYS B 2 105 ? -30.793 14.973 -51.595 1.00 40.84 217 LYS B O 1
ATOM 1825 N N . SER B 2 106 ? -32.757 15.921 -52.079 1.00 40.91 218 SER B N 1
ATOM 1826 C CA . SER B 2 106 ? -33.218 15.946 -50.694 1.00 41.01 218 SER B CA 1
ATOM 1827 C C . SER B 2 106 ? -33.879 14.603 -50.414 1.00 40.93 218 SER B C 1
ATOM 1828 O O . SER B 2 106 ? -34.595 14.087 -51.272 1.00 41.25 218 SER B O 1
ATOM 1831 N N . ALA B 2 107 ? -33.645 14.030 -49.237 1.00 40.71 219 ALA B N 1
ATOM 1832 C CA . ALA B 2 107 ? -34.263 12.747 -48.892 1.00 40.78 219 ALA B CA 1
ATOM 1833 C C . ALA B 2 107 ? -34.595 12.640 -47.416 1.00 40.87 219 ALA B C 1
ATOM 1834 O O . ALA B 2 107 ? -33.959 13.280 -46.586 1.00 40.97 219 ALA B O 1
ATOM 1836 N N . GLN B 2 108 ? -35.606 11.831 -47.106 1.00 41.00 220 GLN B N 1
ATOM 1837 C CA . GLN B 2 108 ? -36.036 11.601 -45.728 1.00 41.05 220 GLN B CA 1
ATOM 1838 C C . GLN B 2 108 ? -34.917 10.878 -44.980 1.00 41.09 220 GLN B C 1
ATOM 1839 O O . GLN B 2 108 ? -34.471 9.811 -45.395 1.00 40.95 220 GLN B O 1
ATOM 1845 N N . CYS B 2 109 ? -34.474 11.478 -43.877 1.00 41.32 221 CYS B N 1
ATOM 1846 C CA . CYS B 2 109 ? -33.288 11.024 -43.147 1.00 41.41 221 CYS B CA 1
ATOM 1847 C C . CYS B 2 109 ? -33.391 9.582 -42.655 1.00 41.36 221 CYS B C 1
ATOM 1848 O O . CYS B 2 109 ? -32.370 8.920 -42.466 1.00 41.54 221 CYS B O 1
ATOM 1851 N N . GLY B 2 110 ? -34.618 9.106 -42.449 1.00 41.27 222 GLY B N 1
ATOM 1852 C CA . GLY B 2 110 ? -34.866 7.729 -42.026 1.00 41.30 222 GLY B CA 1
ATOM 1853 C C . GLY B 2 110 ? -34.901 6.684 -43.138 1.00 41.30 222 GLY B C 1
ATOM 1854 O O . GLY B 2 110 ? -35.098 5.493 -42.869 1.00 41.41 222 GLY B O 1
ATOM 1855 N N . SER B 2 111 ? -34.736 7.114 -44.387 1.00 41.16 223 SER B N 1
ATOM 1856 C CA . SER B 2 111 ? -34.657 6.176 -45.507 1.00 41.00 223 SER B CA 1
ATOM 1857 C C . SER B 2 111 ? -33.382 5.379 -45.393 1.00 40.98 223 SER B C 1
ATOM 1858 O O . SER B 2 111 ? -32.349 5.919 -45.030 1.00 41.47 223 SER B O 1
ATOM 1861 N N . SER B 2 112 ? -33.437 4.095 -45.704 1.00 40.94 224 SER B N 1
ATOM 1862 C CA . SER B 2 112 ? -32.211 3.318 -45.818 1.00 40.51 224 SER B CA 1
ATOM 1863 C C . SER B 2 112 ? -31.671 3.559 -47.221 1.00 40.17 224 SER B C 1
ATOM 1864 O O . SER B 2 112 ? -32.367 3.335 -48.212 1.00 40.02 224 SER B O 1
ATOM 1867 N N . ILE B 2 113 ? -30.451 4.076 -47.290 1.00 39.85 225 ILE B N 1
ATOM 1868 C CA . ILE B 2 113 ? -29.784 4.361 -48.551 1.00 39.62 225 ILE B CA 1
ATOM 1869 C C . ILE B 2 113 ? -28.298 3.993 -48.436 1.00 39.40 225 ILE B C 1
ATOM 1870 O O . ILE B 2 113 ? -27.730 4.024 -47.334 1.00 39.10 225 ILE B O 1
ATOM 1875 N N . ILE B 2 114 ? -27.691 3.633 -49.570 1.00 38.90 226 ILE B N 1
ATOM 1876 C CA . ILE B 2 114 ? -26.254 3.364 -49.668 1.00 38.82 226 ILE B CA 1
ATOM 1877 C C . ILE B 2 114 ? -25.477 4.569 -49.163 1.00 38.59 226 ILE B C 1
ATOM 1878 O O . ILE B 2 114 ? -25.911 5.698 -49.357 1.00 38.11 226 ILE B O 1
ATOM 1883 N N . TYR B 2 115 ? -24.331 4.323 -48.528 1.00 38.74 227 TYR B N 1
ATOM 1884 C CA . TYR B 2 115 ? -23.441 5.394 -48.070 1.00 39.24 227 TYR B CA 1
ATOM 1885 C C . TYR B 2 115 ? -22.012 5.074 -48.431 1.00 39.29 227 TYR B C 1
ATOM 1886 O O . TYR B 2 115 ? -21.601 3.926 -48.345 1.00 39.15 227 TYR B O 1
ATOM 1895 N N . HIS B 2 116 ? -21.264 6.103 -48.817 1.00 39.82 228 HIS B N 1
ATOM 1896 C CA . HIS B 2 116 ? -19.821 6.007 -49.003 1.00 40.18 228 HIS B CA 1
ATOM 1897 C C . HIS B 2 116 ? -19.075 6.832 -47.965 1.00 40.50 228 HIS B C 1
ATOM 1898 O O . HIS B 2 116 ? -19.629 7.766 -47.393 1.00 40.95 228 HIS B O 1
ATOM 1905 N N . CYS B 2 117 ? -17.806 6.496 -47.753 1.00 40.76 229 CYS B N 1
ATOM 1906 C CA . CYS B 2 117 ? -16.933 7.217 -46.833 1.00 40.80 229 CYS B CA 1
ATOM 1907 C C . CYS B 2 117 ? -15.724 7.817 -47.582 1.00 40.71 229 CYS B C 1
ATOM 1908 O O . CYS B 2 117 ? -15.313 7.294 -48.600 1.00 40.43 229 CYS B O 1
ATOM 1911 N N . LYS B 2 118 ? -15.159 8.908 -47.070 1.00 41.20 230 LYS B N 1
ATOM 1912 C CA . LYS B 2 118 ? -14.085 9.627 -47.762 1.00 41.39 230 LYS B CA 1
ATOM 1913 C C . LYS B 2 118 ? -13.073 10.282 -46.802 1.00 41.70 230 LYS B C 1
ATOM 1914 O O . LYS B 2 118 ? -13.457 10.832 -45.776 1.00 41.73 230 LYS B O 1
ATOM 1920 N N . HIS B 2 119 ? -11.788 10.226 -47.172 1.00 42.10 231 HIS B N 1
ATOM 1921 C CA . HIS B 2 119 ? -10.666 10.679 -46.329 1.00 42.37 231 HIS B CA 1
ATOM 1922 C C . HIS B 2 119 ? -10.162 12.033 -46.746 1.00 42.57 231 HIS B C 1
ATOM 1923 O O . HIS B 2 119 ? -10.048 12.318 -47.929 1.00 42.74 231 HIS B O 1
ATOM 1930 N N . LYS B 2 120 ? -9.762 12.825 -45.766 1.00 43.00 232 LYS B N 1
ATOM 1931 C CA . LYS B 2 120 ? -9.142 14.119 -46.027 1.00 43.28 232 LYS B CA 1
ATOM 1932 C C . LYS B 2 120 ? -7.760 13.947 -46.680 1.00 43.21 232 LYS B C 1
ATOM 1933 O O . LYS B 2 120 ? -7.515 12.973 -47.405 1.00 43.19 232 LYS B O 1
ATOM 1939 N N . CYS C 1 2 ? 3.021 -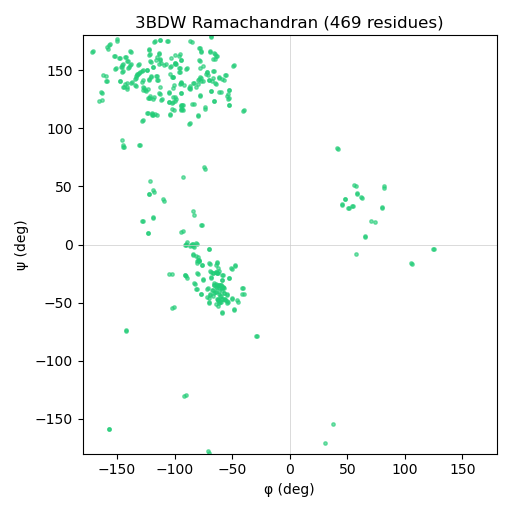0.508 -21.336 1.00 46.30 58 CYS C N 1
ATOM 1940 C CA . CYS C 1 2 ? 1.543 -0.290 -21.202 1.00 45.96 58 CYS C CA 1
ATOM 1941 C C . CYS C 1 2 ? 0.748 -1.584 -21.018 1.00 45.77 58 CYS C C 1
ATOM 1942 O O . CYS C 1 2 ? -0.272 -1.590 -20.326 1.00 45.91 58 CYS C O 1
ATOM 1945 N N . CYS C 1 3 ? 1.208 -2.671 -21.632 1.00 45.22 59 CYS C N 1
ATOM 1946 C CA . CYS C 1 3 ? 0.523 -3.956 -21.530 1.00 44.99 59 CYS C CA 1
ATOM 1947 C C . CYS C 1 3 ? 1.078 -4.808 -20.380 1.00 44.71 59 CYS C C 1
ATOM 1948 O O . CYS C 1 3 ? 1.542 -5.929 -20.576 1.00 44.28 59 CYS C O 1
ATOM 1951 N N . SER C 1 4 ? 1.011 -4.243 -19.176 1.00 44.65 60 SER C N 1
ATOM 1952 C CA . SER C 1 4 ? 1.341 -4.933 -17.930 1.00 44.73 60 SER C CA 1
ATOM 1953 C C . SER C 1 4 ? 0.038 -5.580 -17.402 1.00 44.81 60 SER C C 1
ATOM 1954 O O . SER C 1 4 ? -0.638 -6.292 -18.149 1.00 45.25 60 SER C O 1
ATOM 1957 N N . CYS C 1 5 ? -0.308 -5.353 -16.132 1.00 44.78 61 CYS C N 1
ATOM 1958 C CA . CYS C 1 5 ? -1.678 -5.576 -15.604 1.00 44.40 61 CYS C CA 1
ATOM 1959 C C . CYS C 1 5 ? -2.034 -7.002 -15.216 1.00 44.29 61 CYS C C 1
ATOM 1960 O O . CYS C 1 5 ? -3.101 -7.480 -15.601 1.00 44.70 61 CYS C O 1
ATOM 1963 N N . GLN C 1 6 ? -1.187 -7.681 -14.451 1.00 43.98 62 GLN C N 1
ATOM 1964 C CA . GLN C 1 6 ? -1.492 -9.051 -14.001 1.00 43.85 62 GLN C CA 1
ATOM 1965 C C . GLN C 1 6 ? -2.361 -9.828 -15.003 1.00 43.60 62 GLN C C 1
ATOM 1966 O O . GLN C 1 6 ? -2.577 -9.392 -16.133 1.00 43.59 62 GLN C O 1
ATOM 1972 N N . GLU C 1 7 ? -2.847 -10.995 -14.593 1.00 43.55 63 GLU C N 1
ATOM 1973 C CA . GLU C 1 7 ? -3.962 -11.619 -15.297 1.00 43.29 63 GLU C CA 1
ATOM 1974 C C . GLU C 1 7 ? -5.220 -11.139 -14.584 1.00 42.93 63 GLU C C 1
ATOM 1975 O O . GLU C 1 7 ? -5.238 -11.030 -13.351 1.00 42.86 63 GLU C O 1
ATOM 1981 N N . LYS C 1 8 ? -6.237 -10.791 -15.366 1.00 42.39 64 LYS C N 1
ATOM 1982 C CA . LYS C 1 8 ? -7.543 -10.402 -14.832 1.00 42.12 64 LYS C CA 1
ATOM 1983 C C . LYS C 1 8 ? -7.599 -9.034 -14.111 1.00 41.60 64 LYS C C 1
ATOM 1984 O O . LYS C 1 8 ? -8.516 -8.769 -13.341 1.00 41.72 64 LYS C O 1
ATOM 1990 N N . TRP C 1 9 ? -6.630 -8.166 -14.378 1.00 40.86 65 TRP C N 1
ATOM 1991 C CA . TRP C 1 9 ? -6.830 -6.724 -14.199 1.00 40.50 65 TRP C CA 1
ATOM 1992 C C . TRP C 1 9 ? -7.258 -6.186 -15.561 1.00 40.11 65 TRP C C 1
ATOM 1993 O O . TRP C 1 9 ? -6.999 -6.825 -16.575 1.00 40.46 65 TRP C O 1
ATOM 2004 N N . VAL C 1 10 ? -7.910 -5.030 -15.611 1.00 39.71 66 VAL C N 1
ATOM 2005 C CA . VAL C 1 10 ? -8.344 -4.494 -16.897 1.00 39.39 66 VAL C CA 1
ATOM 2006 C C . VAL C 1 10 ? -7.407 -3.353 -17.247 1.00 39.32 66 VAL C C 1
ATOM 2007 O O . VAL C 1 10 ? -7.120 -2.502 -16.400 1.00 39.10 66 VAL C O 1
ATOM 2011 N N . GLY C 1 11 ? -6.894 -3.367 -18.476 1.00 39.25 67 GLY C N 1
ATOM 2012 C CA . GLY C 1 11 ? -5.987 -2.331 -18.954 1.00 39.28 67 GLY C CA 1
ATOM 2013 C C . GLY C 1 11 ? -6.731 -1.338 -19.819 1.00 39.35 67 GLY C C 1
ATOM 2014 O O . GLY C 1 11 ? -7.544 -1.740 -20.641 1.00 39.54 67 GLY C O 1
ATOM 2015 N N . TYR C 1 12 ? -6.465 -0.045 -19.637 1.00 39.31 68 TYR C N 1
ATOM 2016 C CA . TYR C 1 12 ? -7.180 1.010 -20.370 1.00 39.43 68 TYR C CA 1
ATOM 2017 C C . TYR C 1 12 ? -6.427 2.332 -20.226 1.00 39.61 68 TYR C C 1
ATOM 2018 O O . TYR C 1 12 ? -6.169 2.781 -19.106 1.00 39.79 68 TYR C O 1
ATOM 2027 N N . ARG C 1 13 ? -6.069 2.934 -21.362 1.00 40.07 69 ARG C N 1
ATOM 2028 C CA . ARG C 1 13 ? -5.317 4.194 -21.409 1.00 40.52 69 ARG C CA 1
ATOM 2029 C C . ARG C 1 13 ? -3.973 4.062 -20.679 1.00 40.78 69 ARG C C 1
ATOM 2030 O O . ARG C 1 13 ? -3.571 4.945 -19.912 1.00 40.66 69 ARG C O 1
ATOM 2038 N N . CYS C 1 14 ? -3.299 2.939 -20.925 1.00 41.14 70 CYS C N 1
ATOM 2039 C CA . CYS C 1 14 ? -2.015 2.614 -20.307 1.00 41.08 70 CYS C CA 1
ATOM 2040 C C . CYS C 1 14 ? -2.051 2.664 -18.780 1.00 41.02 70 CYS C C 1
ATOM 2041 O O . CYS C 1 14 ? -1.061 3.026 -18.148 1.00 40.91 70 CYS C O 1
ATOM 2044 N N . ASN C 1 15 ? -3.204 2.312 -18.207 1.00 40.78 71 ASN C N 1
ATOM 2045 C CA . ASN C 1 15 ? -3.334 2.029 -16.778 1.00 40.73 71 ASN C CA 1
ATOM 2046 C C . ASN C 1 15 ? -3.876 0.613 -16.596 1.00 40.63 71 ASN C C 1
ATOM 2047 O O . ASN C 1 15 ? -4.320 -0.010 -17.559 1.00 40.71 71 ASN C O 1
ATOM 2052 N N . CYS C 1 16 ? -3.822 0.109 -15.369 1.00 40.24 72 CYS C N 1
ATOM 2053 C CA . CYS C 1 16 ? -4.378 -1.190 -15.049 1.00 40.10 72 CYS C CA 1
ATOM 2054 C C . CYS C 1 16 ? -5.352 -1.015 -13.915 1.00 39.65 72 CYS C C 1
ATOM 2055 O O . CYS C 1 16 ? -5.029 -0.369 -12.930 1.00 39.51 72 CYS C O 1
ATOM 2058 N N . TYR C 1 17 ? -6.538 -1.597 -14.050 1.00 39.30 73 TYR C N 1
ATOM 2059 C CA . TYR C 1 17 ? -7.566 -1.487 -13.031 1.00 39.06 73 TYR C CA 1
ATOM 2060 C C . TYR C 1 17 ? -7.964 -2.855 -12.494 1.00 38.86 73 TYR C C 1
ATOM 2061 O O . TYR C 1 17 ? -7.981 -3.845 -13.230 1.00 38.87 73 TYR C O 1
ATOM 2070 N N . PHE C 1 18 ? -8.267 -2.902 -11.202 1.00 38.92 74 PHE C N 1
ATOM 2071 C CA . PHE C 1 18 ? -8.823 -4.093 -10.556 1.00 38.93 74 PHE C CA 1
ATOM 2072 C C . PHE C 1 18 ? -10.125 -3.690 -9.881 1.00 38.60 74 PHE C C 1
ATOM 2073 O O . PHE C 1 18 ? -10.113 -2.914 -8.940 1.00 38.08 74 PHE C O 1
ATOM 2081 N N . ILE C 1 19 ? -11.243 -4.218 -10.375 1.00 38.85 75 ILE C N 1
ATOM 2082 C CA . ILE C 1 19 ? -12.568 -3.880 -9.862 1.00 38.72 75 ILE C CA 1
ATOM 2083 C C . ILE C 1 19 ? -12.987 -5.025 -8.981 1.00 38.73 75 ILE C C 1
ATOM 2084 O O . ILE C 1 19 ? -13.132 -6.155 -9.445 1.00 38.49 75 ILE C O 1
ATOM 2089 N N . SER C 1 20 ? -13.166 -4.748 -7.698 1.00 39.23 76 SER C N 1
ATOM 2090 C CA . SER C 1 20 ? -13.416 -5.819 -6.733 1.00 39.71 76 SER C CA 1
ATOM 2091 C C . SER C 1 20 ? -14.859 -6.327 -6.785 1.00 39.89 76 SER C C 1
ATOM 2092 O O . SER C 1 20 ? -15.779 -5.605 -7.148 1.00 39.92 76 SER C O 1
ATOM 2095 N N . SER C 1 21 ? -15.030 -7.588 -6.427 1.00 40.41 77 SER C N 1
ATOM 2096 C CA . SER C 1 21 ? -16.336 -8.173 -6.138 1.00 40.61 77 SER C CA 1
ATOM 2097 C C . SER C 1 21 ? -16.521 -8.279 -4.626 1.00 40.68 77 SER C C 1
ATOM 2098 O O . SER C 1 21 ? -17.640 -8.277 -4.121 1.00 40.77 77 SER C O 1
ATOM 2101 N N . GLU C 1 22 ? -15.386 -8.346 -3.935 1.00 40.78 78 GLU C N 1
ATOM 2102 C CA . GLU C 1 22 ? -15.276 -8.433 -2.488 1.00 40.62 78 GLU C CA 1
ATOM 2103 C C . GLU C 1 22 ? -15.490 -7.044 -1.900 1.00 40.42 78 GLU C C 1
ATOM 2104 O O . GLU C 1 22 ? -15.043 -6.053 -2.478 1.00 40.52 78 GLU C O 1
ATOM 2110 N N . GLN C 1 23 ? -16.167 -6.979 -0.758 1.00 39.79 79 GLN C N 1
ATOM 2111 C CA . GLN C 1 23 ? -16.464 -5.710 -0.123 1.00 39.56 79 GLN C CA 1
ATOM 2112 C C . GLN C 1 23 ? -15.691 -5.567 1.160 1.00 39.08 79 GLN C C 1
ATOM 2113 O O . GLN C 1 23 ? -15.782 -6.406 2.043 1.00 39.47 79 GLN C O 1
ATOM 2119 N N . LYS C 1 24 ? -14.937 -4.482 1.262 1.00 38.82 80 LYS C N 1
ATOM 2120 C CA . LYS C 1 24 ? -14.051 -4.275 2.379 1.00 38.72 80 LYS C CA 1
ATOM 2121 C C . LYS C 1 24 ? -14.109 -2.829 2.864 1.00 38.71 80 LYS C C 1
ATOM 2122 O O . LYS C 1 24 ? -14.595 -1.925 2.174 1.00 39.07 80 LYS C O 1
ATOM 2128 N N . THR C 1 25 ? -13.566 -2.632 4.054 1.00 38.34 81 THR C N 1
ATOM 2129 C CA . THR C 1 25 ? -13.508 -1.337 4.699 1.00 38.27 81 THR C CA 1
ATOM 2130 C C . THR C 1 25 ? -12.603 -0.453 3.835 1.00 38.05 81 THR C C 1
ATOM 2131 O O . THR C 1 25 ? -11.892 -0.961 2.968 1.00 37.66 81 THR C O 1
ATOM 2135 N N . TRP C 1 26 ? -12.659 0.859 4.041 1.00 38.35 82 TRP C N 1
ATOM 2136 C CA . TRP C 1 26 ? -11.866 1.787 3.252 1.00 38.74 82 TRP C CA 1
ATOM 2137 C C . TRP C 1 26 ? -10.372 1.515 3.458 1.00 39.35 82 TRP C C 1
ATOM 2138 O O . TRP C 1 26 ? -9.605 1.450 2.491 1.00 39.65 82 TRP C O 1
ATOM 2149 N N . ASN C 1 27 ? -9.968 1.361 4.717 1.00 39.80 83 ASN C N 1
ATOM 2150 C CA . ASN C 1 27 ? -8.592 0.991 5.041 1.00 40.26 83 ASN C CA 1
ATOM 2151 C C . ASN C 1 27 ? -8.166 -0.389 4.571 1.00 40.35 83 ASN C C 1
ATOM 2152 O O . ASN C 1 27 ? -7.034 -0.568 4.136 1.00 40.62 83 ASN C O 1
ATOM 2157 N N . GLU C 1 28 ? -9.049 -1.367 4.698 1.00 40.55 84 GLU C N 1
ATOM 2158 C CA . GLU C 1 28 ? -8.760 -2.720 4.241 1.00 40.79 84 GLU C CA 1
ATOM 2159 C C . GLU C 1 28 ? -8.584 -2.699 2.726 1.00 41.07 84 GLU C C 1
ATOM 2160 O O . GLU C 1 28 ? -7.732 -3.415 2.193 1.00 41.35 84 GLU C O 1
ATOM 2166 N N . SER C 1 29 ? -9.372 -1.868 2.041 1.00 41.07 85 SER C N 1
ATOM 2167 C CA . SER C 1 29 ? -9.249 -1.710 0.589 1.00 41.13 85 SER C CA 1
ATOM 2168 C C . SER C 1 29 ? -7.904 -1.069 0.283 1.00 41.64 85 SER C C 1
ATOM 2169 O O . SER C 1 29 ? -7.172 -1.493 -0.630 1.00 41.83 85 SER C O 1
ATOM 2172 N N . ARG C 1 30 ? -7.576 -0.050 1.074 1.00 41.72 86 ARG C N 1
ATOM 2173 C CA . ARG C 1 30 ? -6.343 0.694 0.902 1.00 41.64 86 ARG C CA 1
ATOM 2174 C C . ARG C 1 30 ? -5.120 -0.220 1.006 1.00 41.39 86 ARG C C 1
ATOM 2175 O O . ARG C 1 30 ? -4.132 -0.041 0.294 1.00 41.06 86 ARG C O 1
ATOM 2183 N N . HIS C 1 31 ? -5.192 -1.204 1.891 1.00 41.41 87 HIS C N 1
ATOM 2184 C CA . HIS C 1 31 ? -4.070 -2.120 2.112 1.00 41.25 87 HIS C CA 1
ATOM 2185 C C . HIS C 1 31 ? -4.006 -3.232 1.068 1.00 40.72 87 HIS C C 1
ATOM 2186 O O . HIS C 1 31 ? -2.922 -3.617 0.642 1.00 40.41 87 HIS C O 1
ATOM 2193 N N . LEU C 1 32 ? -5.168 -3.741 0.663 1.00 40.37 88 LEU C N 1
ATOM 2194 C CA . LEU C 1 32 ? -5.252 -4.757 -0.391 1.00 40.00 88 LEU C CA 1
ATOM 2195 C C . LEU C 1 32 ? -4.650 -4.244 -1.692 1.00 39.81 88 LEU C C 1
ATOM 2196 O O . LEU C 1 32 ? -3.856 -4.944 -2.324 1.00 39.81 88 LEU C O 1
ATOM 2201 N N . CYS C 1 33 ? -5.019 -3.027 -2.088 1.00 39.59 89 CYS C N 1
ATOM 2202 C CA . CYS C 1 33 ? -4.407 -2.396 -3.260 1.00 39.30 89 CYS C CA 1
ATOM 2203 C C . CYS C 1 33 ? -2.921 -2.249 -3.040 1.00 38.96 89 CYS C C 1
ATOM 2204 O O . CYS C 1 33 ? -2.137 -2.535 -3.929 1.00 39.63 89 CYS C O 1
ATOM 2207 N N . ALA C 1 34 ? -2.527 -1.803 -1.859 1.00 38.64 90 ALA C N 1
ATOM 2208 C CA . ALA C 1 34 ? -1.105 -1.713 -1.535 1.00 38.87 90 ALA C CA 1
ATOM 2209 C C . ALA C 1 34 ? -0.415 -3.093 -1.577 1.00 38.58 90 ALA C C 1
ATOM 2210 O O . ALA C 1 34 ? 0.732 -3.184 -1.978 1.00 38.79 90 ALA C O 1
ATOM 2212 N N . SER C 1 35 ? -1.115 -4.160 -1.187 1.00 38.80 91 SER C N 1
ATOM 2213 C CA . SER C 1 35 ? -0.563 -5.532 -1.285 1.00 39.05 91 SER C CA 1
ATOM 2214 C C . SER C 1 35 ? -0.393 -5.999 -2.736 1.00 39.12 91 SER C C 1
ATOM 2215 O O . SER C 1 35 ? 0.416 -6.883 -3.017 1.00 38.78 91 SER C O 1
ATOM 2218 N N . GLN C 1 36 ? -1.165 -5.409 -3.648 1.00 39.46 92 GLN C N 1
ATOM 2219 C CA . GLN C 1 36 ? -1.029 -5.678 -5.074 1.00 39.89 92 GLN C CA 1
ATOM 2220 C C . GLN C 1 36 ? -0.091 -4.679 -5.740 1.00 40.01 92 GLN C C 1
ATOM 2221 O O . GLN C 1 36 ? -0.032 -4.617 -6.965 1.00 40.07 92 GLN C O 1
ATOM 2227 N N . LYS C 1 37 ? 0.632 -3.902 -4.933 1.00 40.47 93 LYS C N 1
ATOM 2228 C CA . LYS C 1 37 ? 1.522 -2.844 -5.424 1.00 40.79 93 LYS C CA 1
ATOM 2229 C C . LYS C 1 37 ? 0.768 -1.851 -6.301 1.00 40.99 93 LYS C C 1
ATOM 2230 O O . LYS C 1 37 ? 1.175 -1.559 -7.422 1.00 41.47 93 LYS C O 1
ATOM 2236 N N . SER C 1 38 ? -0.343 -1.346 -5.782 1.00 41.14 94 SER C N 1
ATOM 2237 C CA . SER C 1 38 ? -1.138 -0.349 -6.481 1.00 41.14 94 SER C CA 1
ATOM 2238 C C . SER C 1 38 ? -1.834 0.548 -5.470 1.00 41.30 94 SER C C 1
ATOM 2239 O O . SER C 1 38 ? -1.738 0.318 -4.275 1.00 41.44 94 SER C O 1
ATOM 2242 N N . SER C 1 39 ? -2.545 1.560 -5.966 1.00 41.53 95 SER C N 1
ATOM 2243 C CA . SER C 1 39 ? -3.271 2.490 -5.126 1.00 41.44 95 SER C CA 1
ATOM 2244 C C . SER C 1 39 ? -4.778 2.373 -5.305 1.00 41.37 95 SER C C 1
ATOM 2245 O O . SER C 1 39 ? -5.274 1.940 -6.344 1.00 41.16 95 SER C O 1
ATOM 2248 N N . LEU C 1 40 ? -5.496 2.787 -4.272 1.00 41.25 96 LEU C N 1
ATOM 2249 C CA . LEU C 1 40 ? -6.928 2.936 -4.353 1.00 41.51 96 LEU C CA 1
ATOM 2250 C C . LEU C 1 40 ? -7.189 4.041 -5.382 1.00 42.08 96 LEU C C 1
ATOM 2251 O O . LEU C 1 40 ? -6.477 5.043 -5.427 1.00 42.18 96 LEU C O 1
ATOM 2256 N N . LEU C 1 41 ? -8.186 3.827 -6.231 1.00 42.10 97 LEU C N 1
ATOM 2257 C CA . LEU C 1 41 ? -8.428 4.684 -7.381 1.00 42.21 97 LEU C CA 1
ATOM 2258 C C . LEU C 1 41 ? -8.249 6.172 -7.105 1.00 42.39 97 LEU C C 1
ATOM 2259 O O . LEU C 1 41 ? -8.992 6.762 -6.329 1.00 42.06 97 LEU C O 1
ATOM 2264 N N . GLN C 1 42 ? -7.255 6.755 -7.764 1.00 43.10 98 GLN C N 1
ATOM 2265 C CA . GLN C 1 42 ? -7.150 8.204 -7.947 1.00 43.24 98 GLN C CA 1
ATOM 2266 C C . GLN C 1 42 ? -7.809 8.536 -9.271 1.00 43.38 98 GLN C C 1
ATOM 2267 O O . GLN C 1 42 ? -7.381 8.042 -10.312 1.00 43.34 98 GLN C O 1
ATOM 2273 N N . LEU C 1 43 ? -8.851 9.365 -9.229 1.00 43.86 99 LEU C N 1
ATOM 2274 C CA . LEU C 1 43 ? -9.588 9.772 -10.427 1.00 44.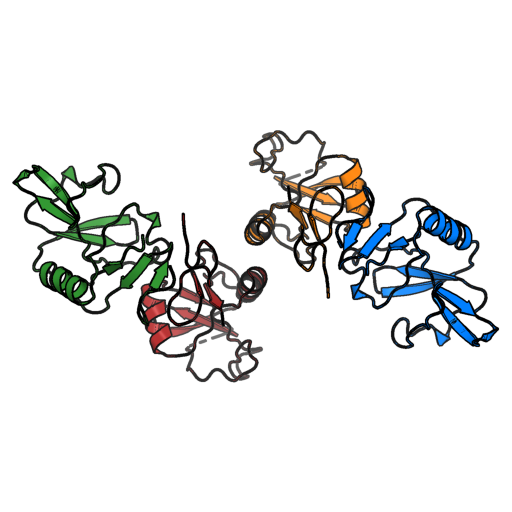01 99 LEU C CA 1
ATOM 2275 C C . LEU C 1 43 ? -9.030 11.086 -10.941 1.00 44.32 99 LEU C C 1
ATOM 2276 O O . LEU C 1 43 ? -9.075 12.087 -10.232 1.00 44.92 99 LEU C O 1
ATOM 2281 N N . GLN C 1 44 ? -8.528 11.092 -12.175 1.00 44.57 100 GLN C N 1
ATOM 2282 C CA . GLN C 1 44 ? -7.991 12.313 -12.804 1.00 44.54 100 GLN C CA 1
ATOM 2283 C C . GLN C 1 44 ? -9.111 13.040 -13.582 1.00 44.30 100 GLN C C 1
ATOM 2284 O O . GLN C 1 44 ? -9.052 14.248 -13.790 1.00 44.22 100 GLN C O 1
ATOM 2290 N N . ASN C 1 45 ? -10.111 12.272 -14.019 1.00 44.21 101 ASN C N 1
ATOM 2291 C CA . ASN C 1 45 ? -11.371 12.782 -14.578 1.00 43.87 101 ASN C CA 1
ATOM 2292 C C . ASN C 1 45 ? -12.360 11.617 -14.770 1.00 43.41 101 ASN C C 1
ATOM 2293 O O . ASN C 1 45 ? -11.968 10.456 -14.734 1.00 43.40 101 ASN C O 1
ATOM 2298 N N . THR C 1 46 ? -13.635 11.913 -14.980 1.00 42.88 102 THR C N 1
ATOM 2299 C CA . THR C 1 46 ? -14.658 10.861 -15.035 1.00 42.70 102 THR C CA 1
ATOM 2300 C C . THR C 1 46 ? -14.554 9.923 -16.262 1.00 42.45 102 THR C C 1
ATOM 2301 O O . THR C 1 46 ? -14.934 8.753 -16.195 1.00 42.14 102 THR C O 1
ATOM 2305 N N . ASP C 1 47 ? -14.007 10.415 -17.368 1.00 42.35 103 ASP C N 1
ATOM 2306 C CA . ASP C 1 47 ? -13.826 9.584 -18.565 1.00 42.30 103 ASP C CA 1
ATOM 2307 C C . ASP C 1 47 ? -12.879 8.406 -18.348 1.00 42.12 103 ASP C C 1
ATOM 2308 O O . ASP C 1 47 ? -12.827 7.476 -19.153 1.00 41.79 103 ASP C O 1
ATOM 2313 N N . GLU C 1 48 ? -12.122 8.467 -17.262 1.00 41.94 104 GLU C N 1
ATOM 2314 C CA . GLU C 1 48 ? -11.162 7.437 -16.906 1.00 42.03 104 GLU C CA 1
ATOM 2315 C C . GLU C 1 48 ? -11.772 6.025 -16.748 1.00 41.60 104 GLU C C 1
ATOM 2316 O O . GLU C 1 48 ? -11.123 5.031 -17.086 1.00 41.09 104 GLU C O 1
ATOM 2322 N N . LEU C 1 49 ? -12.992 5.949 -16.207 1.00 41.27 105 LEU C N 1
ATOM 2323 C CA . LEU C 1 49 ? -13.732 4.688 -16.108 1.00 41.26 105 LEU C CA 1
ATOM 2324 C C . LEU C 1 49 ? -14.927 4.689 -17.048 1.00 41.14 105 LEU C C 1
ATOM 2325 O O . LEU C 1 49 ? -16.000 4.192 -16.695 1.00 41.16 105 LEU C O 1
ATOM 2330 N N . ASP C 1 50 ? -14.732 5.245 -18.246 1.00 41.35 106 ASP C N 1
ATOM 2331 C CA . ASP C 1 50 ? -15.755 5.248 -19.305 1.00 41.32 106 ASP C CA 1
ATOM 2332 C C . ASP C 1 50 ? -16.194 3.821 -19.621 1.00 41.18 106 ASP C C 1
ATOM 2333 O O . ASP C 1 50 ? -17.385 3.536 -19.678 1.00 41.16 106 ASP C O 1
ATOM 2338 N N . PHE C 1 51 ? -15.227 2.920 -19.787 1.00 41.33 107 PHE C N 1
ATOM 2339 C CA . PHE C 1 51 ? -15.515 1.496 -20.061 1.00 41.49 107 PHE C CA 1
ATOM 2340 C C . PHE C 1 51 ? -16.498 0.833 -19.089 1.00 41.64 107 PHE C C 1
ATOM 2341 O O . PHE C 1 51 ? -17.085 -0.194 -19.398 1.00 41.71 107 PHE C O 1
ATOM 2349 N N . MET C 1 52 ? -16.663 1.431 -17.921 1.00 42.31 108 MET C N 1
ATOM 2350 C CA . MET C 1 52 ? -17.488 0.893 -16.854 1.00 42.73 108 MET C CA 1
ATOM 2351 C C . MET C 1 52 ? -18.633 1.860 -16.510 1.00 42.90 108 MET C C 1
ATOM 2352 O O . MET C 1 52 ? -19.188 1.794 -15.412 1.00 43.12 108 MET C O 1
ATOM 2357 N N . SER C 1 53 ? -19.000 2.741 -17.447 1.00 43.01 109 SER C N 1
ATOM 2358 C CA . SER C 1 53 ? -19.938 3.839 -17.160 1.00 43.14 109 SER C CA 1
ATOM 2359 C C . SER C 1 53 ? -21.369 3.380 -16.904 1.00 43.31 109 SER C C 1
ATOM 2360 O O . SER C 1 53 ? -22.175 4.134 -16.362 1.00 43.31 109 SER C O 1
ATOM 2363 N N . SER C 1 54 ? -21.682 2.147 -17.286 1.00 43.38 110 SER C N 1
ATOM 2364 C CA . SER C 1 54 ? -23.014 1.597 -17.050 1.00 43.54 110 SER C CA 1
ATOM 2365 C C . SER C 1 54 ? -23.205 1.080 -15.623 1.00 43.41 110 SER C C 1
ATOM 2366 O O . SER C 1 54 ? -24.321 0.819 -15.222 1.00 43.63 110 SER C O 1
ATOM 2369 N N . SER C 1 55 ? -22.131 0.906 -14.864 1.00 43.63 111 SER C N 1
ATOM 2370 C CA . SER C 1 55 ? -22.255 0.346 -13.517 1.00 43.65 111 SER C CA 1
ATOM 2371 C C . SER C 1 55 ? -23.153 1.183 -12.634 1.00 43.56 111 SER C C 1
ATOM 2372 O O . SER C 1 55 ? -23.141 2.403 -12.706 1.00 43.80 111 SER C O 1
ATOM 2375 N N . GLN C 1 56 ? -23.926 0.511 -11.795 1.00 43.41 112 GLN C N 1
ATOM 2376 C CA . GLN C 1 56 ? -24.632 1.181 -10.716 1.00 43.39 112 GLN C CA 1
ATOM 2377 C C . GLN C 1 56 ? -24.149 0.598 -9.384 1.00 43.08 112 GLN C C 1
ATOM 2378 O O . GLN C 1 56 ? -24.943 0.272 -8.508 1.00 43.59 112 GLN C O 1
ATOM 2384 N N . GLN C 1 57 ? -22.821 0.484 -9.271 1.00 42.42 113 GLN C N 1
ATOM 2385 C CA . GLN C 1 57 ? -22.117 0.099 -8.048 1.00 41.86 113 GLN C CA 1
ATOM 2386 C C . GLN C 1 57 ? -21.261 1.281 -7.570 1.00 41.00 113 GLN C C 1
ATOM 2387 O O . GLN C 1 57 ? -20.633 1.970 -8.381 1.00 40.33 113 GLN C O 1
ATOM 2393 N N . PHE C 1 58 ? -21.209 1.473 -6.256 1.00 40.01 114 PHE C N 1
ATOM 2394 C CA . PHE C 1 58 ? -20.293 2.417 -5.649 1.00 39.68 114 PHE C CA 1
ATOM 2395 C C . PHE C 1 58 ? -19.039 1.671 -5.233 1.00 39.18 114 PHE C C 1
ATOM 2396 O O . PHE C 1 58 ? -19.129 0.544 -4.750 1.00 39.07 114 PHE C O 1
ATOM 2404 N N . TYR C 1 59 ? -17.887 2.309 -5.447 1.00 38.52 115 TYR C N 1
ATOM 2405 C CA . TYR C 1 59 ? -16.583 1.760 -5.107 1.00 38.37 115 TYR C CA 1
ATOM 2406 C C . TYR C 1 59 ? -15.810 2.764 -4.262 1.00 38.18 115 TYR C C 1
ATOM 2407 O O . TYR C 1 59 ? -15.723 3.947 -4.599 1.00 37.98 115 TYR C O 1
ATOM 2416 N N . TRP C 1 60 ? -15.227 2.296 -3.169 1.00 38.16 116 TRP C N 1
ATOM 2417 C CA . TRP C 1 60 ? -14.287 3.118 -2.428 1.00 38.21 116 TRP C CA 1
ATOM 2418 C C . TRP C 1 60 ? -13.224 3.633 -3.409 1.00 37.97 116 TRP C C 1
ATOM 2419 O O . TRP C 1 60 ? -12.693 2.868 -4.194 1.00 36.92 116 TRP C O 1
ATOM 2430 N N . ILE C 1 61 ? -12.924 4.929 -3.364 1.00 38.59 117 ILE C N 1
ATOM 2431 C CA . ILE C 1 61 ? -11.797 5.490 -4.127 1.00 38.73 117 ILE C CA 1
ATOM 2432 C C . ILE C 1 61 ? -10.739 6.074 -3.175 1.00 39.00 117 ILE C C 1
ATOM 2433 O O . ILE C 1 61 ? -10.950 6.129 -1.964 1.00 39.30 117 ILE C O 1
ATOM 2438 N N . GLY C 1 62 ? -9.608 6.522 -3.715 1.00 39.23 118 GLY C N 1
ATOM 2439 C CA . GLY C 1 62 ? -8.456 6.874 -2.878 1.00 39.54 118 GLY C CA 1
ATOM 2440 C C . GLY C 1 62 ? -8.424 8.260 -2.247 1.00 39.77 118 GLY C C 1
ATOM 2441 O O . GLY C 1 62 ? -7.354 8.764 -1.942 1.00 39.58 118 GLY C O 1
ATOM 2442 N N . LEU C 1 63 ? -9.589 8.865 -2.032 1.00 40.41 119 LEU C N 1
ATOM 2443 C CA . LEU C 1 63 ? -9.685 10.246 -1.543 1.00 40.59 119 LEU C CA 1
ATOM 2444 C C . LEU C 1 63 ? -10.014 10.303 -0.038 1.00 41.00 119 LEU C C 1
ATOM 2445 O O . LEU C 1 63 ? -11.041 9.754 0.401 1.00 41.22 119 LEU C O 1
ATOM 2450 N N . SER C 1 64 ? -9.155 10.964 0.743 1.00 40.90 120 SER C N 1
ATOM 2451 C CA . SER C 1 64 ? -9.441 11.209 2.169 1.00 41.05 120 SER C CA 1
ATOM 2452 C C . SER C 1 64 ? -9.053 12.624 2.590 1.00 40.73 120 SER C C 1
ATOM 2453 O O . SER C 1 64 ? -8.199 13.237 1.972 1.00 40.72 120 SER C O 1
ATOM 2456 N N . TYR C 1 65 ? -9.691 13.128 3.646 1.00 40.64 121 TYR C N 1
ATOM 2457 C CA . TYR C 1 65 ? -9.485 14.508 4.101 1.00 40.60 121 TYR C CA 1
ATOM 2458 C C . TYR C 1 65 ? -8.189 14.656 4.874 1.00 40.19 121 TYR C C 1
ATOM 2459 O O . TYR C 1 65 ? -7.810 13.762 5.613 1.00 40.41 121 TYR C O 1
ATOM 2468 N N . SER C 1 66 ? -7.532 15.798 4.709 1.00 39.98 122 SER C N 1
ATOM 2469 C CA . SER C 1 66 ? -6.304 16.124 5.439 1.00 39.85 122 SER C CA 1
ATOM 2470 C C . SER C 1 66 ? -6.582 17.335 6.296 1.00 39.70 122 SER C C 1
ATOM 2471 O O . SER C 1 66 ? -6.810 18.419 5.775 1.00 39.81 122 SER C O 1
ATOM 2474 N N . GLU C 1 67 ? -6.589 17.141 7.612 1.00 39.93 123 GLU C N 1
ATOM 2475 C CA . GLU C 1 67 ? -6.796 18.228 8.551 1.00 40.11 123 GLU C CA 1
ATOM 2476 C C . GLU C 1 67 ? -5.781 19.329 8.284 1.00 39.99 123 GLU C C 1
ATOM 2477 O O . GLU C 1 67 ? -6.135 20.503 8.289 1.00 40.41 123 GLU C O 1
ATOM 2483 N N . GLU C 1 68 ? -4.529 18.936 8.046 1.00 39.55 124 GLU C N 1
ATOM 2484 C CA . GLU C 1 68 ? -3.433 19.874 7.783 1.00 39.39 124 GLU C CA 1
ATOM 2485 C C . GLU C 1 68 ? -3.647 20.826 6.599 1.00 39.15 124 GLU C C 1
ATOM 2486 O O . GLU C 1 68 ? -3.401 22.020 6.715 1.00 38.87 124 GLU C O 1
ATOM 2492 N N . HIS C 1 69 ? -4.083 20.281 5.467 1.00 38.88 125 HIS C N 1
ATOM 2493 C CA . HIS C 1 69 ? -4.292 21.055 4.243 1.00 38.67 125 HIS C CA 1
ATOM 2494 C C . HIS C 1 69 ? -5.706 21.605 4.137 1.00 38.22 125 HIS C C 1
ATOM 2495 O O . HIS C 1 69 ? -6.050 22.260 3.150 1.00 36.98 125 HIS C O 1
ATOM 2502 N N . THR C 1 70 ? -6.530 21.315 5.141 1.00 38.31 126 THR C N 1
ATOM 2503 C CA . THR C 1 70 ? -7.929 21.741 5.140 1.00 38.69 126 THR C CA 1
ATOM 2504 C C . THR C 1 70 ? -8.625 21.352 3.812 1.00 38.78 126 THR C C 1
ATOM 2505 O O . THR C 1 70 ? -9.541 22.029 3.366 1.00 38.95 126 THR C O 1
ATOM 2509 N N . ALA C 1 71 ? -8.189 20.239 3.210 1.00 39.15 127 ALA C N 1
ATOM 2510 C CA . ALA C 1 71 ? -8.596 19.847 1.855 1.00 38.79 127 ALA C CA 1
ATOM 2511 C C . ALA C 1 71 ? -8.648 18.333 1.714 1.00 38.75 127 ALA C C 1
ATOM 2512 O O . ALA C 1 71 ? -8.044 17.611 2.500 1.00 38.58 127 ALA C O 1
ATOM 2514 N N . TRP C 1 72 ? -9.377 17.862 0.704 1.00 38.87 128 TRP C N 1
ATOM 2515 C CA . TRP C 1 72 ? -9.404 16.437 0.336 1.00 38.76 128 TRP C CA 1
ATOM 2516 C C . TRP C 1 72 ? -8.257 16.147 -0.619 1.00 38.52 128 TRP C C 1
ATOM 2517 O O . TRP C 1 72 ? -8.066 16.887 -1.577 1.00 38.32 128 TRP C O 1
ATOM 2528 N N . LEU C 1 73 ? -7.521 15.061 -0.364 1.00 38.32 129 LEU C N 1
ATOM 2529 C CA . LEU C 1 73 ? -6.346 14.687 -1.154 1.00 38.46 129 LEU C CA 1
ATOM 2530 C C . LEU C 1 73 ? -6.405 13.218 -1.561 1.00 38.70 129 LEU C C 1
ATOM 2531 O O . LEU C 1 73 ? -7.028 12.402 -0.873 1.00 38.63 129 LEU C O 1
ATOM 2536 N N . TRP C 1 74 ? -5.718 12.883 -2.657 1.00 38.87 130 TRP C N 1
ATOM 2537 C CA . TRP C 1 74 ? -5.541 11.484 -3.048 1.00 39.29 130 TRP C CA 1
ATOM 2538 C C . TRP C 1 74 ? -4.443 10.863 -2.188 1.00 39.81 130 TRP C C 1
ATOM 2539 O O . TRP C 1 74 ? -3.726 11.559 -1.468 1.00 40.00 130 TRP C O 1
ATOM 2550 N N . GLU C 1 75 ? -4.310 9.554 -2.247 1.00 40.13 131 GLU C N 1
ATOM 2551 C CA . GLU C 1 75 ? -3.323 8.902 -1.414 1.00 40.76 131 GLU C CA 1
ATOM 2552 C C . GLU C 1 75 ? -1.884 9.296 -1.741 1.00 40.47 131 GLU C C 1
ATOM 2553 O O . GLU C 1 75 ? -1.011 9.166 -0.897 1.00 40.33 131 GLU C O 1
ATOM 2559 N N . ASN C 1 76 ? -1.640 9.759 -2.963 1.00 40.43 132 ASN C N 1
ATOM 2560 C CA . ASN C 1 76 ? -0.307 10.205 -3.355 1.00 40.43 132 ASN C CA 1
ATOM 2561 C C . ASN C 1 76 ? 0.006 11.623 -2.854 1.00 40.46 132 ASN C C 1
ATOM 2562 O O . ASN C 1 76 ? 1.171 12.058 -2.878 1.00 39.88 132 ASN C O 1
ATOM 2567 N N . GLY C 1 77 ? -1.029 12.330 -2.397 1.00 40.37 133 GLY C N 1
ATOM 2568 C CA . GLY C 1 77 ? -0.867 13.672 -1.829 1.00 40.55 133 GLY C CA 1
ATOM 2569 C C . GLY C 1 77 ? -1.343 14.803 -2.725 1.00 40.60 133 GLY C C 1
ATOM 2570 O O . GLY C 1 77 ? -1.518 15.921 -2.259 1.00 40.67 133 GLY C O 1
ATOM 2571 N N . SER C 1 78 ? -1.533 14.533 -4.013 1.00 40.95 134 SER C N 1
ATOM 2572 C CA . SER C 1 78 ? -2.031 15.552 -4.943 1.00 41.28 134 SER C CA 1
ATOM 2573 C C . SER C 1 78 ? -3.476 15.967 -4.610 1.00 41.36 134 SER C C 1
ATOM 2574 O O . SER C 1 78 ? -4.262 15.181 -4.091 1.00 41.71 134 SER C O 1
ATOM 2577 N N . ALA C 1 79 ? -3.807 17.215 -4.909 1.00 41.64 135 ALA C N 1
ATOM 2578 C CA . ALA C 1 79 ? -5.091 17.794 -4.526 1.00 41.67 135 ALA C CA 1
ATOM 2579 C C . ALA C 1 79 ? -6.223 17.349 -5.440 1.00 41.72 135 ALA C C 1
ATOM 2580 O O . ALA C 1 79 ? -5.988 16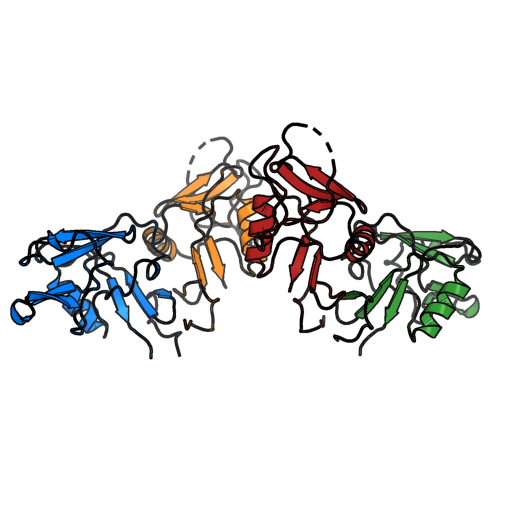.931 -6.577 1.00 41.80 135 ALA C O 1
ATOM 2582 N N . LEU C 1 80 ? -7.449 17.435 -4.919 1.00 41.79 136 LEU C N 1
ATOM 2583 C CA . LEU C 1 80 ? -8.669 17.208 -5.697 1.00 41.68 136 LEU C CA 1
ATOM 2584 C C . LEU C 1 80 ? -8.933 18.482 -6.483 1.00 41.98 136 LEU C C 1
ATOM 2585 O O . LEU C 1 80 ? -8.739 19.581 -5.965 1.00 42.33 136 LEU C O 1
ATOM 2590 N N . SER C 1 81 ? -9.324 18.347 -7.746 1.00 42.27 137 SER C N 1
ATOM 2591 C CA . SER C 1 81 ? -9.868 19.479 -8.483 1.00 42.26 137 SER C CA 1
ATOM 2592 C C . SER C 1 81 ? -11.270 19.805 -7.973 1.00 42.40 137 SER C C 1
ATOM 2593 O O . SER C 1 81 ? -12.037 18.911 -7.574 1.00 42.40 137 SER C O 1
ATOM 2596 N N . GLN C 1 82 ? -11.601 21.090 -7.994 1.00 42.38 138 GLN C N 1
ATOM 2597 C CA . GLN C 1 82 ? -12.888 21.545 -7.504 1.00 42.41 138 GLN C CA 1
ATOM 2598 C C . GLN C 1 82 ? -14.003 21.038 -8.407 1.00 42.53 138 GLN C C 1
ATOM 2599 O O . GLN C 1 82 ? -15.054 20.598 -7.927 1.00 42.96 138 GLN C O 1
ATOM 2605 N N . TYR C 1 83 ? -13.747 21.036 -9.709 1.00 42.47 139 TYR C N 1
ATOM 2606 C CA . TYR C 1 83 ? -14.767 20.675 -10.686 1.00 42.47 139 TYR C CA 1
ATOM 2607 C C . TYR C 1 83 ? -15.032 19.158 -10.766 1.00 42.60 139 TYR C C 1
ATOM 2608 O O . TYR C 1 83 ? -16.074 18.734 -11.269 1.00 42.76 139 TYR C O 1
ATOM 2617 N N . LEU C 1 84 ? -14.114 18.340 -10.254 1.00 42.59 140 LEU C N 1
ATOM 2618 C CA . LEU C 1 84 ? -14.268 16.883 -10.323 1.00 42.39 140 LEU C CA 1
ATOM 2619 C C . LEU C 1 84 ? -15.545 16.408 -9.631 1.00 42.48 140 LEU C C 1
ATOM 2620 O O . LEU C 1 84 ? -16.378 15.758 -10.250 1.00 43.09 140 LEU C O 1
ATOM 2625 N N . PHE C 1 85 ? -15.671 16.711 -8.342 1.00 42.40 141 PHE C N 1
ATOM 2626 C CA . PHE C 1 85 ? -16.867 16.428 -7.568 1.00 42.13 141 PHE C CA 1
ATOM 2627 C C . PHE C 1 85 ? -17.379 17.788 -7.081 1.00 42.41 141 PHE C C 1
ATOM 2628 O O . PHE C 1 85 ? -16.707 18.438 -6.275 1.00 42.41 141 PHE C O 1
ATOM 2636 N N . PRO C 1 86 ? -18.543 18.248 -7.592 1.00 42.65 142 PRO C N 1
ATOM 2637 C CA . PRO C 1 86 ? -19.034 19.590 -7.229 1.00 42.56 142 PRO C CA 1
ATOM 2638 C C . PRO C 1 86 ? -19.635 19.701 -5.810 1.00 42.83 142 PRO C C 1
ATOM 2639 O O . PRO C 1 86 ? -19.532 20.761 -5.168 1.00 42.82 142 PRO C O 1
ATOM 2643 N N . SER C 1 87 ? -20.229 18.615 -5.313 1.00 42.88 143 SER C N 1
ATOM 2644 C CA . SER C 1 87 ? -20.767 18.585 -3.941 1.00 42.83 143 SER C CA 1
ATOM 2645 C C . SER C 1 87 ? -19.696 18.583 -2.833 1.00 42.91 143 SER C C 1
ATOM 2646 O O . SER C 1 87 ? -20.047 18.661 -1.650 1.00 43.09 143 SER C O 1
ATOM 2649 N N . PHE C 1 88 ? -18.406 18.536 -3.206 1.00 42.74 144 PHE C N 1
ATOM 2650 C CA . PHE C 1 88 ? -17.302 18.290 -2.249 1.00 42.14 144 PHE C CA 1
ATOM 2651 C C . PHE C 1 88 ? -17.330 19.233 -1.051 1.00 42.00 144 PHE C C 1
ATOM 2652 O O . PHE C 1 88 ? -16.875 18.883 0.047 1.00 42.00 144 PHE C O 1
ATOM 2660 N N . GLU C 1 89 ? -17.870 20.426 -1.284 1.00 41.78 145 GLU C N 1
ATOM 2661 C CA . GLU C 1 89 ? -18.195 21.381 -0.234 1.00 41.50 145 GLU C CA 1
ATOM 2662 C C . GLU C 1 89 ? -18.907 20.708 0.935 1.00 41.06 145 GLU C C 1
ATOM 2663 O O . GLU C 1 89 ? -18.541 20.916 2.098 1.00 40.82 145 GLU C O 1
ATOM 2669 N N . THR C 1 90 ? -19.921 19.905 0.610 1.00 40.43 146 THR C N 1
ATOM 2670 C CA . THR C 1 90 ? -20.766 19.262 1.612 1.00 40.05 146 THR C CA 1
ATOM 2671 C C . THR C 1 90 ? -20.296 17.866 2.100 1.00 39.93 146 THR C C 1
ATOM 2672 O O . THR C 1 90 ? -20.972 17.265 2.952 1.00 39.60 146 THR C O 1
ATOM 2676 N N . PHE C 1 91 ? -19.165 17.351 1.594 1.00 39.50 147 PHE C N 1
ATOM 2677 C CA . PHE C 1 91 ? -18.601 16.099 2.129 1.00 39.66 147 PHE C CA 1
ATOM 2678 C C . PHE C 1 91 ? -18.266 16.214 3.614 1.00 39.68 147 PHE C C 1
ATOM 2679 O O . PHE C 1 91 ? -17.589 17.142 4.030 1.00 40.21 147 PHE C O 1
ATOM 2687 N N . ASN C 1 92 ? -18.700 15.238 4.395 1.00 39.74 148 ASN C N 1
ATOM 2688 C CA . ASN C 1 92 ? -18.376 15.163 5.812 1.00 39.83 148 ASN C CA 1
ATOM 2689 C C . ASN C 1 92 ? -16.910 14.727 6.009 1.00 39.96 148 ASN C C 1
ATOM 2690 O O . ASN C 1 92 ? -16.533 13.604 5.660 1.00 39.97 148 ASN C O 1
ATOM 2695 N N . THR C 1 93 ? -16.103 15.609 6.600 1.00 40.02 149 THR C N 1
ATOM 2696 C CA . THR C 1 93 ? -14.642 15.422 6.684 1.00 40.16 149 THR C CA 1
ATOM 2697 C C . THR C 1 93 ? -14.153 14.179 7.470 1.00 40.31 149 THR C C 1
ATOM 2698 O O . THR C 1 93 ? -13.011 13.763 7.289 1.00 40.50 149 THR C O 1
ATOM 2702 N N . LYS C 1 94 ? -14.993 13.609 8.339 1.00 40.30 150 LYS C N 1
ATOM 2703 C CA . LYS C 1 94 ? -14.708 12.324 8.999 1.00 40.34 150 LYS C CA 1
ATOM 2704 C C . LYS C 1 94 ? -14.993 11.096 8.121 1.00 40.40 150 LYS C C 1
ATOM 2705 O O . LYS C 1 94 ? -14.621 9.982 8.492 1.00 40.19 150 LYS C O 1
ATOM 2711 N N . ASN C 1 95 ? -15.651 11.292 6.972 1.00 40.62 151 ASN C N 1
ATOM 2712 C CA . ASN C 1 95 ? -16.024 10.174 6.076 1.00 40.60 151 ASN C CA 1
ATOM 2713 C C . ASN C 1 95 ? -15.024 9.929 4.966 1.00 40.59 151 ASN C C 1
ATOM 2714 O O . ASN C 1 95 ? -14.168 10.769 4.685 1.00 40.42 151 ASN C O 1
ATOM 2719 N N . CYS C 1 96 ? -15.143 8.754 4.357 1.00 40.76 152 CYS C N 1
ATOM 2720 C CA . CYS C 1 96 ? -14.415 8.410 3.137 1.00 40.89 152 CYS C CA 1
ATOM 2721 C C . CYS C 1 96 ? -15.360 8.505 1.942 1.00 40.19 152 CYS C C 1
ATOM 2722 O O . CYS C 1 96 ? -16.581 8.463 2.119 1.00 39.72 152 CYS C O 1
ATOM 2725 N N . ILE C 1 97 ? -14.804 8.624 0.735 1.00 39.49 153 ILE C N 1
ATOM 2726 C CA . ILE C 1 97 ? -15.607 8.820 -0.472 1.00 39.67 153 ILE C CA 1
ATOM 2727 C C . ILE C 1 97 ? -15.803 7.507 -1.235 1.00 39.69 153 ILE C C 1
ATOM 2728 O O . ILE C 1 97 ? -14.833 6.821 -1.566 1.00 39.76 153 ILE C O 1
ATOM 2733 N N . ALA C 1 98 ? -17.059 7.175 -1.533 1.00 40.04 154 ALA C N 1
ATOM 2734 C CA . ALA C 1 98 ? -17.394 6.104 -2.503 1.00 40.08 154 ALA C CA 1
ATOM 2735 C C . ALA C 1 98 ? -17.832 6.740 -3.816 1.00 40.08 154 ALA C C 1
ATOM 2736 O O . ALA C 1 98 ? -18.333 7.854 -3.816 1.00 40.13 154 ALA C O 1
ATOM 2738 N N . TYR C 1 99 ? -17.652 6.021 -4.922 1.00 40.46 155 TYR C N 1
ATOM 2739 C CA . TYR C 1 99 ? -17.866 6.564 -6.257 1.00 40.75 155 TYR C CA 1
ATOM 2740 C C . TYR C 1 99 ? -18.509 5.561 -7.225 1.00 41.16 155 TYR C C 1
ATOM 2741 O O . TYR C 1 99 ? -18.090 4.410 -7.336 1.00 41.42 155 TYR C O 1
ATOM 2750 N N . ASN C 1 100 ? -19.516 6.045 -7.939 1.00 41.66 156 ASN C N 1
ATOM 2751 C CA . ASN C 1 100 ? -20.229 5.297 -8.944 1.00 41.72 156 ASN C CA 1
ATOM 2752 C C . ASN C 1 100 ? -19.734 5.748 -10.312 1.00 41.95 156 ASN C C 1
ATOM 2753 O O . ASN C 1 100 ? -19.833 6.921 -10.658 1.00 41.71 156 ASN C O 1
ATOM 2758 N N . PRO C 1 101 ? -19.215 4.818 -11.114 1.00 42.43 157 PRO C N 1
ATOM 2759 C CA . PRO C 1 101 ? -18.764 5.176 -12.461 1.00 42.89 157 PRO C CA 1
ATOM 2760 C C . PRO C 1 101 ? -19.750 6.022 -13.288 1.00 43.35 157 PRO C C 1
ATOM 2761 O O . PRO C 1 101 ? -19.346 6.606 -14.290 1.00 43.85 157 PRO C O 1
ATOM 2765 N N . ASN C 1 102 ? -21.024 6.061 -12.889 1.00 43.83 158 ASN C N 1
ATOM 2766 C CA . ASN C 1 102 ? -21.981 7.105 -13.337 1.00 44.07 158 ASN C CA 1
ATOM 2767 C C . ASN C 1 102 ? -21.413 8.527 -13.404 1.00 44.09 158 ASN C C 1
ATOM 2768 O O . ASN C 1 102 ? -21.697 9.271 -14.342 1.00 44.40 158 ASN C O 1
ATOM 2773 N N . GLY C 1 103 ? -20.635 8.892 -12.386 1.00 43.89 159 GLY C N 1
ATOM 2774 C CA . GLY C 1 103 ? -20.228 10.274 -12.146 1.00 43.54 159 GLY C CA 1
ATOM 2775 C C . GLY C 1 103 ? -20.592 10.761 -10.745 1.00 43.50 159 GLY C C 1
ATOM 2776 O O . GLY C 1 103 ? -20.235 11.880 -10.367 1.00 43.90 159 GLY C O 1
ATOM 2777 N N . ASN C 1 104 ? -21.285 9.934 -9.963 1.00 43.02 160 ASN C N 1
ATOM 2778 C CA . ASN C 1 104 ? -21.772 10.347 -8.657 1.00 42.57 160 ASN C CA 1
ATOM 2779 C C . ASN C 1 104 ? -20.873 9.871 -7.527 1.00 42.10 160 ASN C C 1
ATOM 2780 O O . ASN C 1 104 ? -20.584 8.677 -7.426 1.00 42.21 160 ASN C O 1
ATOM 2785 N N . ALA C 1 105 ? -20.423 10.811 -6.692 1.00 41.50 161 ALA C N 1
ATOM 2786 C CA . ALA C 1 105 ? -19.657 10.495 -5.483 1.00 41.28 161 ALA C CA 1
ATOM 2787 C C . ALA C 1 105 ? -20.536 10.645 -4.255 1.00 40.84 161 ALA C C 1
ATOM 2788 O O . ALA C 1 105 ? -21.412 11.509 -4.216 1.00 40.61 161 ALA C O 1
ATOM 2790 N N . LEU C 1 106 ? -20.287 9.802 -3.256 1.00 40.40 162 LEU C N 1
ATOM 2791 C CA . LEU C 1 106 ? -20.965 9.885 -1.974 1.00 40.35 162 LEU C CA 1
ATOM 2792 C C . LEU C 1 106 ? -19.930 9.738 -0.874 1.00 40.05 162 LEU C C 1
ATOM 2793 O O . LEU C 1 106 ? -19.059 8.882 -0.950 1.00 40.02 162 LEU C O 1
ATOM 2798 N N . ASP C 1 107 ? -20.045 10.558 0.158 1.00 40.12 163 ASP C N 1
ATOM 2799 C CA . ASP C 1 107 ? -19.224 10.403 1.352 1.00 40.58 163 ASP C CA 1
ATOM 2800 C C . ASP C 1 107 ? -19.911 9.420 2.288 1.00 40.58 163 ASP C C 1
ATOM 2801 O O . ASP C 1 107 ? -21.122 9.477 2.451 1.00 41.03 163 ASP C O 1
ATOM 2806 N N . GLU C 1 108 ? -19.139 8.502 2.865 1.00 40.62 164 GLU C N 1
ATOM 2807 C CA . GLU C 1 108 ? -19.680 7.415 3.679 1.00 40.84 164 GLU C CA 1
ATOM 2808 C C . GLU C 1 108 ? -18.744 7.055 4.821 1.00 40.77 164 GLU C C 1
ATOM 2809 O O . GLU C 1 108 ? -17.532 7.237 4.725 1.00 40.56 164 GLU C O 1
ATOM 2815 N N . SER C 1 109 ? -19.305 6.494 5.887 1.00 41.20 165 SER C N 1
ATOM 2816 C CA . SER C 1 109 ? -18.503 6.057 7.031 1.00 41.47 165 SER C CA 1
ATOM 2817 C C . SER C 1 109 ? -17.403 5.140 6.514 1.00 41.66 165 SER C C 1
ATOM 2818 O O . SER C 1 109 ? -17.681 4.210 5.767 1.00 41.98 165 SER C O 1
ATOM 2821 N N . CYS C 1 110 ? -16.160 5.401 6.895 1.00 41.68 166 CYS C N 1
ATOM 2822 C CA . CYS C 1 110 ? -15.040 4.622 6.391 1.00 42.13 166 CYS C CA 1
ATOM 2823 C C . CYS C 1 110 ? -15.095 3.170 6.801 1.00 41.86 166 CYS C C 1
ATOM 2824 O O . CYS C 1 110 ? -14.501 2.321 6.135 1.00 41.93 166 CYS C O 1
ATOM 2827 N N . GLU C 1 111 ? -15.795 2.889 7.897 1.00 41.64 167 GLU C N 1
ATOM 2828 C CA . GLU C 1 111 ? -15.970 1.518 8.364 1.00 41.76 167 GLU C CA 1
ATOM 2829 C C . GLU C 1 111 ? -17.086 0.745 7.633 1.00 41.24 167 GLU C C 1
ATOM 2830 O O . GLU C 1 111 ? -17.337 -0.423 7.955 1.00 40.80 167 GLU C O 1
ATOM 2836 N N . ASP C 1 112 ? -17.745 1.379 6.662 1.00 40.77 168 ASP C N 1
ATOM 2837 C CA . ASP C 1 112 ? -18.675 0.660 5.785 1.00 40.81 168 ASP C CA 1
ATOM 2838 C C . ASP C 1 112 ? -17.904 -0.221 4.836 1.00 40.48 168 ASP C C 1
ATOM 2839 O O . ASP C 1 112 ? -16.797 0.113 4.433 1.00 40.52 168 ASP C O 1
ATOM 2844 N N . LYS C 1 113 ? -18.513 -1.339 4.464 1.00 40.38 169 LYS C N 1
ATOM 2845 C CA . LYS C 1 113 ? -17.904 -2.244 3.512 1.00 40.25 169 LYS C CA 1
ATOM 2846 C C . LYS C 1 113 ? -18.420 -1.899 2.128 1.00 39.97 169 LYS C C 1
ATOM 2847 O O . LYS C 1 113 ? -19.622 -1.725 1.914 1.00 40.35 169 LYS C O 1
ATOM 2853 N N . ASN C 1 114 ? -17.490 -1.748 1.198 1.00 39.55 170 ASN C N 1
ATOM 2854 C CA . ASN C 1 114 ? -17.822 -1.499 -0.186 1.00 39.41 170 ASN C CA 1
ATOM 2855 C C . ASN C 1 114 ? -16.844 -2.217 -1.062 1.00 39.49 170 ASN C C 1
ATOM 2856 O O . ASN C 1 114 ? -15.744 -2.575 -0.624 1.00 39.44 170 ASN C O 1
ATOM 2861 N N . ARG C 1 115 ? -17.235 -2.407 -2.313 1.00 39.72 171 ARG C N 1
ATOM 2862 C CA . ARG C 1 115 ? -16.289 -2.798 -3.332 1.00 39.94 171 ARG C CA 1
ATOM 2863 C C . ARG C 1 115 ? -15.273 -1.674 -3.466 1.00 39.26 171 ARG C C 1
ATOM 2864 O O . ARG C 1 115 ? -15.515 -0.576 -2.991 1.00 39.09 171 ARG C O 1
ATOM 2872 N N . TYR C 1 116 ? -14.126 -1.972 -4.063 1.00 38.79 172 TYR C N 1
ATOM 2873 C CA . TYR C 1 116 ? -13.056 -0.997 -4.223 1.00 38.66 172 TYR C CA 1
ATOM 2874 C C . TYR C 1 116 ? -12.414 -1.150 -5.599 1.00 38.52 172 TYR C C 1
ATOM 2875 O O . TYR C 1 116 ? -12.540 -2.191 -6.227 1.00 39.04 172 TYR C O 1
ATOM 2884 N N . ILE C 1 117 ? -11.758 -0.105 -6.076 1.00 38.31 173 ILE C N 1
ATOM 2885 C CA . ILE C 1 117 ? -11.011 -0.172 -7.324 1.00 38.78 173 ILE C CA 1
ATOM 2886 C C . ILE C 1 117 ? -9.536 0.193 -7.081 1.00 38.74 173 ILE C C 1
ATOM 2887 O O . ILE C 1 117 ? -9.249 1.239 -6.525 1.00 38.73 173 ILE C O 1
ATOM 2892 N N . CYS C 1 118 ? -8.613 -0.674 -7.484 1.00 38.89 174 CYS C N 1
ATOM 2893 C CA . CYS C 1 118 ? -7.191 -0.364 -7.406 1.00 39.34 174 CYS C CA 1
ATOM 2894 C C . CYS C 1 118 ? -6.753 0.080 -8.786 1.00 39.37 174 CYS C C 1
ATOM 2895 O O . CYS C 1 118 ? -7.372 -0.291 -9.782 1.00 39.18 174 CYS C O 1
ATOM 2898 N N . LYS C 1 119 ? -5.682 0.861 -8.837 1.00 39.46 175 LYS C N 1
ATOM 2899 C CA . LYS C 1 119 ? -5.161 1.392 -10.089 1.00 39.85 175 LYS C CA 1
ATOM 2900 C C . LYS C 1 119 ? -3.652 1.453 -10.054 1.00 40.31 175 LYS C C 1
ATOM 2901 O O . LYS C 1 119 ? -3.070 1.901 -9.064 1.00 40.24 175 LYS C O 1
ATOM 2907 N N . GLN C 1 120 ? -3.036 1.021 -11.147 1.00 40.77 176 GLN C N 1
ATOM 2908 C CA . GLN C 1 120 ? -1.616 1.177 -11.346 1.00 41.66 176 GLN C CA 1
ATOM 2909 C C . GLN C 1 120 ? -1.399 2.127 -12.498 1.00 42.46 176 GLN C C 1
ATOM 2910 O O . GLN C 1 120 ? -2.004 1.967 -13.555 1.00 42.64 176 GLN C O 1
ATOM 2916 N N . GLN C 1 121 ? -0.547 3.122 -12.285 1.00 43.69 177 GLN C N 1
ATOM 2917 C CA . GLN C 1 121 ? -0.034 3.969 -13.362 1.00 44.42 177 GLN C CA 1
ATOM 2918 C C . GLN C 1 121 ? 1.034 3.209 -14.121 1.00 45.28 177 GLN C C 1
ATOM 2919 O O . GLN C 1 121 ? 1.518 2.178 -13.652 1.00 45.79 177 GLN C O 1
ATOM 2925 N N . LEU C 1 122 ? 1.398 3.717 -15.293 1.00 46.02 178 LEU C N 1
ATOM 2926 C CA . LEU C 1 122 ? 2.546 3.214 -16.032 1.00 46.45 178 LEU C CA 1
ATOM 2927 C C . LEU C 1 122 ? 3.226 4.387 -16.760 1.00 47.31 178 LEU C C 1
ATOM 2928 O O . LEU C 1 122 ? 2.912 4.693 -17.913 1.00 47.50 178 LEU C O 1
ATOM 2933 N N . ILE C 1 123 ? 4.117 5.075 -16.042 1.00 48.29 179 ILE C N 1
ATOM 2934 C CA . ILE C 1 123 ? 5.017 6.086 -16.627 1.00 48.52 179 ILE C CA 1
ATOM 2935 C C . ILE C 1 123 ? 6.227 6.275 -15.707 1.00 48.92 179 ILE C C 1
ATOM 2936 O O . ILE C 1 123 ? 7.053 5.367 -15.566 1.00 49.10 179 ILE C O 1
ATOM 2941 N N . ALA D 2 1 ? -1.943 10.723 -23.789 1.00 41.35 113 ALA D N 1
ATOM 2942 C CA . ALA D 2 1 ? -2.992 9.871 -24.410 1.00 41.43 113 ALA D CA 1
ATOM 2943 C C . ALA D 2 1 ? -2.366 8.596 -24.991 1.00 41.47 113 ALA D C 1
ATOM 2944 O O . ALA D 2 1 ? -2.476 8.325 -26.191 1.00 41.38 113 ALA D O 1
ATOM 2946 N N . ARG D 2 2 ? -1.714 7.822 -24.120 1.00 41.58 114 ARG D N 1
ATOM 2947 C CA . ARG D 2 2 ? -1.015 6.588 -24.508 1.00 41.61 114 ARG D CA 1
ATOM 2948 C C . ARG D 2 2 ? -1.853 5.351 -24.207 1.00 41.74 114 ARG D C 1
ATOM 2949 O O . ARG D 2 2 ? -2.721 5.382 -23.335 1.00 41.77 114 ARG D O 1
ATOM 2957 N N . HIS D 2 3 ? -1.575 4.265 -24.926 1.00 41.82 115 HIS D N 1
ATOM 2958 C CA . HIS D 2 3 ? -2.344 3.031 -24.785 1.00 41.90 115 HIS D CA 1
ATOM 2959 C C . HIS D 2 3 ? -1.547 1.754 -25.103 1.00 42.00 115 HIS D C 1
ATOM 2960 O O . HIS D 2 3 ? -0.598 1.766 -25.902 1.00 41.76 115 HIS D O 1
ATOM 2967 N N . CYS D 2 4 ? -1.954 0.660 -24.454 1.00 42.06 116 CYS D N 1
ATOM 2968 C CA . CYS D 2 4 ? -1.430 -0.677 -24.733 1.00 42.02 116 CYS D CA 1
ATOM 2969 C C . CYS D 2 4 ? -1.546 -0.955 -26.230 1.00 41.93 116 CYS D C 1
ATOM 2970 O O . CYS D 2 4 ? -2.640 -0.924 -26.794 1.00 41.75 116 CYS D O 1
ATOM 2973 N N . GLY D 2 5 ? -0.405 -1.200 -26.868 1.00 41.92 117 GLY D N 1
ATO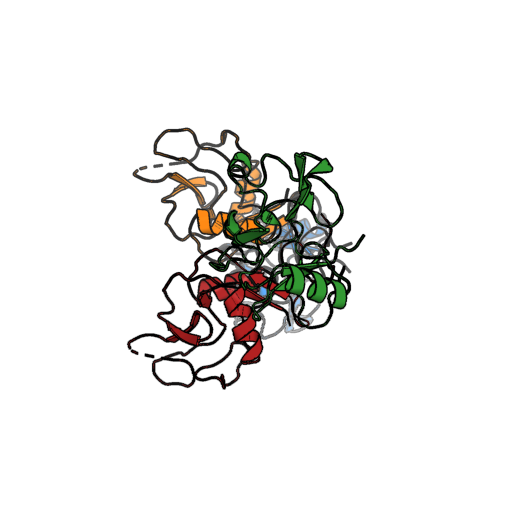M 2974 C CA . GLY D 2 5 ? -0.340 -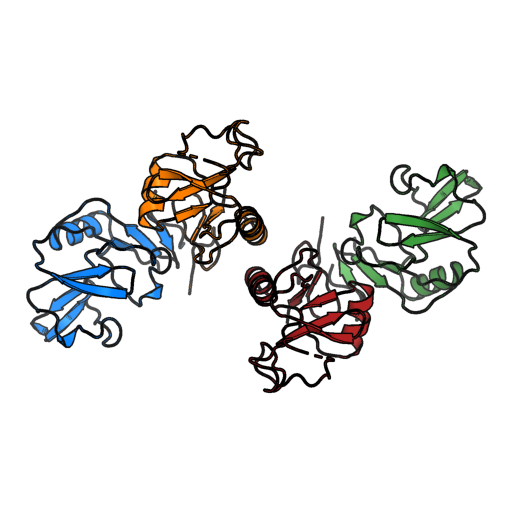1.359 -28.320 1.00 41.95 117 GLY D CA 1
ATOM 2975 C C . GLY D 2 5 ? -1.176 -2.496 -28.871 1.00 41.95 117 GLY D C 1
ATOM 2976 O O . GLY D 2 5 ? -1.734 -2.382 -29.961 1.00 42.09 117 GLY D O 1
ATOM 2977 N N . HIS D 2 6 ? -1.276 -3.586 -28.112 1.00 41.91 118 HIS D N 1
ATOM 2978 C CA . HIS D 2 6 ? -1.962 -4.798 -28.575 1.00 41.88 118 HIS D CA 1
ATOM 2979 C C . HIS D 2 6 ? -3.435 -4.564 -28.938 1.00 41.95 118 HIS D C 1
ATOM 2980 O O . HIS D 2 6 ? -3.968 -5.248 -29.814 1.00 42.09 118 HIS D O 1
ATOM 2987 N N . CYS D 2 7 ? -4.081 -3.605 -28.264 1.00 41.99 119 CYS D N 1
ATOM 2988 C CA . CYS D 2 7 ? -5.475 -3.227 -28.546 1.00 41.97 119 CYS D CA 1
ATOM 2989 C C . CYS D 2 7 ? -5.548 -1.807 -29.110 1.00 41.69 119 CYS D C 1
ATOM 2990 O O . CYS D 2 7 ? -4.581 -1.056 -29.006 1.00 41.86 119 CYS D O 1
ATOM 2993 N N . PRO D 2 8 ? -6.692 -1.435 -29.715 1.00 41.35 120 PRO D N 1
ATOM 2994 C CA . PRO D 2 8 ? -6.876 -0.067 -30.217 1.00 41.31 120 PRO D CA 1
ATOM 2995 C C . PRO D 2 8 ? -6.982 1.025 -29.139 1.00 41.26 120 PRO D C 1
ATOM 2996 O O . PRO D 2 8 ? -6.966 0.739 -27.940 1.00 41.35 120 PRO D O 1
ATOM 3000 N N . GLU D 2 9 ? -7.133 2.264 -29.596 1.00 41.12 121 GLU D N 1
ATOM 3001 C CA . GLU D 2 9 ? -6.954 3.465 -28.769 1.00 41.00 121 GLU D CA 1
ATOM 3002 C C . GLU D 2 9 ? -7.992 3.654 -27.656 1.00 40.93 121 GLU D C 1
ATOM 3003 O O . GLU D 2 9 ? -7.715 4.318 -26.660 1.00 40.95 121 GLU D O 1
ATOM 3009 N N . GLU D 2 10 ? -9.180 3.081 -27.818 1.00 40.68 122 GLU D N 1
ATOM 3010 C CA . GLU D 2 10 ? -10.270 3.325 -26.876 1.00 40.59 122 GLU D CA 1
ATOM 3011 C C . GLU D 2 10 ? -10.910 2.031 -26.321 1.00 40.46 122 GLU D C 1
ATOM 3012 O O . GLU D 2 10 ? -12.029 2.052 -25.806 1.00 40.17 122 GLU D O 1
ATOM 3018 N N . TRP D 2 11 ? -10.171 0.923 -26.411 1.00 40.35 123 TRP D N 1
ATOM 3019 C CA . TRP D 2 11 ? -10.652 -0.412 -26.037 1.00 40.12 123 TRP D CA 1
ATOM 3020 C C . TRP D 2 11 ? -9.984 -0.781 -24.732 1.00 39.90 123 TRP D C 1
ATOM 3021 O O . TRP D 2 11 ? -9.116 -0.049 -24.266 1.00 39.89 123 TRP D O 1
ATOM 3032 N N . ILE D 2 12 ? -10.364 -1.920 -24.157 1.00 39.64 124 ILE D N 1
ATOM 3033 C CA . ILE D 2 12 ? -9.732 -2.412 -22.931 1.00 39.63 124 ILE D CA 1
ATOM 3034 C C . ILE D 2 12 ? -9.169 -3.814 -23.097 1.00 39.64 124 ILE D C 1
ATOM 3035 O O . ILE D 2 12 ? -9.689 -4.615 -23.874 1.00 39.61 124 ILE D O 1
ATOM 3040 N N . THR D 2 13 ? -8.105 -4.101 -22.353 1.00 39.62 125 THR D N 1
ATOM 3041 C CA . THR D 2 13 ? -7.558 -5.448 -22.274 1.00 39.70 125 THR D CA 1
ATOM 3042 C C . THR D 2 13 ? -8.138 -6.100 -21.033 1.00 39.85 125 THR D C 1
ATOM 3043 O O . THR D 2 13 ? -8.476 -5.397 -20.080 1.00 40.07 125 THR D O 1
ATOM 3047 N N . TYR D 2 14 ? -8.268 -7.425 -21.044 1.00 39.82 126 TYR D N 1
ATOM 3048 C CA . TYR D 2 14 ? -8.684 -8.154 -19.846 1.00 40.01 126 TYR D CA 1
ATOM 3049 C C . TYR D 2 14 ? -7.953 -9.497 -19.703 1.00 40.34 126 TYR D C 1
ATOM 3050 O O . TYR D 2 14 ? -7.049 -9.629 -18.861 1.00 40.94 126 TYR D O 1
ATOM 3059 N N . SER D 2 15 ? -8.324 -10.491 -20.501 1.00 40.20 127 SER D N 1
ATOM 3060 C CA . SER D 2 15 ? -7.625 -11.769 -20.457 1.00 40.37 127 SER D CA 1
ATOM 3061 C C . SER D 2 15 ? -7.243 -12.166 -21.870 1.00 40.54 127 SER D C 1
ATOM 3062 O O . SER D 2 15 ? -7.972 -12.881 -22.553 1.00 40.37 127 SER D O 1
ATOM 3065 N N . ASN D 2 16 ? -6.093 -11.658 -22.303 1.00 40.97 128 ASN D N 1
ATOM 3066 C CA . ASN D 2 16 ? -5.554 -11.916 -23.639 1.00 41.19 128 ASN D CA 1
ATOM 3067 C C . ASN D 2 16 ? -6.600 -11.709 -24.725 1.00 41.36 128 ASN D C 1
ATOM 3068 O O . ASN D 2 16 ? -6.672 -12.455 -25.698 1.00 41.40 128 ASN D O 1
ATOM 3073 N N . SER D 2 17 ? -7.415 -10.679 -24.531 1.00 41.58 129 SER D N 1
ATOM 3074 C CA . SER D 2 17 ? -8.455 -10.327 -25.476 1.00 41.85 129 SER D CA 1
ATOM 3075 C C . SER D 2 17 ? -8.843 -8.871 -25.248 1.00 41.92 129 SER D C 1
ATOM 3076 O O . SER D 2 17 ? -8.884 -8.415 -24.104 1.00 41.98 129 SER D O 1
ATOM 3079 N N . CYS D 2 18 ? -9.080 -8.149 -26.345 1.00 41.85 130 CYS D N 1
ATOM 3080 C CA . CYS D 2 18 ? -9.492 -6.748 -26.305 1.00 41.77 130 CYS D CA 1
ATOM 3081 C C . CYS D 2 18 ? -11.006 -6.666 -26.246 1.00 41.50 130 CYS D C 1
ATOM 3082 O O . CYS D 2 18 ? -11.699 -7.540 -26.744 1.00 41.41 130 CYS D O 1
ATOM 3085 N N . TYR D 2 19 ? -11.522 -5.604 -25.646 1.00 41.36 131 TYR D N 1
ATOM 3086 C CA . TYR D 2 19 ? -12.956 -5.393 -25.600 1.00 41.26 131 TYR D CA 1
ATOM 3087 C C . TYR D 2 19 ? -13.321 -3.965 -25.996 1.00 41.40 131 TYR D C 1
ATOM 3088 O O . TYR D 2 19 ? -12.577 -3.022 -25.731 1.00 41.69 131 TYR D O 1
ATOM 3097 N N . TYR D 2 20 ? -14.474 -3.829 -26.638 1.00 41.52 132 TYR D N 1
ATOM 3098 C CA . TYR D 2 20 ? -15.091 -2.547 -26.890 1.00 41.57 132 TYR D CA 1
ATOM 3099 C C . TYR D 2 20 ? -16.433 -2.589 -26.191 1.00 41.87 132 TYR D C 1
ATOM 3100 O O . TYR D 2 20 ? -17.298 -3.368 -26.572 1.00 42.26 132 TYR D O 1
ATOM 3109 N N . ILE D 2 21 ? -16.597 -1.787 -25.142 1.00 42.27 133 ILE D N 1
ATOM 3110 C CA . ILE D 2 21 ? -17.898 -1.618 -24.507 1.00 42.12 133 ILE D CA 1
ATOM 3111 C C . ILE D 2 21 ? -18.624 -0.511 -25.273 1.00 42.28 133 ILE D C 1
ATOM 3112 O O . ILE D 2 21 ? -18.325 0.670 -25.112 1.00 42.34 133 ILE D O 1
ATOM 3117 N N . GLY D 2 22 ? -19.592 -0.921 -26.092 1.00 42.58 134 GLY D N 1
ATOM 3118 C CA . GLY D 2 22 ? -20.071 -0.142 -27.230 1.00 42.61 134 GLY D CA 1
ATOM 3119 C C . GLY D 2 22 ? -20.892 1.102 -26.950 1.00 42.87 134 GLY D C 1
ATOM 3120 O O . GLY D 2 22 ? -20.664 2.135 -27.591 1.00 43.10 134 GLY D O 1
ATOM 3121 N N . LYS D 2 23 ? -21.860 0.994 -26.035 1.00 42.64 135 LYS D N 1
ATOM 3122 C CA . LYS D 2 23 ? -22.794 2.101 -25.680 1.00 42.60 135 LYS D CA 1
ATOM 3123 C C . LYS D 2 23 ? -23.782 2.600 -26.776 1.00 42.47 135 LYS D C 1
ATOM 3124 O O . LYS D 2 23 ? -24.488 3.589 -26.556 1.00 42.50 135 LYS D O 1
ATOM 3130 N N . GLU D 2 24 ? -23.849 1.922 -27.926 1.00 42.34 136 GLU D N 1
ATOM 3131 C CA . GLU D 2 24 ? -24.880 2.205 -28.949 1.00 42.36 136 GLU D CA 1
ATOM 3132 C C . GLU D 2 24 ? -25.752 0.979 -29.194 1.00 42.21 136 GLU D C 1
ATOM 3133 O O . GLU D 2 24 ? -25.236 -0.086 -29.517 1.00 41.89 136 GLU D O 1
ATOM 3139 N N . ARG D 2 25 ? -27.068 1.135 -29.070 1.00 42.17 137 ARG D N 1
ATOM 3140 C CA . ARG D 2 25 ? -27.991 0.026 -29.297 1.00 42.24 137 ARG D CA 1
ATOM 3141 C C . ARG D 2 25 ? -28.160 -0.270 -30.795 1.00 42.28 137 ARG D C 1
ATOM 3142 O O . ARG D 2 25 ? -28.217 0.643 -31.623 1.00 42.40 137 ARG D O 1
ATOM 3150 N N . ARG D 2 26 ? -28.228 -1.557 -31.127 1.00 42.15 138 ARG D N 1
ATOM 3151 C CA . ARG D 2 26 ? -28.279 -2.021 -32.514 1.00 42.06 138 ARG D CA 1
ATOM 3152 C C . ARG D 2 26 ? -29.014 -3.355 -32.617 1.00 41.91 138 ARG D C 1
ATOM 3153 O O . ARG D 2 26 ? -29.178 -4.055 -31.614 1.00 41.67 138 ARG D O 1
ATOM 3161 N N . THR D 2 27 ? -29.440 -3.701 -33.833 1.00 41.74 139 THR D N 1
ATOM 3162 C CA . THR D 2 27 ? -30.051 -5.010 -34.109 1.00 41.67 139 THR D CA 1
ATOM 3163 C C . THR D 2 27 ? -28.954 -6.072 -33.990 1.00 41.52 139 THR D C 1
ATOM 3164 O O . THR D 2 27 ? -27.769 -5.729 -33.919 1.00 41.65 139 THR D O 1
ATOM 3168 N N . TRP D 2 28 ? -29.318 -7.350 -33.934 1.00 41.32 140 TRP D N 1
ATOM 3169 C CA . TRP D 2 28 ? -28.296 -8.387 -33.771 1.00 41.14 140 TRP D CA 1
ATOM 3170 C C . TRP D 2 28 ? -27.349 -8.423 -34.968 1.00 41.05 140 TRP D C 1
ATOM 3171 O O . TRP D 2 28 ? -26.128 -8.393 -34.804 1.00 41.14 140 TRP D O 1
ATOM 3182 N N . GLU D 2 29 ? -27.914 -8.492 -36.169 1.00 40.84 141 GLU D N 1
ATOM 3183 C CA . GLU D 2 29 ? -27.108 -8.464 -37.384 1.00 40.69 141 GLU D CA 1
ATOM 3184 C C . GLU D 2 29 ? -26.367 -7.140 -37.522 1.00 40.96 141 GLU D C 1
ATOM 3185 O O . GLU D 2 29 ? -25.240 -7.112 -38.020 1.00 41.46 141 GLU D O 1
ATOM 3191 N N . GLU D 2 30 ? -26.985 -6.048 -37.078 1.00 40.95 142 GLU D N 1
ATOM 3192 C CA . GLU D 2 30 ? -26.340 -4.736 -37.128 1.00 40.93 142 GLU D CA 1
ATOM 3193 C C . GLU D 2 30 ? -25.131 -4.695 -36.193 1.00 40.83 142 GLU D C 1
ATOM 3194 O O . GLU D 2 30 ? -24.123 -4.051 -36.489 1.00 40.90 142 GLU D O 1
ATOM 3200 N N . SER D 2 31 ? -25.234 -5.392 -35.066 1.00 40.69 143 SER D N 1
ATOM 3201 C CA . SER D 2 31 ? -24.138 -5.470 -34.105 1.00 40.57 143 SER D CA 1
ATOM 3202 C C . SER D 2 31 ? -22.988 -6.296 -34.658 1.00 40.29 143 SER D C 1
ATOM 3203 O O . SER D 2 31 ? -21.833 -5.881 -34.611 1.00 40.09 143 SER D O 1
ATOM 3206 N N . LEU D 2 32 ? -23.328 -7.477 -35.166 1.00 39.89 144 LEU D N 1
ATOM 3207 C CA . LEU D 2 32 ? -22.383 -8.355 -35.843 1.00 39.61 144 LEU D CA 1
ATOM 3208 C C . LEU D 2 32 ? -21.565 -7.601 -36.898 1.00 39.40 144 LEU D C 1
ATOM 3209 O O . LEU D 2 32 ? -20.338 -7.593 -36.839 1.00 39.46 144 LEU D O 1
ATOM 3214 N N . LEU D 2 33 ? -22.246 -6.966 -37.851 1.00 39.11 145 LEU D N 1
ATOM 3215 C CA . LEU D 2 33 ? -21.568 -6.209 -38.918 1.00 39.16 145 LEU D CA 1
ATOM 3216 C C . LEU D 2 33 ? -20.815 -4.996 -38.377 1.00 39.02 145 LEU D C 1
ATOM 3217 O O . LEU D 2 33 ? -19.773 -4.614 -38.920 1.00 38.77 145 LEU D O 1
ATOM 3222 N N . ALA D 2 34 ? -21.350 -4.393 -37.315 1.00 38.94 146 ALA D N 1
ATOM 3223 C CA . ALA D 2 34 ? -20.693 -3.278 -36.661 1.00 39.10 146 ALA D CA 1
ATOM 3224 C C . ALA D 2 34 ? -19.324 -3.696 -36.107 1.00 39.02 146 ALA D C 1
ATOM 3225 O O . ALA D 2 34 ? -18.318 -3.035 -36.368 1.00 38.74 146 ALA D O 1
ATOM 3227 N N . CYS D 2 35 ? -19.282 -4.798 -35.360 1.00 39.09 147 CYS D N 1
ATOM 3228 C CA . CYS D 2 35 ? -18.012 -5.309 -34.838 1.00 39.32 147 CYS D CA 1
ATOM 3229 C C . CYS D 2 35 ? -17.038 -5.724 -35.961 1.00 39.19 147 CYS D C 1
ATOM 3230 O O . CYS D 2 35 ? -15.876 -5.348 -35.935 1.00 38.95 147 CYS D O 1
ATOM 3233 N N . THR D 2 36 ? -17.508 -6.480 -36.948 1.00 39.23 148 THR D N 1
ATOM 3234 C CA . THR D 2 36 ? -16.625 -6.930 -38.036 1.00 39.60 148 THR D CA 1
ATOM 3235 C C . THR D 2 36 ? -15.996 -5.753 -38.776 1.00 39.61 148 THR D C 1
ATOM 3236 O O . THR D 2 36 ? -14.836 -5.811 -39.179 1.00 39.49 148 THR D O 1
ATOM 3240 N N . SER D 2 37 ? -16.769 -4.691 -38.951 1.00 39.70 149 SER D N 1
ATOM 3241 C CA . SER D 2 37 ? -16.248 -3.454 -39.515 1.00 39.82 149 SER D CA 1
ATOM 3242 C C . SER D 2 37 ? -15.075 -2.926 -38.686 1.00 39.91 149 SER D C 1
ATOM 3243 O O . SER D 2 37 ? -14.063 -2.481 -39.245 1.00 39.65 149 SER D O 1
ATOM 3246 N N . LYS D 2 38 ? -15.211 -2.991 -37.359 1.00 39.80 150 LYS D N 1
ATOM 3247 C CA . LYS D 2 38 ? -14.144 -2.572 -36.442 1.00 39.93 150 LYS D CA 1
ATOM 3248 C C . LYS D 2 38 ? -13.009 -3.603 -36.343 1.00 39.85 150 LYS D C 1
ATOM 3249 O O . LYS D 2 38 ? -12.201 -3.545 -35.416 1.00 39.56 150 LYS D O 1
ATOM 3255 N N . ASN D 2 39 ? -12.946 -4.534 -37.299 1.00 39.97 151 ASN D N 1
ATOM 3256 C CA . ASN D 2 39 ? -11.870 -5.527 -37.378 1.00 40.01 151 ASN D CA 1
ATOM 3257 C C . ASN D 2 39 ? -11.820 -6.443 -36.156 1.00 40.01 151 ASN D C 1
ATOM 3258 O O . ASN D 2 39 ? -10.745 -6.752 -35.631 1.00 39.53 151 ASN D O 1
ATOM 3263 N N . SER D 2 40 ? -13.000 -6.856 -35.695 1.00 40.15 152 SER D N 1
ATOM 3264 C CA . SER D 2 40 ? -13.107 -7.904 -34.687 1.00 40.29 152 SER D CA 1
ATOM 3265 C C . SER D 2 40 ? -14.479 -8.558 -34.771 1.00 40.46 152 SER D C 1
ATOM 3266 O O . SER D 2 40 ? -15.136 -8.487 -35.797 1.00 40.83 152 SER D O 1
ATOM 3269 N N . SER D 2 41 ? -14.910 -9.205 -33.699 1.00 40.63 153 SER D N 1
ATOM 3270 C CA . SER D 2 41 ? -16.114 -9.995 -33.737 1.00 40.46 153 SER D CA 1
ATOM 3271 C C . SER D 2 41 ? -17.020 -9.578 -32.608 1.00 40.73 153 SER D C 1
ATOM 3272 O O . SER D 2 41 ? -16.546 -9.135 -31.567 1.00 40.98 153 SER D O 1
ATOM 3275 N N . LEU D 2 42 ? -18.326 -9.712 -32.838 1.00 40.73 154 LEU D N 1
ATOM 3276 C CA . LEU D 2 42 ? -19.343 -9.531 -31.822 1.00 40.55 154 LEU D CA 1
ATOM 3277 C C . LEU D 2 42 ? -18.962 -10.332 -30.587 1.00 40.53 154 LEU D C 1
ATOM 3278 O O . LEU D 2 42 ? -18.246 -11.321 -30.684 1.00 40.64 154 LEU D O 1
ATOM 3283 N N . LEU D 2 43 ? -19.426 -9.889 -29.424 1.00 40.86 155 LEU D N 1
ATOM 3284 C CA . LEU D 2 43 ? -19.013 -10.490 -28.160 1.00 41.08 155 LEU D CA 1
ATOM 3285 C C . LEU D 2 43 ? -19.223 -11.992 -28.186 1.00 41.38 155 LEU D C 1
ATOM 3286 O O . LEU D 2 43 ? -20.313 -12.472 -28.497 1.00 41.54 155 LEU D O 1
ATOM 3291 N N . SER D 2 44 ? -18.157 -12.720 -27.893 1.00 41.68 156 SER D N 1
ATOM 3292 C CA . SER D 2 44 ? -18.219 -14.157 -27.720 1.00 42.08 156 SER D CA 1
ATOM 3293 C C . SER D 2 44 ? -18.024 -14.391 -26.248 1.00 42.38 156 SER D C 1
ATOM 3294 O O . SER D 2 44 ? -17.411 -13.571 -25.567 1.00 42.75 156 SER D O 1
ATOM 3297 N N . ILE D 2 45 ? -18.536 -15.506 -25.755 1.00 42.63 157 ILE D N 1
ATOM 3298 C CA . ILE D 2 45 ? -18.404 -15.852 -24.347 1.00 42.75 157 ILE D CA 1
ATOM 3299 C C . ILE D 2 45 ? -17.689 -17.188 -24.256 1.00 42.98 157 ILE D C 1
ATOM 3300 O O . ILE D 2 45 ? -18.129 -18.156 -24.869 1.00 43.24 157 ILE D O 1
ATOM 3305 N N . ASP D 2 46 ? -16.603 -17.240 -23.487 1.00 43.39 158 ASP D N 1
ATOM 3306 C CA . ASP D 2 46 ? -15.752 -18.441 -23.388 1.00 43.70 158 ASP D CA 1
ATOM 3307 C C . ASP D 2 46 ? -16.019 -19.261 -22.134 1.00 43.86 158 ASP D C 1
ATOM 3308 O O . ASP D 2 46 ? -16.255 -20.474 -22.210 1.00 44.21 158 ASP D O 1
ATOM 3313 N N . ASN D 2 47 ? -15.954 -18.586 -20.987 1.00 43.81 159 ASN D N 1
ATOM 3314 C CA . ASN D 2 47 ? -16.176 -19.191 -19.676 1.00 43.73 159 ASN D CA 1
ATOM 3315 C C . ASN D 2 47 ? -17.463 -18.633 -19.046 1.00 43.52 159 ASN D C 1
ATOM 3316 O O . ASN D 2 47 ? -18.124 -17.772 -19.624 1.00 43.37 159 ASN D O 1
ATOM 3321 N N . GLU D 2 48 ? -17.818 -19.163 -17.877 1.00 43.42 160 GLU D N 1
ATOM 3322 C CA . GLU D 2 48 ? -18.859 -18.595 -17.003 1.00 43.19 160 GLU D CA 1
ATOM 3323 C C . GLU D 2 48 ? -18.286 -17.419 -16.193 1.00 42.98 160 GLU D C 1
ATOM 3324 O O . GLU D 2 48 ? -19.023 -16.532 -15.736 1.00 42.61 160 GLU D O 1
ATOM 3330 N N . GLU D 2 49 ? -16.964 -17.448 -16.010 1.00 42.68 161 GLU D N 1
ATOM 3331 C CA . GLU D 2 49 ? -16.235 -16.457 -15.223 1.00 42.36 161 GLU D CA 1
ATOM 3332 C C . GLU D 2 49 ? -16.053 -15.154 -16.007 1.00 41.97 161 GLU D C 1
ATOM 3333 O O . GLU D 2 49 ? -16.210 -14.074 -15.445 1.00 42.09 161 GLU D O 1
ATOM 3339 N N . GLU D 2 50 ? -15.713 -15.252 -17.290 1.00 41.35 162 GLU D N 1
ATOM 3340 C CA . GLU D 2 50 ? -15.749 -14.089 -18.176 1.00 41.11 162 GLU D CA 1
ATOM 3341 C C . GLU D 2 50 ? -17.091 -13.388 -18.040 1.00 40.63 162 GLU D C 1
ATOM 3342 O O . GLU D 2 50 ? -17.159 -12.180 -17.908 1.00 40.65 162 GLU D O 1
ATOM 3348 N N . MET D 2 51 ? -18.151 -14.182 -18.064 1.00 40.36 163 MET D N 1
ATOM 3349 C CA . MET D 2 51 ? -19.520 -13.692 -17.975 1.00 40.16 163 MET D CA 1
ATOM 3350 C C . MET D 2 51 ? -19.692 -12.821 -16.728 1.00 39.46 163 MET D C 1
ATOM 3351 O O . MET D 2 51 ? -20.185 -11.697 -16.807 1.00 39.09 163 MET D O 1
ATOM 3356 N N . LYS D 2 52 ? -19.257 -13.334 -15.582 1.00 38.96 164 LYS D N 1
ATOM 3357 C CA . LYS D 2 52 ? -19.366 -12.596 -14.323 1.00 38.64 164 LYS D CA 1
ATOM 3358 C C . LYS D 2 52 ? -18.582 -11.283 -14.356 1.00 38.03 164 LYS D C 1
ATOM 3359 O O . LYS D 2 52 ? -19.049 -10.268 -13.843 1.00 37.72 164 LYS D O 1
ATOM 3365 N N . PHE D 2 53 ? -17.390 -11.308 -14.941 1.00 37.73 165 PHE D N 1
ATOM 3366 C CA . PHE D 2 53 ? -16.603 -10.096 -15.108 1.00 37.74 165 PHE D CA 1
ATOM 3367 C C . PHE D 2 53 ? -17.325 -9.079 -15.988 1.00 37.60 165 PHE D C 1
ATOM 3368 O O . PHE D 2 53 ? -17.413 -7.894 -15.649 1.00 37.39 165 PHE D O 1
ATOM 3376 N N . LEU D 2 54 ? -17.825 -9.562 -17.120 1.00 37.39 166 LEU D N 1
ATOM 3377 C CA . LEU D 2 54 ? -18.538 -8.737 -18.091 1.00 37.41 166 LEU D CA 1
ATOM 3378 C C . LEU D 2 54 ? -19.824 -8.120 -17.492 1.00 37.39 166 LEU D C 1
ATOM 3379 O O . LEU D 2 54 ? -20.300 -7.069 -17.954 1.00 37.03 166 LEU D O 1
ATOM 3384 N N . SER D 2 55 ? -20.363 -8.768 -16.459 1.00 37.13 167 SER D N 1
ATOM 3385 C CA . SER D 2 55 ? -21.578 -8.303 -15.787 1.00 37.29 167 SER D CA 1
ATOM 3386 C C . SER D 2 55 ? -21.332 -7.143 -14.812 1.00 37.43 167 SER D C 1
ATOM 3387 O O . SER D 2 55 ? -22.292 -6.519 -14.353 1.00 37.17 167 SER D O 1
ATOM 3390 N N . ILE D 2 56 ? -20.061 -6.888 -14.483 1.00 37.49 168 ILE D N 1
ATOM 3391 C CA . ILE D 2 56 ? -19.661 -5.725 -13.680 1.00 37.96 168 ILE D CA 1
ATOM 3392 C C . ILE D 2 56 ? -19.534 -4.483 -14.567 1.00 38.13 168 ILE D C 1
ATOM 3393 O O . ILE D 2 56 ? -19.823 -3.362 -14.143 1.00 37.89 168 ILE D O 1
ATOM 3398 N N . ILE D 2 57 ? -19.109 -4.716 -15.805 1.00 38.61 169 ILE D N 1
ATOM 3399 C CA . ILE D 2 57 ? -18.738 -3.662 -16.742 1.00 39.03 169 ILE D CA 1
ATOM 3400 C C . ILE D 2 57 ? -19.909 -3.171 -17.608 1.00 39.24 169 ILE D C 1
ATOM 3401 O O . ILE D 2 57 ? -19.907 -2.026 -18.055 1.00 39.30 169 ILE D O 1
ATOM 3406 N N . SER D 2 58 ? -20.902 -4.028 -17.841 1.00 39.63 170 SER D N 1
ATOM 3407 C CA . SER D 2 58 ? -22.053 -3.661 -18.660 1.00 39.97 170 SER D CA 1
ATOM 3408 C C . SER D 2 58 ? -23.218 -4.625 -18.472 1.00 40.31 170 SER D C 1
ATOM 3409 O O . SER D 2 58 ? -23.031 -5.836 -18.567 1.00 40.62 170 SER D O 1
ATOM 3412 N N . PRO D 2 59 ? -24.434 -4.098 -18.236 1.00 40.70 171 PRO D N 1
ATOM 3413 C CA . PRO D 2 59 ? -25.565 -4.977 -17.909 1.00 40.62 171 PRO D CA 1
ATOM 3414 C C . PRO D 2 59 ? -26.054 -5.852 -19.067 1.00 40.59 171 PRO D C 1
ATOM 3415 O O . PRO D 2 59 ? -26.312 -7.035 -18.851 1.00 40.90 171 PRO D O 1
ATOM 3419 N N . SER D 2 60 ? -26.181 -5.294 -20.269 1.00 40.29 172 SER D N 1
ATOM 3420 C CA . SER D 2 60 ? -26.766 -6.040 -21.387 1.00 39.89 172 SER D CA 1
ATOM 3421 C C . SER D 2 60 ? -25.862 -6.024 -22.605 1.00 39.59 172 SER D C 1
ATOM 3422 O O . SER D 2 60 ? -25.240 -5.008 -22.891 1.00 39.60 172 SER D O 1
ATOM 3425 N N . SER D 2 61 ? -25.797 -7.154 -23.317 1.00 39.25 173 SER D N 1
ATOM 3426 C CA . SER D 2 61 ? -25.156 -7.200 -24.635 1.00 38.84 173 SER D CA 1
ATOM 3427 C C . SER D 2 61 ? -25.549 -8.409 -25.462 1.00 38.34 173 SER D C 1
ATOM 3428 O O . SER D 2 61 ? -25.744 -9.494 -24.932 1.00 38.15 173 SER D O 1
ATOM 3431 N N . TRP D 2 62 ? -25.632 -8.202 -26.773 1.00 38.09 174 TRP D N 1
ATOM 3432 C CA . TRP D 2 62 ? -25.718 -9.289 -27.747 1.00 37.88 174 TRP D CA 1
ATOM 3433 C C . TRP D 2 62 ? -24.458 -10.129 -27.650 1.00 37.65 174 TRP D C 1
ATOM 3434 O O . TRP D 2 62 ? -23.369 -9.606 -27.434 1.00 37.24 174 TRP D O 1
ATOM 3445 N N . ILE D 2 63 ? -24.596 -11.430 -27.813 1.00 37.47 175 ILE D N 1
ATOM 3446 C CA . ILE D 2 63 ? -23.431 -12.248 -28.008 1.00 37.80 175 ILE D CA 1
ATOM 3447 C C . ILE D 2 63 ? -23.564 -12.964 -29.357 1.00 37.91 175 ILE D C 1
ATOM 3448 O O . ILE D 2 63 ? -24.669 -13.120 -29.880 1.00 37.83 175 ILE D O 1
ATOM 3453 N N . GLY D 2 64 ? -22.441 -13.382 -29.926 1.00 38.13 176 GLY D N 1
ATOM 3454 C CA . GLY D 2 64 ? -22.447 -14.028 -31.253 1.00 38.39 176 GLY D CA 1
ATOM 3455 C C . GLY D 2 64 ? -22.982 -15.450 -31.232 1.00 38.52 176 GLY D C 1
ATOM 3456 O O . GLY D 2 64 ? -22.241 -16.383 -31.514 1.00 39.04 176 GLY D O 1
ATOM 3457 N N . VAL D 2 65 ? -24.266 -15.606 -30.910 1.00 38.54 177 VAL D N 1
ATOM 3458 C CA . VAL D 2 65 ? -24.924 -16.915 -30.810 1.00 38.66 177 VAL D CA 1
ATOM 3459 C C . VAL D 2 65 ? -26.344 -16.794 -31.369 1.00 38.97 177 VAL D C 1
ATOM 3460 O O . VAL D 2 65 ? -27.015 -15.793 -31.110 1.00 39.28 177 VAL D O 1
ATOM 3464 N N . PHE D 2 66 ? -26.808 -17.787 -32.130 1.00 39.04 178 PHE D N 1
ATOM 3465 C CA . PHE D 2 66 ? -28.117 -17.662 -32.791 1.00 39.18 178 PHE D CA 1
ATOM 3466 C C . PHE D 2 66 ? -28.800 -18.968 -33.210 1.00 39.32 178 PHE D C 1
ATOM 3467 O O . PHE D 2 66 ? -28.207 -20.049 -33.163 1.00 38.91 178 PHE D O 1
ATOM 3475 N N . ARG D 2 67 ? -30.065 -18.820 -33.612 1.00 39.64 179 ARG D N 1
ATOM 3476 C CA . ARG D 2 67 ? -30.857 -19.882 -34.224 1.00 39.87 179 ARG D CA 1
ATOM 3477 C C . ARG D 2 67 ? -31.513 -19.372 -35.493 1.00 40.01 179 ARG D C 1
ATOM 3478 O O . ARG D 2 67 ? -31.870 -18.190 -35.575 1.00 39.81 179 ARG D O 1
ATOM 3486 N N . ASN D 2 68 ? -31.683 -20.276 -36.464 1.00 40.01 180 ASN D N 1
ATOM 3487 C CA . ASN D 2 68 ? -32.518 -20.020 -37.636 1.00 40.02 180 ASN D CA 1
ATOM 3488 C C . ASN D 2 68 ? -33.995 -20.010 -37.243 1.00 40.14 180 ASN D C 1
ATOM 3489 O O . ASN D 2 68 ? -34.776 -19.228 -37.788 1.00 40.03 180 ASN D O 1
ATOM 3494 N N . SER D 2 69 ? -34.367 -20.894 -36.311 1.00 40.30 181 SER D N 1
ATOM 3495 C CA . SER D 2 69 ? -35.746 -20.986 -35.806 1.00 40.28 181 SER D CA 1
ATOM 3496 C C . SER D 2 69 ? -35.824 -21.630 -34.418 1.00 40.41 181 SER D C 1
ATOM 3497 O O . SER D 2 69 ? -34.850 -22.192 -33.915 1.00 40.10 181 SER D O 1
ATOM 3500 N N . SER D 2 70 ? -37.027 -21.577 -33.848 1.00 40.82 182 SER D N 1
ATOM 3501 C CA . SER D 2 70 ? -37.309 -22.006 -32.474 1.00 41.02 182 SER D CA 1
ATOM 3502 C C . SER D 2 70 ? -36.603 -23.287 -32.041 1.00 41.23 182 SER D C 1
ATOM 3503 O O . SER D 2 70 ? -36.200 -23.394 -30.880 1.00 41.45 182 SER D O 1
ATOM 3506 N N . HIS D 2 71 ? -36.470 -24.270 -32.932 1.00 41.22 183 HIS D N 1
ATOM 3507 C CA . HIS D 2 71 ? -35.564 -25.367 -32.615 1.00 41.12 183 HIS D CA 1
ATOM 3508 C C . HIS D 2 71 ? -34.775 -25.999 -33.745 1.00 40.89 183 HIS D C 1
ATOM 3509 O O . HIS D 2 71 ? -35.150 -27.009 -34.338 1.00 40.76 183 HIS D O 1
ATOM 3516 N N . HIS D 2 72 ? -33.672 -25.325 -34.024 1.00 40.62 184 HIS D N 1
ATOM 3517 C CA . HIS D 2 72 ? -32.413 -25.962 -34.308 1.00 40.43 184 HIS D CA 1
ATOM 3518 C C . HIS D 2 72 ? -31.546 -25.471 -33.145 1.00 40.29 184 HIS D C 1
ATOM 3519 O O . HIS D 2 72 ? -31.879 -24.460 -32.526 1.00 40.22 184 HIS D O 1
ATOM 3526 N N . PRO D 2 73 ? -30.449 -26.174 -32.827 1.00 40.15 185 PRO D N 1
ATOM 3527 C CA . PRO D 2 73 ? -29.659 -25.788 -31.653 1.00 40.07 185 PRO D CA 1
ATOM 3528 C C . PRO D 2 73 ? -29.007 -24.414 -31.775 1.00 39.91 185 PRO D C 1
ATOM 3529 O O . PRO D 2 73 ? -28.860 -23.900 -32.877 1.00 39.89 185 PRO D O 1
ATOM 3533 N N . TRP D 2 74 ? -28.636 -23.821 -30.642 1.00 39.98 186 TRP D N 1
ATOM 3534 C CA . TRP D 2 74 ? -27.918 -22.538 -30.645 1.00 39.87 186 TRP D CA 1
ATOM 3535 C C . TRP D 2 74 ? -26.502 -22.698 -31.222 1.00 39.87 186 TRP D C 1
ATOM 3536 O O . TRP D 2 74 ? -25.753 -23.600 -30.822 1.00 40.02 186 TRP D O 1
ATOM 3547 N N . VAL D 2 75 ? -26.145 -21.805 -32.145 1.00 39.53 187 VAL D N 1
ATOM 3548 C CA . VAL D 2 75 ? -24.905 -21.899 -32.912 1.00 39.39 187 VAL D CA 1
ATOM 3549 C C . VAL D 2 75 ? -24.076 -20.638 -32.714 1.00 39.27 187 VAL D C 1
ATOM 3550 O O . VAL D 2 75 ? -24.631 -19.538 -32.662 1.00 39.31 187 VAL D O 1
ATOM 3554 N N . THR D 2 76 ? -22.756 -20.793 -32.618 1.00 39.13 188 THR D N 1
ATOM 3555 C CA . THR D 2 76 ? -21.845 -19.644 -32.538 1.00 39.15 188 THR D CA 1
ATOM 3556 C C . THR D 2 76 ? -21.509 -19.141 -33.945 1.00 39.35 188 THR D C 1
ATOM 3557 O O . THR D 2 76 ? -21.878 -19.762 -34.941 1.00 38.96 188 THR D O 1
ATOM 3561 N N . MET D 2 77 ? -20.787 -18.027 -34.017 1.00 39.50 189 MET D N 1
ATOM 3562 C CA . MET D 2 77 ? -20.297 -17.511 -35.293 1.00 39.59 189 MET D CA 1
ATOM 3563 C C . MET D 2 77 ? -18.992 -18.187 -35.715 1.00 39.68 189 MET D C 1
ATOM 3564 O O . MET D 2 77 ? -18.522 -17.968 -36.829 1.00 40.01 189 MET D O 1
ATOM 3569 N N . ASN D 2 78 ? -18.404 -18.994 -34.830 1.00 39.63 190 ASN D N 1
ATOM 3570 C CA . ASN D 2 78 ? -17.294 -19.883 -35.211 1.00 39.50 190 ASN D CA 1
ATOM 3571 C C . ASN D 2 78 ? -17.777 -21.210 -35.784 1.00 39.42 190 ASN D C 1
ATOM 3572 O O . ASN D 2 78 ? -16.956 -22.063 -36.113 1.00 39.52 190 ASN D O 1
ATOM 3577 N N . GLY D 2 79 ? -19.098 -21.392 -35.882 1.00 39.43 191 GLY D N 1
ATOM 3578 C CA . GLY D 2 79 ? -19.687 -22.595 -36.459 1.00 39.45 191 GLY D CA 1
ATOM 3579 C C . GLY D 2 79 ? -19.745 -23.795 -35.527 1.00 39.62 191 GLY D C 1
ATOM 3580 O O . GLY D 2 79 ? -19.676 -24.937 -35.984 1.00 39.64 191 GLY D O 1
ATOM 3581 N N . LEU D 2 80 ? -19.901 -23.537 -34.228 1.00 39.96 192 LEU D N 1
ATOM 3582 C CA . LEU D 2 80 ? -19.928 -24.576 -33.197 1.00 40.10 192 LEU D CA 1
ATOM 3583 C C . LEU D 2 80 ? -21.232 -24.546 -32.412 1.00 40.43 192 LEU D C 1
ATOM 3584 O O . LEU D 2 80 ? -21.962 -23.547 -32.435 1.00 40.76 192 LEU D O 1
ATOM 3589 N N . ALA D 2 81 ? -21.502 -25.634 -31.691 1.00 40.53 193 ALA D N 1
ATOM 3590 C CA . ALA D 2 81 ? -22.652 -25.703 -30.790 1.00 40.81 193 ALA D CA 1
ATOM 3591 C C . ALA D 2 81 ? -22.337 -24.957 -29.493 1.00 40.98 193 ALA D C 1
ATOM 3592 O O . ALA D 2 81 ? -21.317 -25.216 -28.861 1.00 41.03 193 ALA D O 1
ATOM 3594 N N . PHE D 2 82 ? -23.218 -24.035 -29.106 1.00 41.58 194 PHE D N 1
ATOM 3595 C CA . PHE D 2 82 ? -23.008 -23.194 -27.922 1.00 41.76 194 PHE D CA 1
ATOM 3596 C C . PHE D 2 82 ? -23.360 -23.989 -26.668 1.00 42.04 194 PHE D C 1
ATOM 3597 O O . PHE D 2 82 ? -24.528 -24.296 -26.431 1.00 42.26 194 PHE D O 1
ATOM 3605 N N . LYS D 2 83 ? -22.347 -24.316 -25.869 1.00 42.21 195 LYS D N 1
ATOM 3606 C CA . LYS D 2 83 ? -22.507 -25.281 -24.771 1.00 42.27 195 LYS D CA 1
ATOM 3607 C C . LYS D 2 83 ? -23.010 -24.697 -23.440 1.00 42.04 195 LYS D C 1
ATOM 3608 O O . LYS D 2 83 ? -23.199 -25.443 -22.482 1.00 41.92 195 LYS D O 1
ATOM 3614 N N . HIS D 2 84 ? -23.236 -23.384 -23.384 1.00 41.91 196 HIS D N 1
ATOM 3615 C CA . HIS D 2 84 ? -23.871 -22.764 -22.213 1.00 41.94 196 HIS D CA 1
ATOM 3616 C C . HIS D 2 84 ? -25.373 -22.640 -22.439 1.00 41.80 196 HIS D C 1
ATOM 3617 O O . HIS D 2 84 ? -25.819 -22.288 -23.535 1.00 41.59 196 HIS D O 1
ATOM 3624 N N . GLU D 2 85 ? -26.149 -22.924 -21.393 1.00 41.67 197 GLU D N 1
ATOM 3625 C CA . GLU D 2 85 ? -27.601 -22.858 -21.485 1.00 41.58 197 GLU D CA 1
ATOM 3626 C C . GLU D 2 85 ? -28.022 -21.401 -21.604 1.00 41.49 197 GLU D C 1
ATOM 3627 O O . GLU D 2 85 ? -27.426 -20.520 -20.980 1.00 41.65 197 GLU D O 1
ATOM 3633 N N . ILE D 2 86 ? -29.033 -21.155 -22.430 1.00 41.37 198 ILE D N 1
ATOM 3634 C CA . ILE D 2 86 ? -29.587 -19.820 -22.617 1.00 41.26 198 ILE D CA 1
ATOM 3635 C C . ILE D 2 86 ? -31.115 -19.875 -22.399 1.00 41.29 198 ILE D C 1
ATOM 3636 O O . ILE D 2 86 ? -31.791 -20.796 -22.857 1.00 41.57 198 ILE D O 1
ATOM 3641 N N . LYS D 2 87 ? -31.633 -18.900 -21.656 1.00 41.09 199 LYS D N 1
ATOM 3642 C CA . LYS D 2 87 ? -33.032 -18.872 -21.248 1.00 40.91 199 LYS D CA 1
ATOM 3643 C C . LYS D 2 87 ? -33.968 -18.575 -22.419 1.00 40.89 199 LYS D C 1
ATOM 3644 O O . LYS D 2 87 ? -34.918 -19.327 -22.678 1.00 41.08 199 LYS D O 1
ATOM 3650 N N . ALA D 2 92 ? -41.109 -17.006 -27.280 1.00 42.11 204 ALA D N 1
ATOM 3651 C CA . ALA D 2 92 ? -42.007 -16.980 -28.426 1.00 42.14 204 ALA D CA 1
ATOM 3652 C C . ALA D 2 92 ? -41.226 -16.981 -29.741 1.00 42.18 204 ALA D C 1
ATOM 3653 O O . ALA D 2 92 ? -41.094 -18.028 -30.372 1.00 42.30 204 ALA D O 1
ATOM 3655 N N . GLU D 2 93 ? -40.694 -15.825 -30.139 1.00 42.20 205 GLU D N 1
ATOM 3656 C CA . GLU D 2 93 ? -40.010 -15.680 -31.436 1.00 42.14 205 GLU D CA 1
ATOM 3657 C C . GLU D 2 93 ? -38.566 -15.194 -31.274 1.00 42.13 205 GLU D C 1
ATOM 3658 O O . GLU D 2 93 ? -38.098 -14.337 -32.024 1.00 42.33 205 GLU D O 1
ATOM 3664 N N . LEU D 2 94 ? -37.858 -15.766 -30.305 1.00 41.88 206 LEU D N 1
ATOM 3665 C CA . LEU D 2 94 ? -36.541 -15.281 -29.912 1.00 41.63 206 LEU D CA 1
ATOM 3666 C C . LEU D 2 94 ? -35.483 -16.215 -30.459 1.00 41.38 206 LEU D C 1
ATOM 3667 O O . LEU D 2 94 ? -35.380 -17.349 -30.011 1.00 41.27 206 LEU D O 1
ATOM 3672 N N . ASN D 2 95 ? -34.694 -15.734 -31.417 1.00 41.21 207 ASN D N 1
ATOM 3673 C CA . ASN D 2 95 ? -33.714 -16.569 -32.118 1.00 41.10 207 ASN D CA 1
ATOM 3674 C C . ASN D 2 95 ? -32.256 -16.068 -32.043 1.00 41.02 207 ASN D C 1
ATOM 3675 O O . ASN D 2 95 ? -31.384 -16.589 -32.735 1.00 40.84 207 ASN D O 1
ATOM 3680 N N . CYS D 2 96 ? -32.000 -15.067 -31.202 1.00 41.11 208 CYS D N 1
ATOM 3681 C CA . CYS D 2 96 ? -30.657 -14.512 -31.009 1.00 41.08 208 CYS D CA 1
ATOM 3682 C C . CYS D 2 96 ? -30.387 -14.369 -29.512 1.00 41.01 208 CYS D C 1
ATOM 3683 O O . CYS D 2 96 ? -31.292 -14.043 -28.746 1.00 41.05 208 CYS D O 1
ATOM 3686 N N . ALA D 2 97 ? -29.141 -14.588 -29.098 1.00 40.88 209 ALA D N 1
ATOM 3687 C CA . ALA D 2 97 ? -28.799 -14.568 -27.679 1.00 40.65 209 ALA D CA 1
ATOM 3688 C C . ALA D 2 97 ? -28.270 -13.212 -27.233 1.00 40.56 209 ALA D C 1
ATOM 3689 O O . ALA D 2 97 ? -27.636 -12.501 -27.997 1.00 40.54 209 ALA D O 1
ATOM 3691 N N . VAL D 2 98 ? -28.549 -12.879 -25.974 1.00 40.75 210 VAL D N 1
ATOM 3692 C CA . VAL D 2 98 ? -28.072 -11.663 -25.314 1.00 40.81 210 VAL D CA 1
ATOM 3693 C C . VAL D 2 98 ? -27.611 -12.037 -23.910 1.00 41.10 210 VAL D C 1
ATOM 3694 O O . VAL D 2 98 ? -28.257 -12.849 -23.243 1.00 41.20 210 VAL D O 1
ATOM 3698 N N . LEU D 2 99 ? -26.501 -11.446 -23.468 1.00 41.40 211 LEU D N 1
ATOM 3699 C CA . LEU D 2 99 ? -26.050 -11.549 -22.080 1.00 41.40 211 LEU D CA 1
ATOM 3700 C C . LEU D 2 99 ? -26.599 -10.360 -21.312 1.00 41.65 211 LEU D C 1
ATOM 3701 O O . LEU D 2 99 ? -26.255 -9.228 -21.634 1.00 41.48 211 LEU D O 1
ATOM 3706 N N . GLN D 2 100 ? -27.454 -10.628 -20.314 1.00 42.16 212 GLN D N 1
ATOM 3707 C CA . GLN D 2 100 ? -28.056 -9.595 -19.452 1.00 42.42 212 GLN D CA 1
ATOM 3708 C C . GLN D 2 100 ? -27.880 -9.899 -17.960 1.00 42.72 212 GLN D C 1
ATOM 3709 O O . GLN D 2 100 ? -28.566 -10.773 -17.418 1.00 42.85 212 GLN D O 1
ATOM 3715 N N . VAL D 2 101 ? -26.986 -9.147 -17.309 1.00 42.94 213 VAL D N 1
ATOM 3716 C CA . VAL D 2 101 ? -26.570 -9.370 -15.908 1.00 42.93 213 VAL D CA 1
ATOM 3717 C C . VAL D 2 101 ? -26.343 -10.849 -15.532 1.00 42.99 213 VAL D C 1
ATOM 3718 O O . VAL D 2 101 ? -27.215 -11.515 -14.956 1.00 43.10 213 VAL D O 1
ATOM 3722 N N . ASN D 2 102 ? -25.152 -11.340 -15.870 1.00 42.77 214 ASN D N 1
ATOM 3723 C CA . ASN D 2 102 ? -24.722 -12.717 -15.598 1.00 42.51 214 ASN D CA 1
ATOM 3724 C C . ASN D 2 102 ? -25.742 -13.818 -15.918 1.00 42.29 214 ASN D C 1
ATOM 3725 O O . ASN D 2 102 ? -25.799 -14.841 -15.231 1.00 42.26 214 ASN D O 1
ATOM 3730 N N . ARG D 2 103 ? -26.531 -13.606 -16.968 1.00 42.00 215 ARG D N 1
ATOM 3731 C CA . ARG D 2 103 ? -27.351 -14.668 -17.538 1.00 41.82 215 ARG D CA 1
ATOM 3732 C C . ARG D 2 103 ? -27.474 -14.548 -19.061 1.00 41.59 215 ARG D C 1
ATOM 3733 O O . ARG D 2 103 ? -27.421 -13.444 -19.630 1.00 41.13 215 ARG D O 1
ATOM 3741 N N . LEU D 2 104 ? -27.617 -15.706 -19.705 1.00 41.14 216 LEU D N 1
ATOM 3742 C CA . LEU D 2 104 ? -27.771 -15.782 -21.146 1.00 41.11 216 LEU D CA 1
ATOM 3743 C C . LEU D 2 104 ? -29.264 -15.830 -21.463 1.00 41.06 216 LEU D C 1
ATOM 3744 O O . LEU D 2 104 ? -29.965 -16.764 -21.062 1.00 40.82 216 LEU D O 1
ATOM 3749 N N . LYS D 2 105 ? -29.742 -14.803 -22.166 1.00 41.04 217 LYS D N 1
ATOM 3750 C CA . LYS D 2 105 ? -31.165 -14.611 -22.427 1.00 40.98 217 LYS D CA 1
ATOM 3751 C C . LYS D 2 105 ? -31.451 -14.705 -23.921 1.00 40.92 217 LYS D C 1
ATOM 3752 O O . LYS D 2 105 ? -30.639 -14.294 -24.744 1.00 40.76 217 LYS D O 1
ATOM 3758 N N . SER D 2 106 ? -32.613 -15.252 -24.261 1.00 40.96 218 SER D N 1
ATOM 3759 C CA . SER D 2 106 ? -33.084 -15.287 -25.641 1.00 41.00 218 SER D CA 1
ATOM 3760 C C . SER D 2 106 ? -33.758 -13.951 -25.920 1.00 40.90 218 SER D C 1
ATOM 3761 O O . SER D 2 106 ? -34.474 -13.439 -25.061 1.00 41.35 218 SER D O 1
ATOM 3764 N N . ALA D 2 107 ? -33.535 -13.375 -27.095 1.00 40.69 219 ALA D N 1
ATOM 3765 C CA . ALA D 2 107 ? -34.163 -12.096 -27.431 1.00 40.79 219 ALA D CA 1
ATOM 3766 C C . ALA D 2 107 ? -34.497 -11.986 -28.910 1.00 40.88 219 ALA D C 1
ATOM 3767 O O . ALA D 2 107 ? -33.867 -12.625 -29.744 1.00 40.98 219 ALA D O 1
ATOM 3769 N N . GLN D 2 108 ? -35.513 -11.181 -29.216 1.00 41.09 220 GLN D N 1
ATOM 3770 C CA . GLN D 2 108 ? -35.953 -10.959 -30.593 1.00 41.06 220 GLN D CA 1
ATOM 3771 C C . GLN D 2 108 ? -34.838 -10.236 -31.346 1.00 41.05 220 GLN D C 1
ATOM 3772 O O . GLN D 2 108 ? -34.390 -9.167 -30.940 1.00 40.91 220 GLN D O 1
ATOM 3778 N N . CYS D 2 109 ? -34.396 -10.842 -32.443 1.00 41.28 221 CYS D N 1
ATOM 3779 C CA . CYS D 2 109 ? -33.222 -10.382 -33.191 1.00 41.38 221 CYS D CA 1
ATOM 3780 C C . CYS D 2 109 ? -33.338 -8.941 -33.691 1.00 41.31 221 CYS D C 1
ATOM 3781 O O . CYS D 2 109 ? -32.322 -8.276 -33.891 1.00 41.43 221 CYS D O 1
ATOM 3784 N N . GLY D 2 110 ? -34.567 -8.470 -33.892 1.00 41.25 222 GLY D N 1
ATOM 3785 C CA . GLY D 2 110 ? -34.821 -7.093 -34.309 1.00 41.28 222 GLY D CA 1
ATOM 3786 C C . GLY D 2 110 ? -34.845 -6.047 -33.195 1.00 41.27 222 GLY D C 1
ATOM 3787 O O . GLY D 2 110 ? -35.027 -4.856 -33.468 1.00 41.36 222 GLY D O 1
ATOM 3788 N N . SER D 2 111 ? -34.681 -6.473 -31.944 1.00 41.13 223 SER D N 1
ATOM 3789 C CA . SER D 2 111 ? -34.599 -5.530 -30.833 1.00 41.03 223 SER D CA 1
ATOM 3790 C C . SER D 2 111 ? -33.328 -4.724 -30.992 1.00 41.01 223 SER D C 1
ATOM 3791 O O . SER D 2 111 ? -32.316 -5.244 -31.445 1.00 41.34 223 SER D O 1
ATOM 3794 N N . SER D 2 112 ? -33.375 -3.449 -30.643 1.00 40.95 224 SER D N 1
ATOM 3795 C CA . SER D 2 112 ? -32.148 -2.671 -30.533 1.00 40.58 224 SER D CA 1
ATOM 3796 C C . SER D 2 112 ? -31.592 -2.912 -29.132 1.00 40.17 224 SER D C 1
ATOM 3797 O O . SER D 2 112 ? -32.270 -2.682 -28.134 1.00 40.13 224 SER D O 1
ATOM 3800 N N . ILE D 2 113 ? -30.374 -3.434 -29.070 1.00 39.85 225 ILE D N 1
ATOM 3801 C CA . ILE D 2 113 ? -29.701 -3.716 -27.806 1.00 39.62 225 ILE D CA 1
ATOM 3802 C C . ILE D 2 113 ? -28.224 -3.325 -27.920 1.00 39.34 225 ILE D C 1
ATOM 3803 O O . ILE D 2 113 ? -27.667 -3.311 -29.021 1.00 39.07 225 ILE D O 1
ATOM 3808 N N . ILE D 2 114 ? -27.610 -2.985 -26.784 1.00 39.00 226 ILE D N 1
ATOM 3809 C CA . ILE D 2 114 ? -26.173 -2.711 -26.703 1.00 38.86 226 ILE D CA 1
ATOM 3810 C C . ILE D 2 114 ? -25.413 -3.919 -27.234 1.00 38.65 226 ILE D C 1
ATOM 3811 O O . ILE D 2 114 ? -25.868 -5.048 -27.059 1.00 38.07 226 ILE D O 1
ATOM 3816 N N . TYR D 2 115 ? -24.269 -3.670 -27.877 1.00 38.69 227 TYR D N 1
ATOM 3817 C CA . TYR D 2 115 ? -23.367 -4.728 -28.321 1.00 39.22 227 TYR D CA 1
ATOM 3818 C C . TYR D 2 115 ? -21.934 -4.398 -27.952 1.00 39.39 227 TYR D C 1
ATOM 3819 O O . TYR D 2 115 ? -21.526 -3.238 -28.019 1.00 39.19 227 TYR D O 1
ATOM 3828 N N . HIS D 2 116 ? -21.177 -5.433 -27.585 1.00 39.83 228 HIS D N 1
ATOM 3829 C CA . HIS D 2 116 ? -19.735 -5.330 -27.411 1.00 40.18 228 HIS D CA 1
ATOM 3830 C C . HIS D 2 116 ? -18.990 -6.141 -28.470 1.00 40.53 228 HIS D C 1
ATOM 3831 O O . HIS D 2 116 ? -19.549 -7.061 -29.065 1.00 40.88 228 HIS D O 1
ATOM 3838 N N . CYS D 2 117 ? -17.720 -5.803 -28.677 1.00 40.69 229 CYS D N 1
ATOM 3839 C CA . CYS D 2 117 ? -16.852 -6.526 -29.603 1.00 40.85 229 CYS D CA 1
ATOM 3840 C C . CYS D 2 117 ? -15.644 -7.134 -28.856 1.00 40.76 229 CYS D C 1
ATOM 3841 O O . CYS D 2 117 ? -15.236 -6.626 -27.830 1.00 40.57 229 CYS D O 1
ATOM 3844 N N . LYS D 2 118 ? -15.080 -8.223 -29.372 1.00 41.26 230 LYS D N 1
ATOM 3845 C CA . LYS D 2 118 ? -14.001 -8.941 -28.682 1.00 41.44 230 LYS D CA 1
ATOM 3846 C C . LYS D 2 118 ? -12.993 -9.600 -29.642 1.00 41.66 230 LYS D C 1
ATOM 3847 O O . LYS D 2 118 ? -13.383 -10.149 -30.661 1.00 41.76 230 LYS D O 1
ATOM 3853 N N . HIS D 2 119 ? -11.706 -9.536 -29.287 1.00 42.12 231 HIS D N 1
ATOM 3854 C CA . HIS D 2 119 ? -10.589 -9.992 -30.141 1.00 42.36 231 HIS D CA 1
ATOM 3855 C C . HIS D 2 119 ? -10.077 -11.339 -29.719 1.00 42.55 231 HIS D C 1
ATOM 3856 O O . HIS D 2 119 ? -9.939 -11.616 -28.536 1.00 42.58 231 HIS D O 1
ATOM 3863 N N . LYS D 2 120 ? -9.686 -12.133 -30.700 1.00 43.05 232 LYS D N 1
ATOM 3864 C CA . LYS D 2 120 ? -9.058 -13.422 -30.444 1.00 43.29 232 LYS D CA 1
ATOM 3865 C C . LYS D 2 120 ? -7.674 -13.244 -29.791 1.00 43.21 232 LYS D C 1
ATOM 3866 O O . LYS D 2 120 ? -7.421 -12.262 -29.082 1.00 43.15 232 LYS D O 1
#

Organism: Homo sapiens (NCBI:txid9606)

InterPro domains:
  IPR001304 C-type lectin-like [PF00059] (78-176)
  IPR001304 C-type lectin-like [PS50041] (68-175)
  IPR001304 C-type lectin-like [SM00034] (61-175)
  IPR016186 C-type lectin-like/link domain superfamily [G3DSA:3.10.100.10] (57-179)
  IPR016187 C-type lectin fold [SSF56436] (14-177)
  IPR033992 Natural killer cell receptor-like, C-type lectin-like domain [cd03593] (61-176)
  IPR050919 NKG2/CD94 Natural Killer Receptors [PTHR22800] (4-178)

Nearest PDB structures (foldseek):
  3cii-assembly1_G  TM=9.831E-01  e=7.309E-22  Homo sapiens
  8umo-assembly1_J  TM=9.352E-01  e=2.226E-14  Mus musculus
  1hyr-assembly1_B  TM=8.734E-01  e=4.313E-10  Homo sapiens
  1hq8-assembly1_A-2  TM=8.233E-01  e=1.904E-10  Mus musculus
  8ea6-assembly1_A  TM=8.595E-01  e=6.124E-10  Homo sapiens

B-factor: mean 41.15, std 2.37, range [30.11, 66.26]